Protein AF-0000000073369061 (afdb_homodimer)

Solvent-accessible surface area (backbone atoms only — not comparable to full-atom values): 26781 Å² total; per-residue (Å²): 135,85,76,72,78,68,80,65,71,65,78,78,62,68,66,80,80,47,52,72,67,55,51,49,51,51,48,50,50,52,49,49,50,50,50,50,47,45,50,51,45,54,52,51,50,65,59,43,50,58,56,42,48,51,50,50,49,51,49,29,51,50,41,16,50,48,50,38,51,42,54,56,64,43,49,59,52,49,52,47,46,36,74,65,70,50,72,66,88,84,67,52,60,49,78,47,70,64,86,45,38,37,40,32,43,34,51,41,66,38,91,36,63,46,81,56,28,59,57,10,50,50,35,34,49,50,46,49,52,67,47,41,79,44,76,56,25,41,53,38,39,51,51,39,50,65,64,67,50,53,43,97,85,63,45,74,58,65,69,59,53,55,55,50,52,64,44,35,72,74,66,70,39,68,56,37,35,51,11,45,51,36,36,61,67,21,56,43,71,37,82,65,32,54,38,76,46,41,32,40,30,42,98,86,65,53,75,43,76,57,44,56,29,49,45,63,34,58,58,45,90,95,59,84,87,62,98,69,68,71,77,72,70,73,80,83,70,129,137,85,75,73,77,67,79,64,73,64,78,76,63,67,66,80,79,48,52,71,67,55,51,50,52,51,49,50,50,51,51,50,50,49,48,51,46,46,51,51,45,54,51,49,49,66,59,44,50,58,56,43,48,51,48,52,50,53,49,28,50,49,40,17,49,47,51,38,50,42,53,57,63,43,49,60,52,48,52,48,44,36,74,65,70,52,70,65,87,82,67,52,58,50,76,48,72,63,86,46,39,36,41,32,43,34,52,43,68,38,90,35,64,45,81,55,27,60,57,10,51,51,35,35,48,50,47,50,52,66,46,42,80,44,76,56,25,40,53,37,40,51,51,41,49,65,65,66,50,52,44,99,85,64,46,72,59,66,67,59,53,54,56,50,53,65,44,35,73,74,66,69,40,68,55,38,37,52,11,45,51,35,36,61,68,20,56,45,69,37,82,64,31,52,38,74,47,44,31,40,31,44,97,86,65,54,73,43,75,57,42,58,29,48,44,64,36,59,57,45,88,95,58,84,86,61,98,68,68,71,77,76,72,68,83,72,74,120

Foldseek 3Di:
DPPPPPVPPPVPDPCVVPDPVRVVVVVVVVVVVVVVVVVVVVVVCVVVVVVVVVVVVVVVVVLVVVVVVVVVVCPVVVVVCCVVPNDDPPDFKDWDDDPWKIKMKGWDKDKDFDPLLVVLVVLLLVVLVVQCPDPVSVVVSVVVPVVQAAPPVRDGDPVVLVVLCVCCVVVVDPSSNVSSVSNVVRIDIDTDGIDMWMWTADPVRDTDTDDSDPVPDDDDPPDDDDPPPDPPVDDPDD/DPPPVPVPPPVPDPCVVPDPVRVVVVVVVVVVVVVVVVVVVVVVCVVVVVVVVVVVVVVVVVLVVVVVVVVVVCPVVVVVCCVVPNDDPPDFKDWDDDPWKIKMKGWDKDKDFDPLLVVLVVLLLVVLVVQCPDPVSVVVSVVVPVVQAAPPVRDGDPVVLVVLCVCCVVVVDPSSNVSSVSNVVRIDIDTDDIDMWMWTADPVRDTDTDDSDPVPDDDDPPDDDDPPPDPPVDDPPD

InterPro domains:
  IPR021505 Bacteriophage B3, Orf6 [PF11363] (40-215)

pLDDT: mean 81.86, std 16.97, range [21.31, 97.62]

Structure (mmCIF, N/CA/C/O backbone):
data_AF-0000000073369061-model_v1
#
loop_
_entity.id
_entity.type
_entity.pdbx_description
1 polymer 'DUF3164 family protein'
#
loop_
_atom_site.group_PDB
_atom_site.id
_atom_site.type_symbol
_atom_site.label_atom_id
_atom_site.label_alt_id
_atom_site.label_comp_id
_atom_site.label_asym_id
_atom_site.label_entity_id
_atom_site.label_seq_id
_atom_site.pdbx_PDB_ins_code
_atom_site.Cartn_x
_atom_site.Cartn_y
_atom_site.Cartn_z
_atom_site.occupancy
_atom_site.B_iso_or_equiv
_atom_site.auth_seq_id
_atom_site.auth_comp_id
_atom_site.auth_asym_id
_atom_site.auth_atom_id
_atom_site.pdbx_PDB_model_num
ATOM 1 N N . MET A 1 1 ? 41.188 -18.766 5.754 1 25.97 1 MET A N 1
ATOM 2 C CA . MET A 1 1 ? 42.031 -17.672 6.199 1 25.97 1 MET A CA 1
ATOM 3 C C . MET A 1 1 ? 41.875 -16.453 5.309 1 25.97 1 MET A C 1
ATOM 5 O O . MET A 1 1 ? 42.344 -16.438 4.168 1 25.97 1 MET A O 1
ATOM 9 N N . ASN A 1 2 ? 40.625 -15.844 5.285 1 26.81 2 ASN A N 1
ATOM 10 C CA . ASN A 1 2 ? 40.031 -14.805 4.473 1 26.81 2 ASN A CA 1
ATOM 11 C C . ASN A 1 2 ? 40.781 -13.484 4.574 1 26.81 2 ASN A C 1
ATOM 13 O O . ASN A 1 2 ? 40.812 -12.852 5.629 1 26.81 2 ASN A O 1
ATOM 17 N N . ASN A 1 3 ? 42 -13.336 3.947 1 28.56 3 ASN A N 1
ATOM 18 C CA . ASN A 1 3 ? 42.906 -12.203 3.922 1 28.56 3 ASN A CA 1
ATOM 19 C C . ASN A 1 3 ? 42.25 -10.945 3.379 1 28.56 3 ASN A C 1
ATOM 21 O O . ASN A 1 3 ? 42.094 -10.789 2.166 1 28.56 3 ASN A O 1
ATOM 25 N N . ALA A 1 4 ? 41.188 -10.484 3.979 1 34.22 4 ALA A N 1
ATOM 26 C CA . ALA A 1 4 ? 40.719 -9.141 3.66 1 34.22 4 ALA A CA 1
ATOM 27 C C . ALA A 1 4 ? 41.906 -8.148 3.613 1 34.22 4 ALA A C 1
ATOM 29 O O . ALA A 1 4 ? 42.562 -7.91 4.629 1 34.22 4 ALA A O 1
ATOM 30 N N . LEU A 1 5 ? 42.625 -8.086 2.584 1 34.69 5 LEU A N 1
ATOM 31 C CA . LEU A 1 5 ? 43.625 -7.031 2.385 1 34.69 5 LEU A CA 1
ATOM 32 C C . LEU A 1 5 ? 43.031 -5.664 2.723 1 34.69 5 LEU A C 1
ATOM 34 O O . LEU A 1 5 ? 42.219 -5.125 1.961 1 34.69 5 LEU A O 1
ATOM 38 N N . THR A 1 6 ? 42.562 -5.5 3.961 1 37.62 6 THR A N 1
ATOM 39 C CA . THR A 1 6 ? 42.344 -4.133 4.414 1 37.62 6 THR A CA 1
ATOM 40 C C . THR A 1 6 ? 43.5 -3.229 4.027 1 37.62 6 THR A C 1
ATOM 42 O O . THR A 1 6 ? 44.625 -3.412 4.512 1 37.62 6 THR A O 1
ATOM 45 N N . ASN A 1 7 ? 43.625 -2.83 2.855 1 40.12 7 ASN A N 1
ATOM 46 C CA . ASN A 1 7 ? 44.531 -1.738 2.506 1 40.12 7 ASN A CA 1
ATOM 47 C C . ASN A 1 7 ? 44.469 -0.611 3.533 1 40.12 7 ASN A C 1
ATOM 49 O O . ASN A 1 7 ? 43.656 0.321 3.393 1 40.12 7 ASN A O 1
ATOM 53 N N . THR A 1 8 ? 44.438 -0.971 4.82 1 39.44 8 THR A N 1
ATOM 54 C CA . THR A 1 8 ? 44.719 0.089 5.785 1 39.44 8 THR A CA 1
ATOM 55 C C . THR A 1 8 ? 45.969 0.848 5.41 1 39.44 8 THR A C 1
ATOM 57 O O . THR A 1 8 ? 47.094 0.313 5.523 1 39.44 8 THR A O 1
ATOM 60 N N . ILE A 1 9 ? 45.969 1.616 4.426 1 43.19 9 ILE A N 1
ATOM 61 C CA . ILE A 1 9 ? 47.062 2.584 4.367 1 43.19 9 ILE A CA 1
ATOM 62 C C . ILE A 1 9 ? 47.344 3.131 5.766 1 43.19 9 ILE A C 1
ATOM 64 O O . ILE A 1 9 ? 46.438 3.648 6.426 1 43.19 9 ILE A O 1
ATOM 68 N N . ASN A 1 10 ? 48.156 2.477 6.496 1 47.91 10 ASN A N 1
ATOM 69 C CA . ASN A 1 10 ? 48.75 3.104 7.68 1 47.91 10 ASN A CA 1
ATOM 70 C C . ASN A 1 10 ? 49.031 4.586 7.445 1 47.91 10 ASN A C 1
ATOM 72 O O . ASN A 1 10 ? 49.781 4.941 6.527 1 47.91 10 ASN A O 1
ATOM 76 N N . PRO A 1 11 ? 48.188 5.43 7.863 1 50.19 11 PRO A N 1
ATOM 77 C CA . PRO A 1 11 ? 48.469 6.867 7.754 1 50.19 11 PRO A CA 1
ATOM 78 C C . PRO A 1 11 ? 49.938 7.203 7.891 1 50.19 11 PRO A C 1
ATOM 80 O O . PRO A 1 11 ? 50.406 8.18 7.309 1 50.19 11 PRO A O 1
ATOM 83 N N . SER A 1 12 ? 50.469 6.504 8.898 1 53.88 12 SER A N 1
ATOM 84 C CA . SER A 1 12 ? 51.656 7.176 9.445 1 53.88 12 SER A CA 1
ATOM 85 C C . SER A 1 12 ? 52.875 6.984 8.531 1 53.88 12 SER A C 1
ATOM 87 O O . SER A 1 12 ? 54 7.172 8.961 1 53.88 12 SER A O 1
ATOM 89 N N . MET A 1 13 ? 52.719 6.262 7.516 1 59.44 13 MET A N 1
ATOM 90 C CA . MET A 1 13 ? 54.031 6.148 6.848 1 59.44 13 MET A CA 1
ATOM 91 C C . MET A 1 13 ? 54.438 7.488 6.266 1 59.44 13 MET A C 1
ATOM 93 O O . MET A 1 13 ? 53.656 8.195 5.652 1 59.44 13 MET A O 1
ATOM 97 N N . ASP A 1 14 ? 55.469 8.086 6.742 1 70.88 14 ASP A N 1
ATOM 98 C CA . ASP A 1 14 ? 56.125 9.297 6.27 1 70.88 14 ASP A CA 1
ATOM 99 C C . ASP A 1 14 ? 56.375 9.242 4.762 1 70.88 14 ASP A C 1
ATOM 101 O O . ASP A 1 14 ? 57.25 8.516 4.305 1 70.88 14 ASP A O 1
ATOM 105 N N . LEU A 1 15 ? 55.5 9.75 3.938 1 78.12 15 LEU A N 1
ATOM 106 C CA . LEU A 1 15 ? 55.562 9.758 2.479 1 78.12 15 LEU A CA 1
ATOM 107 C C . LEU A 1 15 ? 56.812 10.531 1.991 1 78.12 15 LEU A C 1
ATOM 109 O O . LEU A 1 15 ? 57.156 10.461 0.812 1 78.12 15 LEU A O 1
ATOM 113 N N . SER A 1 16 ? 57.344 11.18 2.99 1 79.5 16 SER A N 1
ATOM 114 C CA . SER A 1 16 ? 58.5 11.984 2.613 1 79.5 16 SER A CA 1
ATOM 115 C C . SER A 1 16 ? 59.688 11.102 2.225 1 79.5 16 SER A C 1
ATOM 117 O O . SER A 1 16 ? 60.625 11.57 1.579 1 79.5 16 SER A O 1
ATOM 119 N N . GLN A 1 17 ? 59.594 9.898 2.678 1 82.62 17 GLN A N 1
ATOM 120 C CA . GLN A 1 17 ? 60.719 8.992 2.416 1 82.62 17 GLN A CA 1
ATOM 121 C C . GLN A 1 17 ? 60.625 8.414 1.007 1 82.62 17 GLN A C 1
ATOM 123 O O . GLN A 1 17 ? 61.562 7.754 0.546 1 82.62 17 GLN A O 1
ATOM 128 N N . PHE A 1 18 ? 59.594 8.781 0.34 1 84.31 18 PHE A N 1
ATOM 129 C CA . PHE A 1 18 ? 59.406 8.227 -0.997 1 84.31 18 PHE A CA 1
ATOM 130 C C . PHE A 1 18 ? 59.656 9.289 -2.062 1 84.31 18 PHE A C 1
ATOM 132 O O . PHE A 1 18 ? 59.438 10.477 -1.828 1 84.31 18 PHE A O 1
ATOM 139 N N . SER A 1 19 ? 60.344 8.828 -3.129 1 87.81 19 SER A N 1
ATOM 140 C CA . SER A 1 19 ? 60.562 9.734 -4.246 1 87.81 19 SER A CA 1
ATOM 141 C C . SER A 1 19 ? 59.25 10.07 -4.965 1 87.81 19 SER A C 1
ATOM 143 O O . SER A 1 19 ? 58.25 9.375 -4.793 1 87.81 19 SER A O 1
ATOM 145 N N . ALA A 1 20 ? 59.281 11.148 -5.672 1 87.25 20 ALA A N 1
ATOM 146 C CA . ALA A 1 20 ? 58.125 11.555 -6.469 1 87.25 20 ALA A CA 1
ATOM 147 C C . ALA A 1 20 ? 57.688 10.445 -7.426 1 87.25 20 ALA A C 1
ATOM 149 O O . ALA A 1 20 ? 56.5 10.219 -7.633 1 87.25 20 ALA A O 1
ATOM 150 N N . GLN A 1 21 ? 58.781 9.805 -7.961 1 89 21 GLN A N 1
ATOM 151 C CA . GLN A 1 21 ? 58.5 8.734 -8.914 1 89 21 GLN A CA 1
ATOM 152 C C . GLN A 1 21 ? 57.812 7.555 -8.242 1 89 21 GLN A C 1
ATOM 154 O O . GLN A 1 21 ? 56.875 6.973 -8.789 1 89 21 GLN A O 1
ATOM 159 N N . GLN A 1 22 ? 58.156 7.273 -7.051 1 87.56 22 GLN A N 1
ATOM 160 C CA . GLN A 1 22 ? 57.562 6.172 -6.301 1 87.56 22 GLN A CA 1
ATOM 161 C C . GLN A 1 22 ? 56.125 6.484 -5.93 1 87.56 22 GLN A C 1
ATOM 163 O O . GLN A 1 22 ? 55.25 5.609 -5.996 1 87.56 22 GLN A O 1
ATOM 168 N N . LEU A 1 23 ? 55.938 7.703 -5.625 1 87.56 23 LEU A N 1
ATOM 169 C CA . LEU A 1 23 ? 54.594 8.133 -5.246 1 87.56 23 LEU A CA 1
ATOM 170 C C . LEU A 1 23 ? 53.656 8.117 -6.449 1 87.56 23 LEU A C 1
ATOM 172 O O . LEU A 1 23 ? 52.5 7.715 -6.336 1 87.56 23 LEU A O 1
ATOM 176 N N . LYS A 1 24 ? 54.188 8.539 -7.539 1 88.06 24 LYS A N 1
ATOM 177 C CA . LYS A 1 24 ? 53.406 8.539 -8.766 1 88.06 24 LYS A CA 1
ATOM 178 C C . LYS A 1 24 ? 53.062 7.113 -9.188 1 88.06 24 LYS A C 1
ATOM 180 O O . LYS A 1 24 ? 51.906 6.852 -9.594 1 88.06 24 LYS A O 1
ATOM 185 N N . GLU A 1 25 ? 54 6.227 -9.125 1 89.62 25 GLU A N 1
ATOM 186 C CA . GLU A 1 25 ? 53.781 4.832 -9.477 1 89.62 25 GLU A CA 1
ATOM 187 C C . GLU A 1 25 ? 52.75 4.184 -8.539 1 89.62 25 GLU A C 1
ATOM 189 O O . GLU A 1 25 ? 51.906 3.412 -8.977 1 89.62 25 GLU A O 1
ATOM 194 N N . ALA A 1 26 ? 52.781 4.523 -7.289 1 84.69 26 ALA A N 1
ATOM 195 C CA . ALA A 1 26 ? 51.844 3.998 -6.301 1 84.69 26 ALA A CA 1
ATOM 196 C C . ALA A 1 26 ? 50.438 4.504 -6.574 1 84.69 26 ALA A C 1
ATOM 198 O O . ALA A 1 26 ? 49.469 3.742 -6.492 1 84.69 26 ALA A O 1
ATOM 199 N N . LEU A 1 27 ? 50.406 5.758 -6.938 1 86.31 27 LEU A N 1
ATOM 200 C CA . LEU A 1 27 ? 49.125 6.348 -7.258 1 86.31 27 LEU A CA 1
ATOM 201 C C . LEU A 1 27 ? 48.531 5.699 -8.508 1 86.31 27 LEU A C 1
ATOM 203 O O . LEU A 1 27 ? 47.344 5.418 -8.555 1 86.31 27 LEU A O 1
ATOM 207 N N . ASN A 1 28 ? 49.438 5.547 -9.508 1 90.12 28 ASN A N 1
ATOM 208 C CA . ASN A 1 28 ? 48.969 4.906 -10.734 1 90.12 28 ASN A CA 1
ATOM 209 C C . ASN A 1 28 ? 48.5 3.482 -10.477 1 90.12 28 ASN A C 1
ATOM 211 O O . ASN A 1 28 ? 47.5 3.045 -11.07 1 90.12 28 ASN A O 1
ATOM 215 N N . ARG A 1 29 ? 49.094 2.799 -9.609 1 89.12 29 ARG A N 1
ATOM 216 C CA . ARG A 1 29 ? 48.688 1.438 -9.266 1 89.12 29 ARG A CA 1
ATOM 217 C C . ARG A 1 29 ? 47.344 1.425 -8.578 1 89.12 29 ARG A C 1
ATOM 219 O O . ARG A 1 29 ? 46.5 0.575 -8.883 1 89.12 29 ARG A O 1
ATOM 226 N N . ILE A 1 30 ? 47.156 2.375 -7.73 1 83.94 30 ILE A N 1
ATOM 227 C CA . ILE A 1 30 ? 45.875 2.469 -7.004 1 83.94 30 ILE A CA 1
ATOM 228 C C . ILE A 1 30 ? 44.75 2.803 -7.977 1 83.94 30 ILE A C 1
ATOM 230 O O . ILE A 1 30 ? 43.688 2.199 -7.918 1 83.94 30 ILE A O 1
ATOM 234 N N . GLU A 1 31 ? 45.094 3.715 -8.812 1 86.62 31 GLU A N 1
ATOM 235 C CA . GLU A 1 31 ? 44.062 4.137 -9.781 1 86.62 31 GLU A CA 1
ATOM 236 C C . GLU A 1 31 ? 43.75 3.008 -10.75 1 86.62 31 GLU A C 1
ATOM 238 O O . GLU A 1 31 ? 42.562 2.816 -11.102 1 86.62 31 GLU A O 1
ATOM 243 N N . ASN A 1 32 ? 44.781 2.355 -11.203 1 90.75 32 ASN A N 1
ATOM 244 C CA . ASN A 1 32 ? 44.562 1.231 -12.109 1 90.75 32 ASN A CA 1
ATOM 245 C C . ASN A 1 32 ? 43.75 0.124 -11.438 1 90.75 32 ASN A C 1
ATOM 247 O O . ASN A 1 32 ? 42.875 -0.476 -12.07 1 90.75 32 ASN A O 1
ATOM 251 N N . LYS A 1 33 ? 44.031 -0.112 -10.227 1 88.5 33 LYS A N 1
ATOM 252 C CA . LYS A 1 33 ? 43.281 -1.112 -9.484 1 88.5 33 LYS A CA 1
ATOM 253 C C . LYS A 1 33 ? 41.812 -0.702 -9.352 1 88.5 33 LYS A C 1
ATOM 255 O O . LYS A 1 33 ? 40.906 -1.533 -9.492 1 88.5 33 LYS A O 1
ATOM 260 N N . LYS A 1 34 ? 41.656 0.531 -9.102 1 85.88 34 LYS A N 1
ATOM 261 C CA . LYS A 1 34 ? 40.281 1.053 -8.984 1 85.88 34 LYS A CA 1
ATOM 262 C C . LYS A 1 34 ? 39.531 0.902 -10.297 1 85.88 34 LYS A C 1
ATOM 264 O O . LYS A 1 34 ? 38.344 0.537 -10.297 1 85.88 34 LYS A O 1
ATOM 269 N N . ASN A 1 35 ? 40.219 1.17 -11.312 1 90.12 35 ASN A N 1
ATOM 270 C CA . ASN A 1 35 ? 39.594 1.049 -12.625 1 90.12 35 ASN A CA 1
ATOM 271 C C . ASN A 1 35 ? 39.25 -0.403 -12.961 1 90.12 35 ASN A C 1
ATOM 273 O O . ASN A 1 35 ? 38.219 -0.688 -13.547 1 90.12 35 ASN A O 1
ATOM 277 N N . GLU A 1 36 ? 40.125 -1.252 -12.586 1 91.56 36 GLU A N 1
ATOM 278 C CA . GLU A 1 36 ? 39.875 -2.676 -12.805 1 91.56 36 GLU A CA 1
ATOM 279 C C . GLU A 1 36 ? 38.688 -3.154 -11.992 1 91.56 36 GLU A C 1
ATOM 281 O O . GLU A 1 36 ? 37.875 -3.939 -12.484 1 91.56 36 GLU A O 1
ATOM 286 N N . GLU A 1 37 ? 38.562 -2.635 -10.82 1 88.88 37 GLU A N 1
ATOM 287 C CA . GLU A 1 37 ? 37.469 -3.006 -9.961 1 88.88 37 GLU A CA 1
ATOM 288 C C . GLU A 1 37 ? 36.156 -2.443 -10.5 1 88.88 37 GLU A C 1
ATOM 290 O O . GLU A 1 37 ? 35.094 -3.107 -10.43 1 88.88 37 GLU A O 1
ATOM 295 N N . ARG A 1 38 ? 36.25 -1.306 -11.055 1 91.31 38 ARG A N 1
ATOM 296 C CA . ARG A 1 38 ? 35.094 -0.685 -11.664 1 91.31 38 ARG A CA 1
ATOM 297 C C . ARG A 1 38 ? 34.594 -1.485 -12.867 1 91.31 38 ARG A C 1
ATOM 299 O O . ARG A 1 38 ? 33.406 -1.709 -13.031 1 91.31 38 ARG A O 1
ATOM 306 N N . ASP A 1 39 ? 35.562 -1.852 -13.602 1 92.56 39 ASP A N 1
ATOM 307 C CA . ASP A 1 39 ? 35.219 -2.641 -14.781 1 92.56 39 ASP A CA 1
ATOM 308 C C . ASP A 1 39 ? 34.625 -3.998 -14.391 1 92.56 39 ASP A C 1
ATOM 310 O O . ASP A 1 39 ? 33.688 -4.477 -15.008 1 92.56 39 ASP A O 1
ATOM 314 N N . ALA A 1 40 ? 35.219 -4.586 -13.391 1 91.25 40 ALA A N 1
ATOM 315 C CA . ALA A 1 40 ? 34.719 -5.863 -12.891 1 91.25 40 ALA A CA 1
ATOM 316 C C . ALA A 1 40 ? 33.281 -5.73 -12.367 1 91.25 40 ALA A C 1
ATOM 318 O O . ALA A 1 40 ? 32.438 -6.598 -12.609 1 91.25 40 ALA A O 1
ATOM 319 N N . TYR A 1 41 ? 33.031 -4.648 -11.742 1 91.94 41 TYR A N 1
ATOM 320 C CA . TYR A 1 41 ? 31.719 -4.359 -11.227 1 91.94 41 TYR A CA 1
ATOM 321 C C . TYR A 1 41 ? 30.703 -4.223 -12.352 1 91.94 41 TYR A C 1
ATOM 323 O O . TYR A 1 41 ? 29.641 -4.848 -12.328 1 91.94 41 TYR A O 1
ATOM 331 N N . LYS A 1 42 ? 31.031 -3.467 -13.289 1 91.38 42 LYS A N 1
ATOM 332 C CA . LYS A 1 42 ? 30.125 -3.225 -14.414 1 91.38 42 LYS A CA 1
ATOM 333 C C . LYS A 1 42 ? 29.812 -4.523 -15.148 1 91.38 42 LYS A C 1
ATOM 335 O O . LYS A 1 42 ? 28.656 -4.754 -15.539 1 91.38 42 LYS A O 1
ATOM 340 N N . LYS A 1 43 ? 30.812 -5.312 -15.312 1 92.62 43 LYS A N 1
ATOM 341 C CA . LYS A 1 43 ? 30.641 -6.59 -15.992 1 92.62 43 LYS A CA 1
ATOM 342 C C . LYS A 1 43 ? 29.719 -7.516 -15.195 1 92.62 43 LYS A C 1
ATOM 344 O O . LYS A 1 43 ? 28.844 -8.164 -15.75 1 92.62 43 LYS A O 1
ATOM 349 N N . LEU A 1 44 ? 29.969 -7.555 -13.914 1 92.75 44 LEU A N 1
ATOM 350 C CA . LEU A 1 44 ? 29.156 -8.414 -13.055 1 92.75 44 LEU A CA 1
ATOM 351 C C . LEU A 1 44 ? 27.703 -7.969 -13.055 1 92.75 44 LEU A C 1
ATOM 353 O O . LEU A 1 44 ? 26.797 -8.805 -13.094 1 92.75 44 LEU A O 1
ATOM 357 N N . VAL A 1 45 ? 27.469 -6.684 -13 1 93 45 VAL A N 1
ATOM 358 C CA . VAL A 1 45 ? 26.109 -6.129 -13.055 1 93 45 VAL A CA 1
ATOM 359 C C . VAL A 1 45 ? 25.438 -6.527 -14.359 1 93 45 VAL A C 1
ATOM 361 O O . VAL A 1 45 ? 24.297 -6.992 -14.359 1 93 45 VAL A O 1
ATOM 364 N N . ALA A 1 46 ? 26.125 -6.434 -15.43 1 93.31 46 ALA A N 1
ATOM 365 C CA . ALA A 1 46 ? 25.594 -6.723 -16.766 1 93.31 46 ALA A CA 1
ATOM 366 C C . ALA A 1 46 ? 25.203 -8.195 -16.891 1 93.31 46 ALA A C 1
ATOM 368 O O . ALA A 1 46 ? 24.25 -8.539 -17.594 1 93.31 46 ALA A O 1
ATOM 369 N N . GLU A 1 47 ? 25.906 -8.992 -16.188 1 93.5 47 GLU A N 1
ATOM 370 C CA . GLU A 1 47 ? 25.641 -10.422 -16.25 1 93.5 47 GLU A CA 1
ATOM 371 C C . GLU A 1 47 ? 24.5 -10.82 -15.305 1 93.5 47 GLU A C 1
ATOM 373 O O . GLU A 1 47 ? 23.75 -11.758 -15.586 1 93.5 47 GLU A O 1
ATOM 378 N N . THR A 1 48 ? 24.406 -10.109 -14.242 1 94.81 48 THR A N 1
ATOM 379 C CA . THR A 1 48 ? 23.484 -10.492 -13.172 1 94.81 48 THR A CA 1
ATOM 380 C C . THR A 1 48 ? 22.078 -10.023 -13.477 1 94.81 48 THR A C 1
ATOM 382 O O . THR A 1 48 ? 21.109 -10.75 -13.234 1 94.81 48 THR A O 1
ATOM 385 N N . ILE A 1 49 ? 21.891 -8.859 -14.062 1 95.31 49 ILE A N 1
ATOM 386 C CA . ILE A 1 49 ? 20.594 -8.211 -14.242 1 95.31 49 ILE A CA 1
ATOM 387 C C . ILE A 1 49 ? 19.703 -9.086 -15.125 1 95.31 49 ILE A C 1
ATOM 389 O O . ILE A 1 49 ? 18.562 -9.398 -14.758 1 95.31 49 ILE A O 1
ATOM 393 N N . PRO A 1 50 ? 20.234 -9.602 -16.25 1 95.12 50 PRO A N 1
ATOM 394 C CA . PRO A 1 50 ? 19.359 -10.422 -17.094 1 95.12 50 PRO A CA 1
ATOM 395 C C . PRO A 1 50 ? 18.906 -11.711 -16.406 1 95.12 50 PRO A C 1
ATOM 397 O O . PRO A 1 50 ? 17.766 -12.133 -16.578 1 95.12 50 PRO A O 1
ATOM 400 N N . LYS A 1 51 ? 19.766 -12.289 -15.633 1 94.94 51 LYS A N 1
ATOM 401 C CA . LYS A 1 51 ? 19.422 -13.508 -14.906 1 94.94 51 LYS A CA 1
ATOM 402 C C . LYS A 1 51 ? 18.328 -13.242 -13.883 1 94.94 51 LYS A C 1
ATOM 404 O O . LYS A 1 51 ? 17.344 -13.984 -13.812 1 94.94 51 LYS A O 1
ATOM 409 N N . ALA A 1 52 ? 18.531 -12.195 -13.133 1 95.75 52 ALA A N 1
ATOM 410 C CA . ALA A 1 52 ? 17.562 -11.828 -12.109 1 95.75 52 ALA A CA 1
ATOM 411 C C . ALA A 1 52 ? 16.219 -11.453 -12.742 1 95.75 52 ALA A C 1
ATOM 413 O O . ALA A 1 52 ? 15.164 -11.883 -12.273 1 95.75 52 ALA A O 1
ATOM 414 N N . LEU A 1 53 ? 16.297 -10.703 -13.812 1 96.88 53 LEU A N 1
ATOM 415 C CA . LEU A 1 53 ? 15.078 -10.227 -14.453 1 96.88 53 LEU A CA 1
ATOM 416 C C . LEU A 1 53 ? 14.305 -11.391 -15.078 1 96.88 53 LEU A C 1
ATOM 418 O O . LEU A 1 53 ? 13.07 -11.391 -15.07 1 96.88 53 LEU A O 1
ATOM 422 N N . SER A 1 54 ? 15.023 -12.289 -15.648 1 96.38 54 SER A N 1
ATOM 423 C CA . SER A 1 54 ? 14.375 -13.461 -16.219 1 96.38 54 SER A CA 1
ATOM 424 C C . SER A 1 54 ? 13.578 -14.219 -15.156 1 96.38 54 SER A C 1
ATOM 426 O O . SER A 1 54 ? 12.43 -14.594 -15.383 1 96.38 54 SER A O 1
ATOM 428 N N . ARG A 1 55 ? 14.164 -14.391 -14.047 1 96.25 55 ARG A N 1
ATOM 429 C CA . ARG A 1 55 ? 13.516 -15.078 -12.938 1 96.25 55 ARG A CA 1
ATOM 430 C C . ARG A 1 55 ? 12.281 -14.305 -12.469 1 96.25 55 ARG A C 1
ATOM 432 O O . ARG A 1 55 ? 11.242 -14.898 -12.195 1 96.25 55 ARG A O 1
ATOM 439 N N . LEU A 1 56 ? 12.406 -13.023 -12.359 1 97.5 56 LEU A N 1
ATOM 440 C CA . LEU A 1 56 ? 11.305 -12.172 -11.906 1 97.5 56 LEU A CA 1
ATOM 441 C C . LEU A 1 56 ? 10.172 -12.164 -12.93 1 97.5 56 LEU A C 1
ATOM 443 O O . LEU A 1 56 ? 9 -12.164 -12.562 1 97.5 56 LEU A O 1
ATOM 447 N N . HIS A 1 57 ? 10.531 -12.18 -14.172 1 96.75 57 HIS A N 1
ATOM 448 C CA . HIS A 1 57 ? 9.531 -12.25 -15.227 1 96.75 57 HIS A CA 1
ATOM 449 C C . HIS A 1 57 ? 8.75 -13.555 -15.156 1 96.75 57 HIS A C 1
ATOM 451 O O . HIS A 1 57 ? 7.52 -13.555 -15.289 1 96.75 57 HIS A O 1
ATOM 457 N N . GLU A 1 58 ? 9.461 -14.594 -14.977 1 96.75 58 GLU A N 1
ATOM 458 C CA . GLU A 1 58 ? 8.82 -15.898 -14.844 1 96.75 58 GLU A CA 1
ATOM 459 C C . GLU A 1 58 ? 7.855 -15.922 -13.664 1 96.75 58 GLU A C 1
ATOM 461 O O . GLU A 1 58 ? 6.758 -16.469 -13.766 1 96.75 58 GLU A O 1
ATOM 466 N N . THR A 1 59 ? 8.312 -15.383 -12.625 1 97.06 59 THR A N 1
ATOM 467 C CA . THR A 1 59 ? 7.477 -15.32 -11.43 1 97.06 59 THR A CA 1
ATOM 468 C C . THR A 1 59 ? 6.223 -14.492 -11.688 1 97.06 59 THR A C 1
ATOM 470 O O . THR A 1 59 ? 5.125 -14.875 -11.289 1 97.06 59 THR A O 1
ATOM 473 N N . SER A 1 60 ? 6.395 -13.375 -12.336 1 97.44 60 SER A N 1
ATOM 474 C CA . SER A 1 60 ? 5.273 -12.516 -12.695 1 97.44 60 SER A CA 1
ATOM 475 C C . SER A 1 60 ? 4.262 -13.266 -13.555 1 97.44 60 SER A C 1
ATOM 477 O O . SER A 1 60 ? 3.053 -13.172 -13.328 1 97.44 60 SER A O 1
ATOM 479 N N . GLU A 1 61 ? 4.734 -14.031 -14.469 1 96.69 61 GLU A N 1
ATOM 480 C CA . GLU A 1 61 ? 3.857 -14.82 -15.336 1 96.69 61 GLU A CA 1
ATOM 481 C C . GLU A 1 61 ? 3.102 -15.883 -14.547 1 96.69 61 GLU A C 1
ATOM 483 O O . GLU A 1 61 ? 1.921 -16.125 -14.797 1 96.69 61 GLU A O 1
ATOM 488 N N . MET A 1 62 ? 3.803 -16.422 -13.68 1 96.31 62 MET A N 1
ATOM 489 C CA . MET A 1 62 ? 3.16 -17.422 -12.828 1 96.31 62 MET A CA 1
ATOM 490 C C . MET A 1 62 ? 2.051 -16.797 -11.992 1 96.31 62 MET A C 1
ATOM 492 O O . MET A 1 62 ? 0.985 -17.391 -11.82 1 96.31 62 MET A O 1
ATOM 496 N N . MET A 1 63 ? 2.32 -15.633 -11.516 1 96.88 63 MET A N 1
ATOM 497 C CA . MET A 1 63 ? 1.306 -14.914 -10.75 1 96.88 63 MET A CA 1
ATOM 498 C C . MET A 1 63 ? 0.096 -14.586 -11.617 1 96.88 63 MET A C 1
ATOM 500 O O . MET A 1 63 ? -1.046 -14.711 -11.164 1 96.88 63 MET A O 1
ATOM 504 N N . ARG A 1 64 ? 0.369 -14.188 -12.82 1 96.44 64 ARG A N 1
ATOM 505 C CA . ARG A 1 64 ? -0.707 -13.898 -13.766 1 96.44 64 ARG A CA 1
ATOM 506 C C . ARG A 1 64 ? -1.593 -15.117 -13.984 1 96.44 64 ARG A C 1
ATOM 508 O O . ARG A 1 64 ? -2.82 -15.008 -13.969 1 96.44 64 ARG A O 1
ATOM 515 N N . ASN A 1 65 ? -0.98 -16.219 -14.141 1 97.31 65 ASN A N 1
ATOM 516 C CA . ASN A 1 65 ? -1.705 -17.469 -14.344 1 97.31 65 ASN A CA 1
ATOM 517 C C . ASN A 1 65 ? -2.527 -17.844 -13.117 1 97.31 65 ASN A C 1
ATOM 519 O O . ASN A 1 65 ? -3.705 -18.188 -13.234 1 97.31 65 ASN A O 1
ATOM 523 N N . ALA A 1 66 ? -1.875 -17.766 -11.984 1 97.19 66 ALA A N 1
ATOM 524 C CA . ALA A 1 66 ? -2.547 -18.125 -10.734 1 97.19 66 ALA A CA 1
ATOM 525 C C . ALA A 1 66 ? -3.746 -17.219 -10.477 1 97.19 66 ALA A C 1
ATOM 527 O O . ALA A 1 66 ? -4.805 -17.688 -10.055 1 97.19 66 ALA A O 1
ATOM 528 N N . LYS A 1 67 ? -3.553 -15.914 -10.711 1 96.81 67 LYS A N 1
ATOM 529 C CA . LYS A 1 67 ? -4.645 -14.953 -10.547 1 96.81 67 LYS A CA 1
ATOM 530 C C . LYS A 1 67 ? -5.816 -15.297 -11.461 1 96.81 67 LYS A C 1
ATOM 532 O O . LYS A 1 67 ? -6.957 -15.406 -11 1 96.81 67 LYS A O 1
ATOM 537 N N . THR A 1 68 ? -5.543 -15.523 -12.664 1 96.75 68 THR A N 1
ATOM 538 C CA . THR A 1 68 ? -6.578 -15.812 -13.648 1 96.75 68 THR A CA 1
ATOM 539 C C . THR A 1 68 ? -7.316 -17.094 -13.297 1 96.75 68 THR A C 1
ATOM 541 O O . THR A 1 68 ? -8.547 -17.125 -13.289 1 96.75 68 THR A O 1
ATOM 544 N N . GLU A 1 69 ? -6.555 -18.078 -12.969 1 95.62 69 GLU A N 1
ATOM 545 C CA . GLU A 1 69 ? -7.141 -19.375 -12.625 1 95.62 69 GLU A CA 1
ATOM 546 C C . GLU A 1 69 ? -8.031 -19.266 -11.391 1 95.62 69 GLU A C 1
ATOM 548 O O . GLU A 1 69 ? -9.117 -19.844 -11.344 1 95.62 69 GLU A O 1
ATOM 553 N N . THR A 1 70 ? -7.555 -18.562 -10.445 1 96.19 70 THR A N 1
ATOM 554 C CA . THR A 1 70 ? -8.32 -18.406 -9.211 1 96.19 70 THR A CA 1
ATOM 555 C C . THR A 1 70 ? -9.648 -17.703 -9.484 1 96.19 70 THR A C 1
ATOM 557 O O . THR A 1 70 ? -10.703 -18.188 -9.062 1 96.19 70 THR A O 1
ATOM 560 N N . PHE A 1 71 ? -9.609 -16.625 -10.188 1 95.69 71 PHE A N 1
ATOM 561 C CA . PHE A 1 71 ? -10.836 -15.891 -10.492 1 95.69 71 PHE A CA 1
ATOM 562 C C . PHE A 1 71 ? -11.773 -16.734 -11.344 1 95.69 71 PHE A C 1
ATOM 564 O O . PHE A 1 71 ? -12.992 -16.703 -11.148 1 95.69 71 PHE A O 1
ATOM 571 N N . GLN A 1 72 ? -11.266 -17.531 -12.227 1 93.12 72 GLN A N 1
ATOM 572 C CA . GLN A 1 72 ? -12.078 -18.406 -13.047 1 93.12 72 GLN A CA 1
ATOM 573 C C . GLN A 1 72 ? -12.812 -19.438 -12.188 1 93.12 72 GLN A C 1
ATOM 575 O O . GLN A 1 72 ? -13.984 -19.719 -12.414 1 93.12 72 GLN A O 1
ATOM 580 N N . LEU A 1 73 ? -12.07 -19.953 -11.234 1 92.31 73 LEU A N 1
ATOM 581 C CA . LEU A 1 73 ? -12.656 -20.938 -10.336 1 92.31 73 LEU A CA 1
ATOM 582 C C . LEU A 1 73 ? -13.836 -20.344 -9.578 1 92.31 73 LEU A C 1
ATOM 584 O O . LEU A 1 73 ? -14.828 -21.047 -9.328 1 92.31 73 LEU A O 1
ATOM 588 N N . PHE A 1 74 ? -13.797 -19.062 -9.32 1 92.75 74 PHE A N 1
ATOM 589 C CA . PHE A 1 74 ? -14.812 -18.484 -8.438 1 92.75 74 PHE A CA 1
ATOM 590 C C . PHE A 1 74 ? -15.922 -17.844 -9.258 1 92.75 74 PHE A C 1
ATOM 592 O O . PHE A 1 74 ? -16.938 -17.422 -8.695 1 92.75 74 PHE A O 1
ATOM 599 N N . GLU A 1 75 ? -15.789 -17.766 -10.539 1 88.31 75 GLU A N 1
ATOM 600 C CA . GLU A 1 75 ? -16.859 -17.234 -11.367 1 88.31 75 GLU A CA 1
ATOM 601 C C . GLU A 1 75 ? -18.141 -18.031 -11.203 1 88.31 75 GLU A C 1
ATOM 603 O O . GLU A 1 75 ? -19.219 -17.469 -10.969 1 88.31 75 GLU A O 1
ATOM 608 N N . THR A 1 76 ? -17.969 -19.312 -11.305 1 82.12 76 THR A N 1
ATOM 609 C CA . THR A 1 76 ? -19.125 -20.203 -11.203 1 82.12 76 THR A CA 1
ATOM 610 C C . THR A 1 76 ? -19.719 -20.156 -9.805 1 82.12 76 THR A C 1
ATOM 612 O O . THR A 1 76 ? -20.953 -20.141 -9.641 1 82.12 76 THR A O 1
ATOM 615 N N . ILE A 1 77 ? -18.844 -20.125 -8.891 1 89.12 77 ILE A N 1
ATOM 616 C CA . ILE A 1 77 ? -19.266 -20.094 -7.492 1 89.12 77 ILE A CA 1
ATOM 617 C C . ILE A 1 77 ? -20.031 -18.797 -7.219 1 89.12 77 ILE A C 1
ATOM 619 O O . ILE A 1 77 ? -21.047 -18.797 -6.512 1 89.12 77 ILE A O 1
ATOM 623 N N . LEU A 1 78 ? -19.578 -17.75 -7.762 1 89.44 78 LEU A N 1
ATOM 624 C CA . LEU A 1 78 ? -20.219 -16.453 -7.57 1 89.44 78 LEU A CA 1
ATOM 625 C C . LEU A 1 78 ? -21.594 -16.422 -8.203 1 89.44 78 LEU A C 1
ATOM 627 O O . LEU A 1 78 ? -22.531 -15.859 -7.633 1 89.44 78 LEU A O 1
ATOM 631 N N . ASP A 1 79 ? -21.734 -17.047 -9.328 1 83.88 79 ASP A N 1
ATOM 632 C CA . ASP A 1 79 ? -23.031 -17.141 -9.992 1 83.88 79 ASP A CA 1
ATOM 633 C C . ASP A 1 79 ? -24.031 -17.922 -9.133 1 83.88 79 ASP A C 1
ATOM 635 O O . ASP A 1 79 ? -25.172 -17.5 -8.961 1 83.88 79 ASP A O 1
ATOM 639 N N . LEU A 1 80 ? -23.562 -19 -8.664 1 85.56 80 LEU A N 1
ATOM 640 C CA . LEU A 1 80 ? -24.422 -19.812 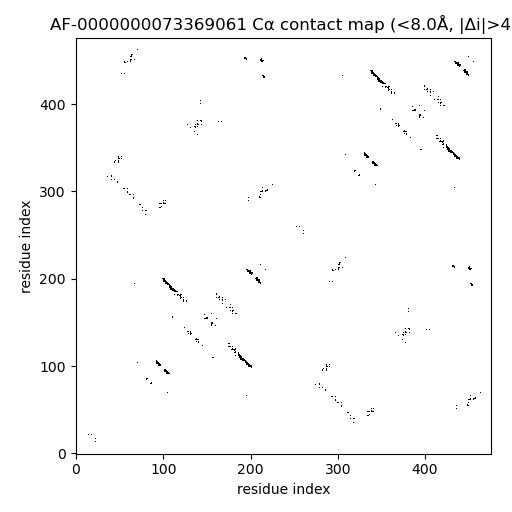-7.809 1 85.56 80 LEU A CA 1
ATOM 641 C C . LEU A 1 80 ? -24.75 -19.078 -6.512 1 85.56 80 LEU A C 1
ATOM 643 O O . LEU A 1 80 ? -25.875 -19.156 -6.02 1 85.56 80 LEU A O 1
ATOM 647 N N . LYS A 1 81 ? -23.766 -18.438 -5.93 1 88.06 81 LYS A N 1
ATOM 648 C CA . LYS A 1 81 ? -23.969 -17.641 -4.719 1 88.06 81 LYS A CA 1
ATOM 649 C C . LYS A 1 81 ? -25.047 -16.578 -4.93 1 88.06 81 LYS A C 1
ATOM 651 O O . LYS A 1 81 ? -25.922 -16.406 -4.078 1 88.06 81 LYS A O 1
ATOM 656 N N . ASN A 1 82 ? -24.938 -16 -6.031 1 85.81 82 ASN A N 1
ATOM 657 C CA . ASN A 1 82 ? -25.906 -14.961 -6.363 1 85.81 82 ASN A CA 1
ATOM 658 C C . ASN A 1 82 ? -27.312 -15.539 -6.516 1 85.81 82 ASN A C 1
ATOM 660 O O . ASN A 1 82 ? -28.297 -14.93 -6.074 1 85.81 82 ASN A O 1
ATOM 664 N N . GLN A 1 83 ? -27.438 -16.672 -7.082 1 82.12 83 GLN A N 1
ATOM 665 C CA . GLN A 1 83 ? -28.719 -17.344 -7.285 1 82.12 83 GLN A CA 1
ATOM 666 C C . GLN A 1 83 ? -29.328 -17.75 -5.957 1 82.12 83 GLN A C 1
ATOM 668 O O . GLN A 1 83 ? -30.547 -17.641 -5.766 1 82.12 83 GLN A O 1
ATOM 673 N N . VAL A 1 84 ? -28.422 -18.125 -5.086 1 85.06 84 VAL A N 1
ATOM 674 C CA . VAL A 1 84 ? -28.891 -18.703 -3.83 1 85.06 84 VAL A CA 1
ATOM 675 C C . VAL A 1 84 ? -29.141 -17.578 -2.812 1 85.06 84 VAL A C 1
ATOM 677 O O . VAL A 1 84 ? -30.141 -17.594 -2.098 1 85.06 84 VAL A O 1
ATOM 680 N N . TYR A 1 85 ? -28.25 -16.656 -2.701 1 85.25 85 TYR A N 1
ATOM 681 C CA . TYR A 1 85 ? -28.281 -15.688 -1.606 1 85.25 85 TYR A CA 1
ATOM 682 C C . TYR A 1 85 ? -28.562 -14.289 -2.125 1 85.25 85 TYR A C 1
ATOM 684 O O . TYR A 1 85 ? -28.969 -13.406 -1.364 1 85.25 85 TYR A O 1
ATOM 692 N N . GLY A 1 86 ? -28.391 -14.062 -3.385 1 79.06 86 GLY A N 1
ATOM 693 C CA . GLY A 1 86 ? -28.469 -12.711 -3.908 1 79.06 86 GLY A CA 1
ATOM 694 C C . GLY A 1 86 ? -27.281 -11.852 -3.525 1 79.06 86 GLY A C 1
ATOM 695 O O . GLY A 1 86 ? -26.656 -12.078 -2.492 1 79.06 86 GLY A O 1
ATOM 696 N N . PHE A 1 87 ? -26.734 -11 -4.434 1 72.06 87 PHE A N 1
ATOM 697 C CA . PHE A 1 87 ? -25.641 -10.086 -4.137 1 72.06 87 PHE A CA 1
ATOM 698 C C . PHE A 1 87 ? -26.172 -8.75 -3.633 1 72.06 87 PHE A C 1
ATOM 700 O O . PHE A 1 87 ? -27.219 -8.289 -4.074 1 72.06 87 PHE A O 1
ATOM 707 N N . LYS A 1 88 ? -25.516 -8.359 -2.545 1 66.56 88 LYS A N 1
ATOM 708 C CA . LYS A 1 88 ? -25.75 -6.957 -2.205 1 66.56 88 LYS A CA 1
ATOM 709 C C . LYS A 1 88 ? -25.188 -6.027 -3.275 1 66.56 88 LYS A C 1
ATOM 711 O O . LYS A 1 88 ? -24.172 -6.332 -3.896 1 66.56 88 LYS A O 1
ATOM 716 N N . GLU A 1 89 ? -25.922 -5.043 -3.57 1 62.78 89 GLU A N 1
ATOM 717 C CA . GLU A 1 89 ? -25.484 -4.02 -4.512 1 62.78 89 GLU A CA 1
ATOM 718 C C . GLU A 1 89 ? -24.109 -3.475 -4.121 1 62.78 89 GLU A C 1
ATOM 720 O O . GLU A 1 89 ? -23.875 -3.168 -2.949 1 62.78 89 GLU A O 1
ATOM 725 N N . LYS A 1 90 ? -23.031 -3.576 -5.027 1 67.81 90 LYS A N 1
ATOM 726 C CA . LYS A 1 90 ? -21.766 -2.859 -4.895 1 67.81 90 LYS A CA 1
ATOM 727 C C . LYS A 1 90 ? -20.766 -3.654 -4.059 1 67.81 90 LYS A C 1
ATOM 729 O O . LYS A 1 90 ? -19.844 -3.082 -3.477 1 67.81 90 LYS A O 1
ATOM 734 N N . GLN A 1 91 ? -21.156 -4.922 -3.83 1 81.38 91 GLN A N 1
ATOM 735 C CA . GLN A 1 91 ? -20.203 -5.719 -3.076 1 81.38 91 GLN A CA 1
ATOM 736 C C . GLN A 1 91 ? -18.859 -5.789 -3.797 1 81.38 91 GLN A C 1
ATOM 738 O O . GLN A 1 91 ? -18.781 -6.227 -4.949 1 81.38 91 GLN A O 1
ATOM 743 N N . MET A 1 92 ? -17.75 -5.359 -3.045 1 86.38 92 MET A N 1
ATOM 744 C CA . MET A 1 92 ? -16.438 -5.203 -3.666 1 86.38 92 MET A CA 1
ATOM 745 C C . MET A 1 92 ? -15.602 -6.465 -3.486 1 86.38 92 MET A C 1
ATOM 747 O O . MET A 1 92 ? -14.578 -6.633 -4.152 1 86.38 92 MET A O 1
ATOM 751 N N . SER A 1 93 ? -16.016 -7.289 -2.561 1 92.19 93 SER A N 1
ATOM 752 C CA . SER A 1 93 ? -15.242 -8.5 -2.318 1 92.19 93 SER A CA 1
ATOM 753 C C . SER A 1 93 ? -16.141 -9.648 -1.851 1 92.19 93 SER A C 1
ATOM 755 O O . SER A 1 93 ? -17.25 -9.422 -1.392 1 92.19 93 SER A O 1
ATOM 757 N N . HIS A 1 94 ? -15.781 -10.781 -2.129 1 92.12 94 HIS A N 1
ATOM 758 C CA . HIS A 1 94 ? -16.422 -12.008 -1.675 1 92.12 94 HIS A CA 1
ATOM 759 C C . HIS A 1 94 ? -15.43 -12.922 -0.965 1 92.12 94 HIS A C 1
ATOM 761 O O . HIS A 1 94 ? -14.328 -13.156 -1.467 1 92.12 94 HIS A O 1
ATOM 767 N N . THR A 1 95 ? -15.836 -13.352 0.234 1 93.81 95 THR A N 1
ATOM 768 C CA . THR A 1 95 ? -15 -14.258 1.016 1 93.81 95 THR A CA 1
ATOM 769 C C . THR A 1 95 ? -15.617 -15.656 1.062 1 93.81 95 THR A C 1
ATOM 771 O O . THR A 1 95 ? -16.812 -15.805 1.28 1 93.81 95 THR A O 1
ATOM 774 N N . PHE A 1 96 ? -14.836 -16.625 0.773 1 93.94 96 PHE A N 1
ATOM 775 C CA . PHE A 1 96 ? -15.203 -18.031 0.827 1 93.94 96 PHE A CA 1
ATOM 776 C C . PHE A 1 96 ? -14.336 -18.781 1.837 1 93.94 96 PHE A C 1
ATOM 778 O O . PHE A 1 96 ? -13.109 -18.609 1.858 1 93.94 96 PHE A O 1
ATOM 785 N N . SER A 1 97 ? -14.992 -19.516 2.699 1 92.56 97 SER A N 1
ATOM 786 C CA . SER A 1 97 ? -14.203 -20.156 3.738 1 92.56 97 SER A CA 1
ATOM 787 C C . SER A 1 97 ? -14.742 -21.547 4.062 1 92.56 97 SER A C 1
ATOM 789 O O . SER A 1 97 ? -15.906 -21.844 3.789 1 92.56 97 SER A O 1
ATOM 791 N N . ASN A 1 98 ? -13.898 -22.422 4.434 1 90.25 98 ASN A N 1
ATOM 792 C CA . ASN A 1 98 ? -14.219 -23.656 5.133 1 90.25 98 ASN A CA 1
ATOM 793 C C . ASN A 1 98 ? -13.516 -23.734 6.488 1 90.25 98 ASN A C 1
ATOM 795 O O . ASN A 1 98 ? -13.164 -22.703 7.066 1 90.25 98 ASN A O 1
ATOM 799 N N . ASP A 1 99 ? -13.375 -24.891 7.016 1 89.5 99 ASP A N 1
ATOM 800 C CA . ASP A 1 99 ? -12.852 -25.016 8.375 1 89.5 99 ASP A CA 1
ATOM 801 C C . ASP A 1 99 ? -11.344 -24.781 8.406 1 89.5 99 ASP A C 1
ATOM 803 O O . ASP A 1 99 ? -10.781 -24.453 9.453 1 89.5 99 ASP A O 1
ATOM 807 N N . LYS A 1 100 ? -10.68 -24.828 7.258 1 94 100 LYS A N 1
ATOM 808 C CA . LYS A 1 100 ? -9.227 -24.844 7.27 1 94 100 LYS A CA 1
ATOM 809 C C . LYS A 1 100 ? -8.656 -23.719 6.422 1 94 100 LYS A C 1
ATOM 811 O O . LYS A 1 100 ? -7.477 -23.375 6.543 1 94 100 LYS A O 1
ATOM 816 N N . GLU A 1 101 ? -9.539 -23.203 5.562 1 96.25 101 GLU A N 1
ATOM 817 C CA . GLU A 1 101 ? -9.008 -22.281 4.559 1 96.25 101 GLU A CA 1
ATOM 818 C C . GLU A 1 101 ? -9.992 -21.156 4.273 1 96.25 101 GLU A C 1
ATOM 820 O O . GLU A 1 101 ? -11.203 -21.312 4.465 1 96.25 101 GLU A O 1
ATOM 825 N N . GLU A 1 102 ? -9.445 -20.078 3.844 1 96.44 102 GLU A N 1
ATOM 826 C CA . GLU A 1 102 ? -10.266 -18.922 3.475 1 96.44 102 GLU A CA 1
ATOM 827 C C . GLU A 1 102 ? -9.648 -18.156 2.312 1 96.44 102 GLU A C 1
ATOM 829 O O . GLU A 1 102 ? -8.43 -17.938 2.277 1 96.44 102 GLU A O 1
ATOM 834 N N . ILE A 1 103 ? -10.508 -17.812 1.36 1 96.94 103 ILE A N 1
ATOM 835 C CA . ILE A 1 103 ? -10.062 -17.016 0.218 1 96.94 103 ILE A CA 1
ATOM 836 C C . ILE A 1 103 ? -11.023 -15.852 -0.011 1 96.94 103 ILE A C 1
ATOM 838 O O . ILE A 1 103 ? -12.242 -16.031 0.018 1 96.94 103 ILE A O 1
ATOM 842 N N . THR A 1 104 ? -10.5 -14.703 -0.157 1 96.19 104 THR A N 1
ATOM 843 C CA . THR A 1 104 ? -11.266 -13.523 -0.529 1 96.19 104 THR A CA 1
ATOM 844 C C . THR A 1 104 ? -10.805 -12.977 -1.876 1 96.19 104 THR A C 1
ATOM 846 O O . THR A 1 104 ? -9.602 -12.812 -2.104 1 96.19 104 THR A O 1
ATOM 849 N N . ILE A 1 105 ? -11.688 -12.82 -2.795 1 95.19 105 ILE A N 1
ATOM 850 C CA . ILE A 1 105 ? -11.391 -12.141 -4.051 1 95.19 105 ILE A CA 1
ATOM 851 C C . ILE A 1 105 ? -12.203 -10.852 -4.145 1 95.19 105 ILE A C 1
ATOM 853 O O . ILE A 1 105 ? -13.328 -10.781 -3.648 1 95.19 105 ILE A O 1
ATOM 857 N N . GLY A 1 106 ? -11.609 -9.859 -4.734 1 94.25 106 GLY A N 1
ATOM 858 C CA . GLY A 1 106 ? -12.289 -8.578 -4.871 1 94.25 106 GLY A CA 1
ATOM 859 C C . GLY A 1 106 ? -11.492 -7.566 -5.672 1 94.25 106 GLY A C 1
ATOM 860 O O . GLY A 1 106 ? -10.57 -7.934 -6.406 1 94.25 106 GLY A O 1
ATOM 861 N N . TYR A 1 107 ? -11.953 -6.391 -5.672 1 91.25 107 TYR A N 1
ATOM 862 C CA . TYR A 1 107 ? -11.219 -5.32 -6.336 1 91.25 107 TYR A CA 1
ATOM 863 C C . TYR A 1 107 ? -11.016 -4.137 -5.402 1 91.25 107 TYR A C 1
ATOM 865 O O . TYR A 1 107 ? -11.82 -3.916 -4.488 1 91.25 107 TYR A O 1
ATOM 873 N N . ARG A 1 108 ? -9.938 -3.568 -5.57 1 88.56 108 ARG A N 1
ATOM 874 C CA . ARG A 1 108 ? -9.625 -2.346 -4.836 1 88.56 108 ARG A CA 1
ATOM 875 C C . ARG A 1 108 ? -10.062 -1.111 -5.617 1 88.56 108 ARG A C 1
ATOM 877 O O . ARG A 1 108 ? -10.258 -1.175 -6.836 1 88.56 108 ARG A O 1
ATOM 884 N N . ILE A 1 109 ? -10.359 -0.025 -4.848 1 83.69 109 ILE A N 1
ATOM 885 C CA . ILE A 1 109 ? -10.742 1.225 -5.496 1 83.69 109 ILE A CA 1
ATOM 886 C C . ILE A 1 109 ? -9.742 2.32 -5.137 1 83.69 109 ILE A C 1
ATOM 888 O O . ILE A 1 109 ? -9.195 2.334 -4.031 1 83.69 109 ILE A O 1
ATOM 892 N N . ASN A 1 110 ? -9.398 3.074 -6.043 1 80.5 110 ASN A N 1
ATOM 893 C CA . ASN A 1 110 ? -8.656 4.301 -5.789 1 80.5 110 ASN A CA 1
ATOM 894 C C . ASN A 1 110 ? -9.586 5.504 -5.652 1 80.5 110 ASN A C 1
ATOM 896 O O . ASN A 1 110 ? -10.555 5.633 -6.406 1 80.5 110 ASN A O 1
ATOM 900 N N . GLU A 1 111 ? -9.188 6.223 -4.617 1 79.81 111 GLU A N 1
ATOM 901 C CA . GLU A 1 111 ? -9.961 7.449 -4.473 1 79.81 111 GLU A CA 1
ATOM 902 C C . GLU A 1 111 ? -9.695 8.414 -5.629 1 79.81 111 GLU A C 1
ATOM 904 O O . GLU A 1 111 ? -8.555 8.562 -6.066 1 79.81 111 GLU A O 1
ATOM 909 N N . GLY A 1 112 ? -10.812 8.828 -6.32 1 79.56 112 GLY A N 1
ATOM 910 C CA . GLY A 1 112 ? -10.758 9.82 -7.383 1 79.56 112 GLY A CA 1
ATOM 911 C C . GLY A 1 112 ? -11.844 10.875 -7.266 1 79.56 112 GLY A C 1
ATOM 912 O O . GLY A 1 112 ? -12.836 10.68 -6.562 1 79.56 112 GLY A O 1
ATOM 913 N N . TRP A 1 113 ? -11.445 12.023 -7.77 1 82.88 113 TRP A N 1
ATOM 914 C CA . TRP A 1 113 ? -12.359 13.164 -7.719 1 82.88 113 TRP A CA 1
ATOM 915 C C . TRP A 1 113 ? -12.477 13.828 -9.086 1 82.88 113 TRP A C 1
ATOM 917 O O . TRP A 1 113 ? -11.508 13.867 -9.852 1 82.88 113 TRP A O 1
ATOM 927 N N . ASP A 1 114 ? -13.609 14.211 -9.43 1 86.88 114 ASP A N 1
ATOM 928 C CA . ASP A 1 114 ? -13.719 14.961 -10.68 1 86.88 114 ASP A CA 1
ATOM 929 C C . ASP A 1 114 ? -13.258 16.406 -10.492 1 86.88 114 ASP A C 1
ATOM 931 O O . ASP A 1 114 ? -12.852 16.797 -9.391 1 86.88 114 ASP A O 1
ATOM 935 N N . ASP A 1 115 ? -13.273 17.234 -11.508 1 86 115 ASP A N 1
ATOM 936 C CA . ASP A 1 115 ? -12.648 18.547 -11.555 1 86 115 ASP A CA 1
ATOM 937 C C . ASP A 1 115 ? -13.352 19.531 -10.617 1 86 115 ASP A C 1
ATOM 939 O O . ASP A 1 115 ? -12.773 20.547 -10.227 1 86 115 ASP A O 1
ATOM 943 N N . THR A 1 116 ? -14.602 19.25 -10.242 1 89.94 116 THR A N 1
ATOM 944 C CA . THR A 1 116 ? -15.352 20.172 -9.391 1 89.94 116 THR A CA 1
ATOM 945 C C . THR A 1 116 ? -14.797 20.172 -7.973 1 89.94 116 THR A C 1
ATOM 947 O O . THR A 1 116 ? -15.102 21.062 -7.18 1 89.94 116 THR A O 1
ATOM 950 N N . VAL A 1 117 ? -13.938 19.234 -7.68 1 87.12 117 VAL A N 1
ATOM 951 C CA . VAL A 1 117 ? -13.375 19.125 -6.34 1 87.12 117 VAL A CA 1
ATOM 952 C C . VAL A 1 117 ? -12.594 20.406 -6.008 1 87.12 117 VAL A C 1
ATOM 954 O O . VAL A 1 117 ? -12.609 20.859 -4.863 1 87.12 117 VAL A O 1
ATOM 957 N N . THR A 1 118 ? -11.938 20.953 -6.969 1 85.44 118 THR A N 1
ATOM 958 C CA . THR A 1 118 ? -11.148 22.156 -6.762 1 85.44 118 THR A CA 1
ATOM 959 C C . THR A 1 118 ? -12.039 23.328 -6.328 1 85.44 118 THR A C 1
ATOM 961 O O . THR A 1 118 ? -11.656 24.109 -5.461 1 85.44 118 THR A O 1
ATOM 964 N N . ILE A 1 119 ? -13.188 23.359 -6.918 1 90.19 119 ILE A N 1
ATOM 965 C CA . ILE A 1 119 ? -14.141 24.406 -6.566 1 90.19 119 ILE A CA 1
ATOM 966 C C . ILE A 1 119 ? -14.594 24.219 -5.121 1 90.19 119 ILE A C 1
ATOM 968 O O . ILE A 1 119 ? -14.664 25.188 -4.359 1 90.19 119 ILE A O 1
ATOM 972 N N . GLY A 1 120 ? -14.875 23.031 -4.742 1 90.19 120 GLY A N 1
ATOM 973 C CA . GLY A 1 120 ? -15.273 22.75 -3.371 1 90.19 120 GLY A CA 1
ATOM 974 C C . GLY A 1 120 ? -14.195 23.094 -2.357 1 90.19 120 GLY A C 1
ATOM 975 O O . GLY A 1 120 ? -14.484 23.719 -1.33 1 90.19 120 GLY A O 1
ATOM 976 N N . ILE A 1 121 ? -12.992 22.75 -2.695 1 85.38 121 ILE A N 1
ATOM 977 C CA . ILE A 1 121 ? -11.859 23.016 -1.812 1 85.38 121 ILE A CA 1
ATOM 978 C C . ILE A 1 121 ? -11.688 24.531 -1.65 1 85.38 121 ILE A C 1
ATOM 980 O O . ILE A 1 121 ? -11.484 25.016 -0.538 1 85.38 121 ILE A O 1
ATOM 984 N N . GLU A 1 122 ? -11.758 25.203 -2.713 1 87.5 122 GLU A N 1
ATOM 985 C CA . GLU A 1 122 ? -11.625 26.656 -2.668 1 87.5 122 GLU A CA 1
ATOM 986 C C . GLU A 1 122 ? -12.688 27.281 -1.772 1 87.5 122 GLU A C 1
ATOM 988 O O . GLU A 1 122 ? -12.398 28.203 -0.994 1 87.5 122 GLU A O 1
ATOM 993 N N . LYS A 1 123 ? -13.883 26.859 -1.878 1 90.25 123 LYS A N 1
ATOM 994 C CA . LYS A 1 123 ? -14.961 27.375 -1.037 1 90.25 123 LYS A CA 1
ATOM 995 C C . LYS A 1 123 ? -14.68 27.109 0.44 1 90.25 123 LYS A C 1
ATOM 997 O O . LYS A 1 123 ? -14.867 28 1.277 1 90.25 123 LYS A O 1
ATOM 1002 N N . VAL A 1 124 ? -14.25 25.969 0.766 1 87.62 124 VAL A N 1
ATOM 1003 C CA . VAL A 1 124 ? -13.922 25.594 2.141 1 87.62 124 VAL A CA 1
ATOM 1004 C C . VAL A 1 124 ? -12.773 26.469 2.643 1 87.62 124 VAL A C 1
ATOM 1006 O O . VAL A 1 124 ? -12.828 27 3.75 1 87.62 124 VAL A O 1
ATOM 1009 N N . GLN A 1 125 ? -11.828 26.625 1.782 1 84.75 125 GLN A N 1
ATOM 1010 C CA . GLN A 1 125 ? -10.68 27.438 2.135 1 84.75 125 GLN A CA 1
ATOM 1011 C C . GLN A 1 125 ? -11.094 28.891 2.385 1 84.75 125 GLN A C 1
ATOM 1013 O O . GLN A 1 125 ? -10.578 29.531 3.303 1 84.75 125 GLN A O 1
ATOM 1018 N N . ASN A 1 126 ? -11.938 29.344 1.571 1 87.25 126 ASN A N 1
ATOM 1019 C CA . ASN A 1 126 ? -12.43 30.703 1.743 1 87.25 126 ASN A CA 1
ATOM 1020 C C . ASN A 1 126 ? -13.117 30.891 3.094 1 87.25 126 ASN A C 1
ATOM 1022 O O . ASN A 1 126 ? -12.883 31.891 3.787 1 87.25 126 ASN A O 1
ATOM 1026 N N . TYR A 1 127 ? -13.961 30.031 3.445 1 86 127 TYR A N 1
ATOM 1027 C CA . TYR A 1 127 ? -14.633 30.109 4.742 1 86 127 TYR A CA 1
ATOM 1028 C C . TYR A 1 127 ? -13.617 30.078 5.879 1 86 127 TYR A C 1
ATOM 1030 O O . TYR A 1 127 ? -13.672 30.891 6.797 1 86 127 TYR A O 1
ATOM 1038 N N . ILE A 1 128 ? -12.711 29.109 5.785 1 84.06 128 ILE A N 1
ATOM 1039 C CA . ILE A 1 128 ? -11.703 28.953 6.824 1 84.06 128 ILE A CA 1
ATOM 1040 C C . ILE A 1 128 ? -10.867 30.234 6.926 1 84.06 128 ILE A C 1
ATOM 1042 O O . ILE A 1 128 ? -10.594 30.719 8.031 1 84.06 128 ILE A O 1
ATOM 1046 N N . SER A 1 129 ? -10.57 30.797 5.801 1 84.31 129 SER A N 1
ATOM 1047 C CA . SER A 1 129 ? -9.805 32.031 5.773 1 84.31 129 SER A CA 1
ATOM 1048 C C . SER A 1 129 ? -10.586 33.188 6.395 1 84.31 129 SER A C 1
ATOM 1050 O O . SER A 1 129 ? -10.008 34.094 7.023 1 84.31 129 SER A O 1
ATOM 1052 N N . SER A 1 130 ? -11.852 33.156 6.211 1 84.56 130 SER A N 1
ATOM 1053 C CA . SER A 1 130 ? -12.703 34.25 6.723 1 84.56 130 SER A CA 1
ATOM 1054 C C . SER A 1 130 ? -12.742 34.219 8.25 1 84.56 130 SER A C 1
ATOM 1056 O O . SER A 1 130 ? -13.094 35.25 8.867 1 84.56 130 SER A O 1
ATOM 1058 N N . LEU A 1 131 ? -12.398 33.156 8.836 1 81 131 LEU A N 1
ATOM 1059 C CA . LEU A 1 131 ? -12.391 33.031 10.289 1 81 131 LEU A CA 1
ATOM 1060 C C . LEU A 1 131 ? -11.141 33.688 10.875 1 81 131 LEU A C 1
ATOM 1062 O O . LEU A 1 131 ? -11.047 33.875 12.086 1 81 131 LEU A O 1
ATOM 1066 N N . SER A 1 132 ? -10.172 33.938 9.977 1 81.38 132 SER A N 1
ATOM 1067 C CA . SER A 1 132 ? -8.906 34.531 10.406 1 81.38 132 SER A CA 1
ATOM 1068 C C . SER A 1 132 ? -9.086 36 10.75 1 81.38 132 SER A C 1
ATOM 1070 O O . SER A 1 132 ? -8.945 36.875 9.891 1 81.38 132 SER A O 1
ATOM 1072 N N . THR A 1 133 ? -9.453 36.375 11.969 1 79.88 133 THR A N 1
ATOM 1073 C CA . THR A 1 133 ? -9.734 37.75 12.367 1 79.88 133 THR A CA 1
ATOM 1074 C C . THR A 1 133 ? -8.688 38.25 13.359 1 79.88 133 THR A C 1
ATOM 1076 O O . THR A 1 133 ? -8.719 39.406 13.773 1 79.88 133 THR A O 1
ATOM 1079 N N . SER A 1 134 ? -7.824 37.406 13.836 1 81.12 134 SER A N 1
ATOM 1080 C CA . SER A 1 134 ? -6.762 37.719 14.789 1 81.12 134 SER A CA 1
ATOM 1081 C C . SER A 1 134 ? -5.492 36.938 14.477 1 81.12 134 SER A C 1
ATOM 1083 O O . SER A 1 134 ? -5.48 36.094 13.578 1 81.12 134 SER A O 1
ATOM 1085 N N . LYS A 1 135 ? -4.434 37.344 15.148 1 76.38 135 LYS A N 1
ATOM 1086 C CA . LYS A 1 135 ? -3.178 36.625 14.977 1 76.38 135 LYS A CA 1
ATOM 1087 C C . LYS A 1 135 ? -3.348 35.156 15.328 1 76.38 135 LYS A C 1
ATOM 1089 O O . LYS A 1 135 ? -2.811 34.281 14.641 1 76.38 135 LYS A O 1
ATOM 1094 N N . GLU A 1 136 ? -4.188 34.969 16.375 1 72.75 136 GLU A N 1
ATOM 1095 C CA . GLU A 1 136 ? -4.441 33.594 16.828 1 72.75 136 GLU A CA 1
ATOM 1096 C C . GLU A 1 136 ? -5.211 32.812 15.773 1 72.75 136 GLU A C 1
ATOM 1098 O O . GLU A 1 136 ? -4.863 31.656 15.461 1 72.75 136 GLU A O 1
ATOM 1103 N N . THR A 1 137 ? -6.184 33.438 15.25 1 78.44 137 THR A N 1
ATOM 1104 C CA . THR A 1 137 ? -7.008 32.75 14.258 1 78.44 137 THR A CA 1
ATOM 1105 C C . THR A 1 137 ? -6.23 32.531 12.961 1 78.44 137 THR A C 1
ATOM 1107 O O . THR A 1 137 ? -6.418 31.531 12.273 1 78.44 137 THR A O 1
ATOM 1110 N N . ALA A 1 138 ? -5.352 33.438 12.695 1 78.62 138 ALA A N 1
ATOM 1111 C CA . ALA A 1 138 ? -4.52 33.312 11.508 1 78.62 138 ALA A CA 1
ATOM 1112 C C . ALA A 1 138 ? -3.613 32.062 11.609 1 78.62 138 ALA A C 1
ATOM 1114 O O . ALA A 1 138 ? -3.438 31.344 10.633 1 78.62 138 ALA A O 1
ATOM 1115 N N . SER A 1 139 ? -3.084 31.891 12.789 1 75.62 139 SER A N 1
ATOM 1116 C CA . SER A 1 139 ? -2.227 30.734 13.023 1 75.62 139 SER A CA 1
ATOM 1117 C C . SER A 1 139 ? -3.002 29.438 12.867 1 75.62 139 SER A C 1
ATOM 1119 O O . SER A 1 139 ? -2.52 28.5 12.242 1 75.62 139 SER A O 1
ATOM 1121 N N . LEU A 1 140 ? -4.176 29.406 13.352 1 77.62 140 LEU A N 1
ATOM 1122 C CA . LEU A 1 140 ? -5.023 28.219 13.281 1 77.62 140 LEU A CA 1
ATOM 1123 C C . LEU A 1 140 ? -5.426 27.922 11.836 1 77.62 140 LEU A C 1
ATOM 1125 O O . LEU A 1 140 ? -5.426 26.766 11.414 1 77.62 140 LEU A O 1
ATOM 1129 N N . VAL A 1 141 ? -5.707 28.938 11.18 1 79.5 141 VAL A N 1
ATOM 1130 C CA . VAL A 1 141 ? -6.086 28.797 9.773 1 79.5 141 VAL A CA 1
ATOM 1131 C C . VAL A 1 141 ? -4.922 28.203 8.977 1 79.5 141 VAL A C 1
ATOM 1133 O O . VAL A 1 141 ? -5.117 27.328 8.148 1 79.5 141 VAL A O 1
ATOM 1136 N N . LYS A 1 142 ? -3.773 28.594 9.227 1 76.81 142 LYS A N 1
ATOM 1137 C CA . LYS A 1 142 ? -2.586 28.078 8.555 1 76.81 142 LYS A CA 1
ATOM 1138 C C . LYS A 1 142 ? -2.402 26.594 8.82 1 76.81 142 LYS A C 1
ATOM 1140 O O . LYS A 1 142 ? -2.07 25.828 7.91 1 76.81 142 LYS A O 1
ATOM 1145 N N . ILE A 1 143 ? -2.641 26.172 9.992 1 74.38 143 ILE A N 1
ATOM 1146 C CA . ILE A 1 143 ? -2.533 24.766 10.359 1 74.38 143 ILE A CA 1
ATOM 1147 C C . ILE A 1 143 ? -3.549 23.953 9.562 1 74.38 143 ILE A C 1
ATOM 1149 O O . ILE A 1 143 ? -3.213 22.891 9.008 1 74.38 143 ILE A O 1
ATOM 1153 N N . VAL A 1 144 ? -4.754 24.453 9.516 1 76.25 144 VAL A N 1
ATOM 1154 C CA . VAL A 1 144 ? -5.832 23.75 8.82 1 76.25 144 VAL A CA 1
ATOM 1155 C C . VAL A 1 144 ? -5.469 23.594 7.344 1 76.25 144 VAL A C 1
ATOM 1157 O O . VAL A 1 144 ? -5.625 22.5 6.777 1 76.25 144 VAL A O 1
ATOM 1160 N N . PHE A 1 145 ? -4.91 24.609 6.77 1 74.56 145 PHE A N 1
ATOM 1161 C CA . PHE A 1 145 ? -4.535 24.562 5.359 1 74.56 145 PHE A CA 1
ATOM 1162 C C . PHE A 1 145 ? -3.426 23.547 5.121 1 74.56 145 PHE A C 1
ATOM 1164 O O . PHE A 1 145 ? -3.451 22.812 4.125 1 74.56 145 PHE A O 1
ATOM 1171 N N . ASN A 1 146 ? -2.547 23.531 5.969 1 71.75 146 ASN A N 1
ATOM 1172 C CA . ASN A 1 146 ? -1.448 22.578 5.836 1 71.75 146 ASN A CA 1
ATOM 1173 C C . ASN A 1 146 ? -1.94 21.141 5.926 1 71.75 146 ASN A C 1
ATOM 1175 O O . ASN A 1 146 ? -1.442 20.266 5.215 1 71.75 146 ASN A O 1
ATOM 1179 N N . LEU A 1 147 ? -3.012 21.031 6.695 1 69.5 147 LEU A N 1
ATOM 1180 C CA . LEU A 1 147 ? -3.549 19.688 6.883 1 69.5 147 LEU A CA 1
ATOM 1181 C C . LEU A 1 147 ? -4.426 19.281 5.707 1 69.5 147 LEU A C 1
ATOM 1183 O O . LEU A 1 147 ? -4.586 18.094 5.422 1 69.5 147 LEU A O 1
ATOM 1187 N N . LEU A 1 148 ? -4.98 20.297 5.012 1 70.44 148 LEU A N 1
ATOM 1188 C CA . LEU A 1 148 ? -5.871 20.031 3.889 1 70.44 148 LEU A CA 1
ATOM 1189 C C . LEU A 1 148 ? -5.102 20 2.574 1 70.44 148 LEU A C 1
ATOM 1191 O O . LEU A 1 148 ? -5.695 19.844 1.504 1 70.44 148 LEU A O 1
ATOM 1195 N N . LYS A 1 149 ? -3.861 20.062 2.666 1 69.56 149 LYS A N 1
ATOM 1196 C CA . LYS A 1 149 ? -3.053 20.031 1.45 1 69.56 149 LYS A CA 1
ATOM 1197 C C . LYS A 1 149 ? -3.137 18.672 0.768 1 69.56 149 LYS A C 1
ATOM 1199 O O . LYS A 1 149 ? -3.258 17.641 1.437 1 69.56 149 LYS A O 1
ATOM 1204 N N . LYS A 1 150 ? -3.18 18.734 -0.542 1 66.06 150 LYS A N 1
ATOM 1205 C CA . LYS A 1 150 ? -3.105 17.516 -1.338 1 66.06 150 LYS A CA 1
ATOM 1206 C C . LYS A 1 150 ? -1.781 16.797 -1.113 1 66.06 150 LYS A C 1
ATOM 1208 O O . LYS A 1 150 ? -0.786 17.406 -0.735 1 66.06 150 LYS A O 1
ATOM 1213 N N . ASP A 1 151 ? -1.845 15.516 -1.297 1 66 151 ASP A N 1
ATOM 1214 C CA . ASP A 1 151 ? -0.604 14.758 -1.192 1 66 151 ASP A CA 1
ATOM 1215 C C . ASP A 1 151 ? 0.286 14.984 -2.41 1 66 151 ASP A C 1
ATOM 1217 O O . ASP A 1 151 ? -0.042 15.789 -3.283 1 66 151 ASP A O 1
ATOM 1221 N N . ALA A 1 152 ? 1.416 14.43 -2.291 1 60.34 152 ALA A N 1
ATOM 1222 C CA . ALA A 1 152 ? 2.395 14.633 -3.355 1 60.34 152 ALA A CA 1
ATOM 1223 C C . ALA A 1 152 ? 1.818 14.242 -4.715 1 60.34 152 ALA A C 1
ATOM 1225 O O . ALA A 1 152 ? 2.227 14.773 -5.746 1 60.34 152 ALA A O 1
ATOM 1226 N N . LYS A 1 153 ? 0.843 13.414 -4.691 1 63.53 153 LYS A N 1
ATOM 1227 C CA . LYS A 1 153 ? 0.236 12.961 -5.941 1 63.53 153 LYS A CA 1
ATOM 1228 C C . LYS A 1 153 ? -0.963 13.828 -6.312 1 63.53 153 LYS A C 1
ATOM 1230 O O . LYS A 1 153 ? -1.641 13.57 -7.309 1 63.53 153 LYS A O 1
ATOM 1235 N N . GLY A 1 154 ? -1.255 14.836 -5.461 1 64.31 154 GLY A N 1
ATOM 1236 C CA . GLY A 1 154 ? -2.326 15.781 -5.723 1 64.31 154 GLY A CA 1
ATOM 1237 C C . GLY A 1 154 ? -3.686 15.289 -5.266 1 64.31 154 GLY A C 1
ATOM 1238 O O . GLY A 1 154 ? -4.715 15.844 -5.652 1 64.31 154 GLY A O 1
ATOM 1239 N N . ASN A 1 155 ? -3.695 14.266 -4.527 1 69.12 155 ASN A N 1
ATOM 1240 C CA . ASN A 1 155 ? -4.98 13.68 -4.16 1 69.12 155 ASN A CA 1
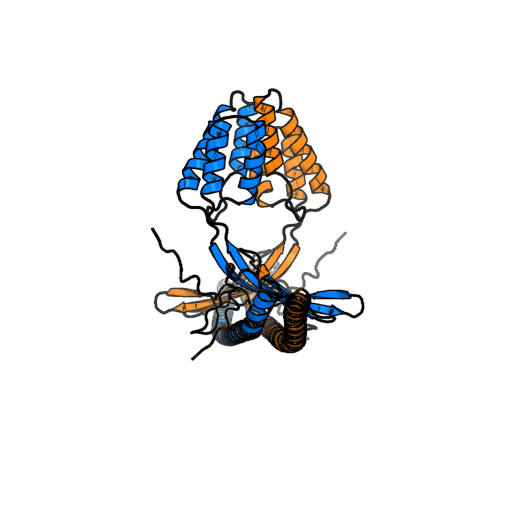ATOM 1241 C C . ASN A 1 155 ? -5.43 14.133 -2.777 1 69.12 155 ASN A C 1
ATOM 1243 O O . ASN A 1 155 ? -4.605 14.344 -1.888 1 69.12 155 ASN A O 1
ATOM 1247 N N . LEU A 1 156 ? -6.773 14.477 -2.822 1 71.56 156 LEU A N 1
ATOM 1248 C CA . LEU A 1 156 ? -7.402 14.648 -1.517 1 71.56 156 LEU A CA 1
ATOM 1249 C C . LEU A 1 156 ? -7.754 13.297 -0.906 1 71.56 156 LEU A C 1
ATOM 1251 O O . LEU A 1 156 ? -8.203 12.383 -1.61 1 71.56 156 LEU A O 1
ATOM 1255 N N . LYS A 1 157 ? -7.344 13.211 0.352 1 72.12 157 LYS A N 1
ATOM 1256 C CA . LYS A 1 157 ? -7.703 11.961 1.005 1 72.12 157 LYS A CA 1
ATOM 1257 C C . LYS A 1 157 ? -9.18 11.945 1.398 1 72.12 157 LYS A C 1
ATOM 1259 O O . LYS A 1 157 ? -9.68 12.906 1.991 1 72.12 157 LYS A O 1
ATOM 1264 N N . GLY A 1 158 ? -9.875 10.945 0.944 1 69.62 158 GLY A N 1
ATOM 1265 C CA . GLY A 1 158 ? -11.297 10.781 1.232 1 69.62 158 GLY A CA 1
ATOM 1266 C C . GLY A 1 158 ? -11.617 10.898 2.709 1 69.62 158 GLY A C 1
ATOM 1267 O O . GLY A 1 158 ? -12.648 11.469 3.08 1 69.62 158 GLY A O 1
ATOM 1268 N N . SER A 1 159 ? -10.75 10.406 3.482 1 69.44 159 SER A N 1
ATOM 1269 C CA . SER A 1 159 ? -10.977 10.461 4.926 1 69.44 159 SER A CA 1
ATOM 1270 C C . SER A 1 159 ? -11.086 11.898 5.414 1 69.44 159 SER A C 1
ATOM 1272 O O . SER A 1 159 ? -11.867 12.188 6.324 1 69.44 159 SER A O 1
ATOM 1274 N N . ARG A 1 160 ? -10.375 12.773 4.832 1 73.31 160 ARG A N 1
ATOM 1275 C CA . ARG A 1 160 ? -10.422 14.188 5.203 1 73.31 160 ARG A CA 1
ATOM 1276 C C . ARG A 1 160 ? -11.773 14.797 4.852 1 73.31 160 ARG A C 1
ATOM 1278 O O . ARG A 1 160 ? -12.281 15.648 5.582 1 73.31 160 ARG A O 1
ATOM 1285 N N . VAL A 1 161 ? -12.32 14.297 3.76 1 73.12 161 VAL A N 1
ATOM 1286 C CA . VAL A 1 161 ? -13.617 14.789 3.311 1 73.12 161 VAL A CA 1
ATOM 1287 C C . VAL A 1 161 ? -14.703 14.391 4.312 1 73.12 161 VAL A C 1
ATOM 1289 O O . VAL A 1 161 ? -15.57 15.188 4.648 1 73.12 161 VAL A O 1
ATOM 1292 N N . LEU A 1 162 ? -14.617 13.25 4.809 1 73.38 162 LEU A N 1
ATOM 1293 C CA . LEU A 1 162 ? -15.562 12.773 5.805 1 73.38 162 LEU A CA 1
ATOM 1294 C C . LEU A 1 162 ? -15.492 13.609 7.074 1 73.38 162 LEU A C 1
ATOM 1296 O O . LEU A 1 162 ? -16.516 13.93 7.676 1 73.38 162 LEU A O 1
ATOM 1300 N N . GLU A 1 163 ? -14.375 13.914 7.426 1 74.12 163 GLU A N 1
ATOM 1301 C CA . GLU A 1 163 ? -14.18 14.734 8.617 1 74.12 163 GLU A CA 1
ATOM 1302 C C . GLU A 1 163 ? -14.789 16.125 8.438 1 74.12 163 GLU A C 1
ATOM 1304 O O . GLU A 1 163 ? -15.383 16.672 9.367 1 74.12 163 GLU A O 1
ATOM 1309 N N . LEU A 1 164 ? -14.617 16.672 7.27 1 77 164 LEU A N 1
ATOM 1310 C CA . LEU A 1 164 ? -15.18 17.984 6.969 1 77 164 LEU A CA 1
ATOM 1311 C C . LEU A 1 164 ? -16.703 17.922 6.98 1 77 164 LEU A C 1
ATOM 1313 O O . LEU A 1 164 ? -17.359 18.875 7.445 1 77 164 LEU A O 1
ATOM 1317 N N . GLN A 1 165 ? -17.219 16.844 6.531 1 80.81 165 GLN A N 1
ATOM 1318 C CA . GLN A 1 165 ? -18.672 16.672 6.496 1 80.81 165 GLN A CA 1
ATOM 1319 C C . GLN A 1 165 ? -19.266 16.703 7.898 1 80.81 165 GLN A C 1
ATOM 1321 O O . GLN A 1 165 ? -20.328 17.297 8.117 1 80.81 165 GLN A O 1
ATOM 1326 N N . LYS A 1 166 ? -18.562 16.156 8.758 1 77.69 166 LYS A N 1
ATOM 1327 C CA . LYS A 1 166 ? -19.031 16.141 10.141 1 77.69 166 LYS A CA 1
ATOM 1328 C C . LYS A 1 166 ? -19.078 17.562 10.719 1 77.69 166 LYS A C 1
ATOM 1330 O O . LYS A 1 166 ? -19.891 17.844 11.594 1 77.69 166 LYS A O 1
ATOM 1335 N N . LEU A 1 167 ? -18.297 18.406 10.25 1 79.19 167 LEU A N 1
ATOM 1336 C CA . LEU A 1 167 ? -18.172 19.766 10.789 1 79.19 167 LEU A CA 1
ATOM 1337 C C . LEU A 1 167 ? -19.219 20.688 10.188 1 79.19 167 LEU A C 1
ATOM 1339 O O . LEU A 1 167 ? -19.469 21.781 10.727 1 79.19 167 LEU A O 1
ATOM 1343 N N . THR A 1 168 ? -19.828 20.25 9.109 1 82.5 168 THR A N 1
ATOM 1344 C CA . THR A 1 168 ? -20.781 21.109 8.43 1 82.5 168 THR A CA 1
ATOM 1345 C C . THR A 1 168 ? -21.953 21.453 9.344 1 82.5 168 THR A C 1
ATOM 1347 O O . THR A 1 168 ? -22.438 22.578 9.344 1 82.5 168 THR A O 1
ATOM 1350 N N . LYS A 1 169 ? -22.344 20.547 10.094 1 79 169 LYS A N 1
ATOM 1351 C CA . LYS A 1 169 ? -23.469 20.766 11 1 79 169 LYS A CA 1
ATOM 1352 C C . LYS A 1 169 ? -23.094 21.734 12.125 1 79 169 LYS A C 1
ATOM 1354 O O . LYS A 1 169 ? -23.891 22.578 12.523 1 79 169 LYS A O 1
ATOM 1359 N N . GLU A 1 170 ? -22 21.641 12.531 1 76.31 170 GLU A N 1
ATOM 1360 C CA . GLU A 1 170 ? -21.531 22.453 13.648 1 76.31 170 GLU A CA 1
ATOM 1361 C C . GLU A 1 170 ? -21.281 23.891 13.219 1 76.31 170 GLU A C 1
ATOM 1363 O O . GLU A 1 170 ? -21.609 24.828 13.945 1 76.31 170 GLU A O 1
ATOM 1368 N N . PHE A 1 171 ? -20.641 24.109 12.125 1 78.19 171 PHE A N 1
ATOM 1369 C CA . PHE A 1 171 ? -20.25 25.438 11.672 1 78.19 171 PHE A CA 1
ATOM 1370 C C . PHE A 1 171 ? -21.438 26.188 11.102 1 78.19 171 PHE A C 1
ATOM 1372 O O . PHE A 1 171 ? -21.469 27.422 11.125 1 78.19 171 PHE A O 1
ATOM 1379 N N . ASN A 1 172 ? -22.469 25.5 10.586 1 80.94 172 ASN A N 1
ATOM 1380 C CA . ASN A 1 172 ? -23.703 26.062 10.047 1 80.94 172 ASN A CA 1
ATOM 1381 C C . ASN A 1 172 ? -23.422 27.25 9.125 1 80.94 172 ASN A C 1
ATOM 1383 O O . ASN A 1 172 ? -24.047 28.297 9.266 1 80.94 172 ASN A O 1
ATOM 1387 N N . ASN A 1 173 ? -22.375 27.156 8.305 1 87.31 173 ASN A N 1
ATOM 1388 C CA . ASN A 1 173 ? -22.031 28.156 7.305 1 87.31 173 ASN A CA 1
ATOM 1389 C C . ASN A 1 173 ? -22.344 27.672 5.895 1 87.31 173 ASN A C 1
ATOM 1391 O O . ASN A 1 173 ? -21.953 26.562 5.516 1 87.31 173 ASN A O 1
ATOM 1395 N N . GLU A 1 174 ? -23.062 28.469 5.238 1 91.44 174 GLU A N 1
ATOM 1396 C CA . GLU A 1 174 ? -23.547 28.078 3.92 1 91.44 174 GLU A CA 1
ATOM 1397 C C . GLU A 1 174 ? -22.406 27.828 2.951 1 91.44 174 GLU A C 1
ATOM 1399 O O . GLU A 1 174 ? -22.422 26.859 2.188 1 91.44 174 GLU A O 1
ATOM 1404 N N . GLU A 1 175 ? -21.438 28.672 2.975 1 91.31 175 GLU A N 1
ATOM 1405 C CA . GLU A 1 175 ? -20.297 28.516 2.072 1 91.31 175 GLU A CA 1
ATOM 1406 C C . GLU A 1 175 ? -19.5 27.25 2.396 1 91.31 175 GLU A C 1
ATOM 1408 O O . GLU A 1 175 ? -19.094 26.516 1.492 1 91.31 175 GLU A O 1
ATOM 1413 N N . PHE A 1 176 ? -19.281 27.016 3.643 1 89.44 176 PHE A N 1
ATOM 1414 C CA . PHE A 1 176 ? -18.578 25.828 4.09 1 89.44 176 PHE A CA 1
ATOM 1415 C C . PHE A 1 176 ? -19.359 24.562 3.711 1 89.44 176 PHE A C 1
ATOM 1417 O O . PHE A 1 176 ? -18.797 23.641 3.123 1 89.44 176 PHE A O 1
ATOM 1424 N N . THR A 1 177 ? -20.578 24.594 3.924 1 91.81 177 THR A N 1
ATOM 1425 C CA . THR A 1 177 ? -21.438 23.453 3.652 1 91.81 177 THR A CA 1
ATOM 1426 C C . THR A 1 177 ? -21.5 23.156 2.156 1 91.81 177 THR A C 1
ATOM 1428 O O . THR A 1 177 ? -21.375 22.016 1.734 1 91.81 177 THR A O 1
ATOM 1431 N N . ASP A 1 178 ? -21.672 24.188 1.472 1 93.75 178 ASP A N 1
ATOM 1432 C CA . ASP A 1 178 ? -21.719 24.031 0.02 1 93.75 178 ASP A CA 1
ATOM 1433 C C . ASP A 1 178 ? -20.406 23.469 -0.512 1 93.75 178 ASP A C 1
ATOM 1435 O O . ASP A 1 178 ? -20.406 22.547 -1.343 1 93.75 178 ASP A O 1
ATOM 1439 N N . GLY A 1 179 ? -19.25 24 -0.056 1 92.69 179 GLY A N 1
ATOM 1440 C CA . GLY A 1 179 ? -17.953 23.484 -0.455 1 92.69 179 GLY A CA 1
ATOM 1441 C C . GLY A 1 179 ? -17.766 22.016 -0.143 1 92.69 179 GLY A C 1
ATOM 1442 O O . GLY A 1 179 ? -17.328 21.234 -0.996 1 92.69 179 GLY A O 1
ATOM 1443 N N . VAL A 1 180 ? -18.172 21.609 1.022 1 89.5 180 VAL A N 1
ATOM 1444 C CA . VAL A 1 180 ? -18.047 20.219 1.46 1 89.5 180 VAL A CA 1
ATOM 1445 C C . VAL A 1 180 ? -18.938 19.328 0.599 1 89.5 180 VAL A C 1
ATOM 1447 O O . VAL A 1 180 ? -18.531 18.234 0.212 1 89.5 180 VAL A O 1
ATOM 1450 N N . GLU A 1 181 ? -20.094 19.734 0.278 1 92 181 GLU A N 1
ATOM 1451 C CA . GLU A 1 181 ? -21.016 18.969 -0.552 1 92 181 GLU A CA 1
ATOM 1452 C C . GLU A 1 181 ? -20.469 18.781 -1.963 1 92 181 GLU A C 1
ATOM 1454 O O . GLU A 1 181 ? -20.609 17.703 -2.551 1 92 181 GLU A O 1
ATOM 1459 N N . ILE A 1 182 ? -19.828 19.797 -2.455 1 92 182 ILE A N 1
ATOM 1460 C CA . ILE A 1 182 ? -19.203 19.703 -3.771 1 92 182 ILE A CA 1
ATOM 1461 C C . ILE A 1 182 ? -18.094 18.656 -3.746 1 92 182 ILE A C 1
ATOM 1463 O O . ILE A 1 182 ? -18 17.828 -4.648 1 92 182 ILE A O 1
ATOM 1467 N N . ILE A 1 183 ? -17.312 18.719 -2.727 1 88.19 183 ILE A N 1
ATOM 1468 C CA . ILE A 1 183 ? -16.234 17.75 -2.598 1 88.19 183 ILE A CA 1
ATOM 1469 C C . ILE A 1 183 ? -16.797 16.344 -2.525 1 88.19 183 ILE A C 1
ATOM 1471 O O . ILE A 1 183 ? -16.359 15.453 -3.254 1 88.19 183 ILE A O 1
ATOM 1475 N N . ALA A 1 184 ? -17.797 16.219 -1.728 1 87.44 184 ALA A N 1
ATOM 1476 C CA . ALA A 1 184 ? -18.406 14.898 -1.556 1 87.44 184 ALA A CA 1
ATOM 1477 C C . ALA A 1 184 ? -19 14.398 -2.867 1 87.44 184 ALA A C 1
ATOM 1479 O O . ALA A 1 184 ? -18.859 13.219 -3.217 1 87.44 184 ALA A O 1
ATOM 1480 N N . SER A 1 185 ? -19.594 15.234 -3.572 1 89.56 185 SER A N 1
ATOM 1481 C CA . SER A 1 185 ? -20.266 14.875 -4.82 1 89.56 185 SER A CA 1
ATOM 1482 C C . SER A 1 185 ? -19.25 14.602 -5.926 1 89.56 185 SER A C 1
ATOM 1484 O O . SER A 1 185 ? -19.562 13.945 -6.922 1 89.56 185 SER A O 1
ATOM 1486 N N . SER A 1 186 ? -18.125 15.203 -5.754 1 87.62 186 SER A N 1
ATOM 1487 C CA . SER A 1 186 ? -17.078 15.055 -6.77 1 87.62 186 SER A CA 1
ATOM 1488 C C . SER A 1 186 ? -16.375 13.711 -6.645 1 87.62 186 SER A C 1
ATOM 1490 O O . SER A 1 186 ? -15.578 13.336 -7.508 1 87.62 186 SER A O 1
ATOM 1492 N N . PHE A 1 187 ? -16.625 12.922 -5.648 1 85.56 187 PHE A N 1
ATOM 1493 C CA . PHE A 1 187 ? -15.977 11.648 -5.391 1 85.56 187 PHE A CA 1
ATOM 1494 C C . PHE A 1 187 ? -16.328 10.625 -6.461 1 85.56 187 PHE A C 1
ATOM 1496 O O . PHE A 1 187 ? -17.516 10.352 -6.688 1 85.56 187 PHE A O 1
ATOM 1503 N N . LYS A 1 188 ? -15.336 10.25 -7.145 1 83.81 188 LYS A N 1
ATOM 1504 C CA . LYS A 1 188 ? -15.484 9.258 -8.211 1 83.81 188 LYS A CA 1
ATOM 1505 C C . LYS A 1 188 ? -14.461 8.133 -8.055 1 83.81 188 LYS A C 1
ATOM 1507 O O . LYS A 1 188 ? -13.43 8.125 -8.727 1 83.81 188 LYS A O 1
ATOM 1512 N N . PRO A 1 189 ? -14.828 7.254 -7.184 1 82.19 189 PRO A N 1
ATOM 1513 C CA . PRO A 1 189 ? -13.891 6.141 -7.023 1 82.19 189 PRO A CA 1
ATOM 1514 C C . PRO A 1 189 ? -13.789 5.266 -8.273 1 82.19 189 PRO A C 1
ATOM 1516 O O . PRO A 1 189 ? -14.773 5.121 -9.008 1 82.19 189 PRO A O 1
ATOM 1519 N N . ILE A 1 190 ? -12.586 4.871 -8.586 1 81.94 190 ILE A N 1
ATOM 1520 C CA . ILE A 1 190 ? -12.344 4.008 -9.734 1 81.94 190 ILE A CA 1
ATOM 1521 C C . ILE A 1 190 ? -11.727 2.693 -9.273 1 81.94 190 ILE A C 1
ATOM 1523 O O . ILE A 1 190 ? -10.859 2.686 -8.398 1 81.94 190 ILE A O 1
ATOM 1527 N N . ARG A 1 191 ? -12.227 1.646 -9.984 1 82.69 191 ARG A N 1
ATOM 1528 C CA . ARG A 1 191 ? -11.625 0.351 -9.688 1 82.69 191 ARG A CA 1
ATOM 1529 C C . ARG A 1 191 ? -10.148 0.335 -10.055 1 82.69 191 ARG A C 1
ATOM 1531 O O . ARG A 1 191 ? -9.758 0.845 -11.109 1 82.69 191 ARG A O 1
ATOM 1538 N N . SER A 1 192 ? -9.367 -0.128 -9.141 1 82.19 192 SER A N 1
ATOM 1539 C CA . SER A 1 192 ? -7.926 -0.095 -9.359 1 82.19 192 SER A CA 1
ATOM 1540 C C . SER A 1 192 ? -7.379 -1.485 -9.664 1 82.19 192 SER A C 1
ATOM 1542 O O . SER A 1 192 ? -6.801 -1.711 -10.734 1 82.19 192 SER A O 1
ATOM 1544 N N . SER A 1 193 ? -7.523 -2.377 -8.766 1 90.06 193 SER A N 1
ATOM 1545 C CA . SER A 1 193 ? -6.895 -3.676 -8.984 1 90.06 193 SER A CA 1
ATOM 1546 C C . SER A 1 193 ? -7.727 -4.801 -8.383 1 90.06 193 SER A C 1
ATOM 1548 O O . SER A 1 193 ? -8.398 -4.609 -7.363 1 90.06 193 SER A O 1
ATOM 1550 N N . TRP A 1 194 ? -7.766 -5.891 -9.18 1 93.75 194 TRP A N 1
ATOM 1551 C CA . TRP A 1 194 ? -8.305 -7.125 -8.617 1 93.75 194 TRP A CA 1
ATOM 1552 C C . TRP A 1 194 ? -7.332 -7.734 -7.613 1 93.75 194 TRP A C 1
ATOM 1554 O O . TRP A 1 194 ? -6.121 -7.754 -7.848 1 93.75 194 TRP A O 1
ATOM 1564 N N . PHE A 1 195 ? -7.906 -8.242 -6.488 1 95.19 195 PHE A N 1
ATOM 1565 C CA . PHE A 1 195 ? -6.992 -8.805 -5.5 1 95.19 195 PHE A CA 1
ATOM 1566 C C . PHE A 1 195 ? -7.477 -10.164 -5.023 1 95.19 195 PHE A C 1
ATOM 1568 O O . PHE A 1 195 ? -8.641 -10.516 -5.207 1 95.19 195 PHE A O 1
ATOM 1575 N N . ILE A 1 196 ? -6.566 -10.883 -4.5 1 97.12 196 ILE A N 1
ATOM 1576 C CA . ILE A 1 196 ? -6.785 -12.164 -3.84 1 97.12 196 ILE A CA 1
ATOM 1577 C C . ILE A 1 196 ? -6.133 -12.148 -2.459 1 97.12 196 ILE A C 1
ATOM 1579 O O . ILE A 1 196 ? -4.969 -11.773 -2.318 1 97.12 196 ILE A O 1
ATOM 1583 N N . GLU A 1 197 ? -6.902 -12.484 -1.48 1 97.12 197 GLU A N 1
ATOM 1584 C CA . GLU A 1 197 ? -6.371 -12.781 -0.154 1 97.12 197 GLU A CA 1
ATOM 1585 C C . GLU A 1 197 ? -6.664 -14.227 0.245 1 97.12 197 GLU A C 1
ATOM 1587 O O . GLU A 1 197 ? -7.766 -14.727 0.018 1 97.12 197 GLU A O 1
ATOM 1592 N N . ALA A 1 198 ? -5.672 -14.859 0.764 1 97.62 198 ALA A N 1
ATOM 1593 C CA . ALA A 1 198 ? -5.797 -16.266 1.133 1 97.62 198 ALA A CA 1
ATOM 1594 C C . ALA A 1 198 ? -5.176 -16.531 2.5 1 97.62 198 ALA A C 1
ATOM 1596 O O . ALA A 1 198 ? -4.125 -15.969 2.832 1 97.62 198 ALA A O 1
ATOM 1597 N N . SER A 1 199 ? -5.84 -17.359 3.248 1 97.31 199 SER A N 1
ATOM 1598 C CA . SER A 1 199 ? -5.355 -17.703 4.582 1 97.31 199 SER A CA 1
ATOM 1599 C C . SER A 1 199 ? -5.609 -19.172 4.906 1 97.31 199 SER A C 1
ATOM 1601 O O . SER A 1 199 ? -6.547 -19.781 4.379 1 97.31 199 SER A O 1
ATOM 1603 N N . ARG A 1 200 ? -4.738 -19.672 5.742 1 96.56 200 ARG A N 1
ATOM 1604 C CA . ARG A 1 200 ? -4.965 -20.953 6.379 1 96.56 200 ARG A CA 1
ATOM 1605 C C . ARG A 1 200 ? -5.461 -20.781 7.812 1 96.56 200 ARG A C 1
ATOM 1607 O O . ARG A 1 200 ? -5.078 -19.828 8.492 1 96.56 200 ARG A O 1
ATOM 1614 N N . ILE A 1 201 ? -6.293 -21.656 8.172 1 95.25 201 ILE A N 1
ATOM 1615 C CA . ILE A 1 201 ? -6.828 -21.656 9.531 1 95.25 201 ILE A CA 1
ATOM 1616 C C . ILE A 1 201 ? -6.391 -22.922 10.266 1 95.25 201 ILE A C 1
ATOM 1618 O O . ILE A 1 201 ? -6.695 -24.031 9.82 1 95.25 201 ILE A O 1
ATOM 1622 N N . ASN A 1 202 ? -5.773 -22.719 11.328 1 93.88 202 ASN A N 1
ATOM 1623 C CA . ASN A 1 202 ? -5.32 -23.906 12.039 1 93.88 202 ASN A CA 1
ATOM 1624 C C . ASN A 1 202 ? -6.402 -24.453 12.969 1 93.88 202 ASN A C 1
ATOM 1626 O O . ASN A 1 202 ? -7.512 -23.922 13.016 1 93.88 202 ASN A O 1
ATOM 1630 N N . GLU A 1 203 ? -6.121 -25.5 13.672 1 92.94 203 GLU A N 1
ATOM 1631 C CA . GLU A 1 203 ? -7.086 -26.203 14.508 1 92.94 203 GLU A CA 1
ATOM 1632 C C . GLU A 1 203 ? -7.594 -25.312 15.633 1 92.94 203 GLU A C 1
ATOM 1634 O O . GLU A 1 203 ? -8.719 -25.484 16.109 1 92.94 203 GLU A O 1
ATOM 1639 N N . ASN A 1 204 ? -6.863 -24.328 16.047 1 93.56 204 ASN A N 1
ATOM 1640 C CA . ASN A 1 204 ? -7.234 -23.406 17.125 1 93.56 204 ASN A CA 1
ATOM 1641 C C . ASN A 1 204 ? -7.992 -22.188 16.578 1 93.56 204 ASN A C 1
ATOM 1643 O O . ASN A 1 204 ? -8.336 -21.281 17.328 1 93.56 204 ASN A O 1
ATOM 1647 N N . GLY A 1 205 ? -8.117 -22.203 15.297 1 90.88 205 GLY A N 1
ATOM 1648 C CA . GLY A 1 205 ? -8.875 -21.125 14.688 1 90.88 205 GLY A CA 1
ATOM 1649 C C . GLY A 1 205 ? -8.016 -19.938 14.297 1 90.88 205 GLY A C 1
ATOM 1650 O O . GLY A 1 205 ? -8.531 -18.906 13.891 1 90.88 205 GLY A O 1
ATOM 1651 N N . VAL A 1 206 ? -6.707 -20.078 14.508 1 93.31 206 VAL A N 1
ATOM 1652 C CA . VAL A 1 206 ? -5.801 -18.969 14.188 1 93.31 206 VAL A CA 1
ATOM 1653 C C . VAL A 1 206 ? -5.582 -18.906 12.68 1 93.31 206 VAL A C 1
ATOM 1655 O O . VAL A 1 206 ? -5.238 -19.906 12.055 1 93.31 206 VAL A O 1
ATOM 1658 N N . ARG A 1 207 ? -5.766 -17.766 12.07 1 94.44 207 ARG A N 1
ATOM 1659 C CA . ARG A 1 207 ? -5.609 -17.516 10.641 1 94.44 207 ARG A CA 1
ATOM 1660 C C . ARG A 1 207 ? -4.191 -17.062 10.312 1 94.44 207 ARG A C 1
ATOM 1662 O O . ARG A 1 207 ? -3.635 -16.203 11.008 1 94.44 207 ARG A O 1
ATOM 1669 N N . THR A 1 208 ? -3.613 -17.719 9.312 1 95.75 208 THR A N 1
ATOM 1670 C CA . THR A 1 208 ? -2.307 -17.312 8.805 1 95.75 208 THR A CA 1
ATOM 1671 C C . THR A 1 208 ? -2.395 -16.922 7.332 1 95.75 208 THR A C 1
ATOM 1673 O O . THR A 1 208 ? -2.803 -17.734 6.5 1 95.75 208 THR A O 1
ATOM 1676 N N . ASN A 1 209 ? -1.978 -15.773 7.051 1 96.56 209 ASN A N 1
ATOM 1677 C CA . ASN A 1 209 ? -2.051 -15.258 5.691 1 96.56 209 ASN A CA 1
ATOM 1678 C C . ASN A 1 209 ? -1.003 -15.898 4.789 1 96.56 209 ASN A C 1
ATOM 1680 O O . ASN A 1 209 ? 0.138 -16.109 5.203 1 96.56 209 ASN A O 1
ATOM 1684 N N . ILE A 1 210 ? -1.401 -16.203 3.576 1 96.75 210 ILE A N 1
ATOM 1685 C CA . ILE A 1 210 ? -0.472 -16.594 2.521 1 96.75 210 ILE A CA 1
ATOM 1686 C C . ILE A 1 210 ? -0.022 -15.359 1.75 1 96.75 210 ILE A C 1
ATOM 1688 O O . ILE A 1 210 ? -0.818 -14.734 1.043 1 96.75 210 ILE A O 1
ATOM 1692 N N . PRO A 1 211 ? 1.243 -15 1.908 1 97 211 PRO A N 1
ATOM 1693 C CA . PRO A 1 211 ? 1.71 -13.797 1.222 1 97 211 PRO A CA 1
ATOM 1694 C C . PRO A 1 211 ? 1.705 -13.945 -0.299 1 97 211 PRO A C 1
ATOM 1696 O O . PRO A 1 211 ? 2.188 -14.945 -0.827 1 97 211 PRO A O 1
ATOM 1699 N N . LEU A 1 212 ? 1.152 -12.969 -1 1 97.38 212 LEU A N 1
ATOM 1700 C CA . LEU A 1 212 ? 0.99 -13.07 -2.447 1 97.38 212 LEU A CA 1
ATOM 1701 C C . LEU A 1 212 ? 1.614 -11.867 -3.145 1 97.38 212 LEU A C 1
ATOM 1703 O O . LEU A 1 212 ? 1.096 -11.391 -4.16 1 97.38 212 LEU A O 1
ATOM 1707 N N . SER A 1 213 ? 2.629 -11.328 -2.576 1 96.69 213 SER A N 1
ATOM 1708 C CA . SER A 1 213 ? 3.455 -10.289 -3.178 1 96.69 213 SER A CA 1
ATOM 1709 C C . SER A 1 213 ? 4.93 -10.492 -2.852 1 96.69 213 SER A C 1
ATOM 1711 O O . SER A 1 213 ? 5.266 -11.039 -1.797 1 96.69 213 SER A O 1
ATOM 1713 N N . MET A 1 214 ? 5.73 -9.922 -3.719 1 95.19 214 MET A N 1
ATOM 1714 C CA . MET A 1 214 ? 7.176 -10.047 -3.555 1 95.19 214 MET A CA 1
ATOM 1715 C C . MET A 1 214 ? 7.641 -9.375 -2.268 1 95.19 214 MET A C 1
ATOM 1717 O O . MET A 1 214 ? 8.594 -9.828 -1.635 1 95.19 214 MET A O 1
ATOM 1721 N N . SER A 1 215 ? 6.977 -8.391 -1.953 1 93.56 215 SER A N 1
ATOM 1722 C CA . SER A 1 215 ? 7.375 -7.652 -0.756 1 93.56 215 SER A CA 1
ATOM 1723 C C . SER A 1 215 ? 6.863 -8.336 0.507 1 93.56 215 SER A C 1
ATOM 1725 O O . SER A 1 215 ? 7.457 -8.203 1.578 1 93.56 215 SER A O 1
ATOM 1727 N N . SER A 1 216 ? 5.848 -9.086 0.4 1 93.5 216 SER A N 1
ATOM 1728 C CA . SER A 1 216 ? 5.23 -9.656 1.594 1 93.5 216 SER A CA 1
ATOM 1729 C C . SER A 1 216 ? 5.781 -11.055 1.887 1 93.5 216 SER A C 1
ATOM 1731 O O . SER A 1 216 ? 5.738 -11.508 3.029 1 93.5 216 SER A O 1
ATOM 1733 N N . VAL A 1 217 ? 6.254 -11.688 0.896 1 94.81 217 VAL A N 1
ATOM 1734 C CA . VAL A 1 217 ? 6.82 -13.016 1.138 1 94.81 217 VAL A CA 1
ATOM 1735 C C . VAL A 1 217 ? 8.141 -12.883 1.892 1 94.81 217 VAL A C 1
ATOM 1737 O O . VAL A 1 217 ? 8.875 -11.906 1.704 1 94.81 217 VAL A O 1
ATOM 1740 N N . ASP A 1 218 ? 8.422 -13.891 2.676 1 92.19 218 ASP A N 1
ATOM 1741 C CA . ASP A 1 218 ? 9.695 -13.93 3.387 1 92.19 218 ASP A CA 1
ATOM 1742 C C . ASP A 1 218 ? 10.773 -14.594 2.541 1 92.19 218 ASP A C 1
ATOM 1744 O O . ASP A 1 218 ? 10.477 -15.258 1.545 1 92.19 218 ASP A O 1
ATOM 1748 N N . PHE A 1 219 ? 11.969 -14.391 2.959 1 93.12 219 PHE A N 1
ATOM 1749 C CA . PHE A 1 219 ? 13.062 -15.164 2.387 1 93.12 219 PHE A CA 1
ATOM 1750 C C . PHE A 1 219 ? 12.93 -16.641 2.756 1 93.12 219 PHE A C 1
ATOM 1752 O O . PHE A 1 219 ? 12.258 -16.984 3.73 1 93.12 219 PHE A O 1
ATOM 1759 N N . LEU A 1 220 ? 13.531 -17.438 1.86 1 92 220 LEU A N 1
ATOM 1760 C CA . LEU A 1 220 ? 13.602 -18.844 2.195 1 92 220 LEU A CA 1
ATOM 1761 C C . LEU A 1 220 ? 14.273 -19.062 3.549 1 92 220 LEU A C 1
ATOM 1763 O O . LEU A 1 220 ? 15.133 -18.266 3.945 1 92 220 LEU A O 1
ATOM 1767 N N . GLN A 1 221 ? 13.812 -20.078 4.242 1 86.75 221 GLN A N 1
ATOM 1768 C CA . GLN A 1 221 ? 14.344 -20.375 5.566 1 86.75 221 GLN A CA 1
ATOM 1769 C C . GLN A 1 221 ? 15.867 -20.406 5.555 1 86.75 221 GLN A C 1
ATOM 1771 O O . GLN A 1 221 ? 16.469 -20.984 4.641 1 86.75 221 GLN A O 1
ATOM 1776 N N . GLY A 1 222 ? 16.469 -19.75 6.562 1 85.5 222 GLY A N 1
ATOM 1777 C CA . GLY A 1 222 ? 17.922 -19.781 6.742 1 85.5 222 GLY A CA 1
ATOM 1778 C C . GLY A 1 222 ? 18.625 -18.641 6.043 1 85.5 222 GLY A C 1
ATOM 1779 O O . GLY A 1 222 ? 19.828 -18.438 6.246 1 85.5 222 GLY A O 1
ATOM 1780 N N . TYR A 1 223 ? 17.828 -17.938 5.207 1 89.81 223 TYR A N 1
ATOM 1781 C CA . TYR A 1 223 ? 18.469 -16.828 4.496 1 89.81 223 TYR A CA 1
ATOM 1782 C C . TYR A 1 223 ? 18.109 -15.5 5.141 1 89.81 223 TYR A C 1
ATOM 1784 O O . TYR A 1 223 ? 16.953 -15.258 5.48 1 89.81 223 TYR A O 1
ATOM 1792 N N . ALA A 1 224 ? 19.141 -14.695 5.395 1 87.56 224 ALA A N 1
ATOM 1793 C CA . ALA A 1 224 ? 18.984 -13.328 5.883 1 87.56 224 ALA A CA 1
ATOM 1794 C C . ALA A 1 224 ? 19.828 -12.352 5.051 1 87.56 224 ALA A C 1
ATOM 1796 O O . ALA A 1 224 ? 20.953 -12.664 4.664 1 87.56 224 ALA A O 1
ATOM 1797 N N . PHE A 1 225 ? 19.25 -11.25 4.711 1 87.31 225 PHE A N 1
ATOM 1798 C CA . PHE A 1 225 ? 19.938 -10.25 3.895 1 87.31 225 PHE A CA 1
ATOM 1799 C C . PHE A 1 225 ? 20.219 -8.984 4.703 1 87.31 225 PHE A C 1
ATOM 1801 O O . PHE A 1 225 ? 19.422 -8.617 5.574 1 87.31 225 PHE A O 1
ATOM 1808 N N . ASN A 1 226 ? 21.391 -8.445 4.473 1 81.56 226 ASN A N 1
ATOM 1809 C CA . ASN A 1 226 ? 21.766 -7.168 5.066 1 81.56 226 ASN A CA 1
ATOM 1810 C C . ASN A 1 226 ? 22.562 -6.309 4.086 1 81.56 226 ASN A C 1
ATOM 1812 O O . ASN A 1 226 ? 23.469 -6.797 3.42 1 81.56 226 ASN A O 1
ATOM 1816 N N . PHE A 1 227 ? 22.078 -5.066 3.859 1 77.06 227 PHE A N 1
ATOM 1817 C CA . PHE A 1 227 ? 22.828 -4.172 2.988 1 77.06 227 PHE A CA 1
ATOM 1818 C C . PHE A 1 227 ? 24.25 -3.971 3.516 1 77.06 227 PHE A C 1
ATOM 1820 O O . PHE A 1 227 ? 25.188 -3.77 2.736 1 77.06 227 PHE A O 1
ATOM 1827 N N . PHE A 1 228 ? 24.312 -3.877 5.016 1 63.53 228 PHE A N 1
ATOM 1828 C CA . PHE A 1 228 ? 25.578 -3.551 5.637 1 63.53 228 PHE A CA 1
ATOM 1829 C C . PHE A 1 228 ? 26.234 -4.797 6.234 1 63.53 228 PHE A C 1
ATOM 1831 O O . PHE A 1 228 ? 25.859 -5.23 7.324 1 63.53 228 PHE A O 1
ATOM 1838 N N . ASN A 1 229 ? 26.219 -5.848 5.582 1 52.47 229 ASN A N 1
ATOM 1839 C CA . ASN A 1 229 ? 26.969 -6.922 6.227 1 52.47 229 ASN A CA 1
ATOM 1840 C C . ASN A 1 229 ? 28.281 -6.41 6.812 1 52.47 229 ASN A C 1
ATOM 1842 O O . ASN A 1 229 ? 29.141 -7.203 7.184 1 52.47 229 ASN A O 1
ATOM 1846 N N . GLN A 1 230 ? 28.828 -5.211 6.48 1 42.53 230 GLN A N 1
ATOM 1847 C CA . GLN A 1 230 ? 30.172 -5.078 7.043 1 42.53 230 GLN A CA 1
ATOM 1848 C C . GLN A 1 230 ? 30.141 -5.113 8.57 1 42.53 230 GLN A C 1
ATOM 1850 O O . GLN A 1 230 ? 29.125 -4.734 9.18 1 42.53 230 GLN A O 1
ATOM 1855 N N . GLN A 1 231 ? 31.109 -5.867 9.133 1 37.56 231 GLN A N 1
ATOM 1856 C CA . GLN A 1 231 ? 31.688 -6.086 10.453 1 37.56 231 GLN A CA 1
ATOM 1857 C C . GLN A 1 231 ? 31.734 -4.789 11.258 1 37.56 231 GLN A C 1
ATOM 1859 O O . GLN A 1 231 ? 32.688 -4 11.125 1 37.56 231 GLN A O 1
ATOM 1864 N N . ASN A 1 232 ? 30.938 -3.82 11.164 1 35.59 232 ASN A N 1
ATOM 1865 C CA . ASN A 1 232 ? 31.328 -2.98 12.289 1 35.59 232 ASN A CA 1
ATOM 1866 C C . ASN A 1 232 ? 31.297 -3.756 13.609 1 35.59 232 ASN A C 1
ATOM 1868 O O . ASN A 1 232 ? 30.234 -3.941 14.195 1 35.59 232 ASN A O 1
ATOM 1872 N N . GLU A 1 233 ? 32 -4.773 13.836 1 35.53 233 GLU A N 1
ATOM 1873 C CA . GLU A 1 233 ? 32.562 -5.148 15.133 1 35.53 233 GLU A CA 1
ATOM 1874 C C . GLU A 1 233 ? 32.938 -3.912 15.945 1 35.53 233 GLU A C 1
ATOM 1876 O O . GLU A 1 233 ? 33.562 -4.023 17 1 35.53 233 GLU A O 1
ATOM 1881 N N . GLN A 1 234 ? 33.188 -2.693 15.461 1 32.03 234 GLN A N 1
ATOM 1882 C CA . GLN A 1 234 ? 33.812 -1.903 16.516 1 32.03 234 GLN A CA 1
ATOM 1883 C C . GLN A 1 234 ? 32.938 -1.878 17.766 1 32.03 234 GLN A C 1
ATOM 1885 O O . GLN A 1 234 ? 31.766 -2.223 17.719 1 32.03 234 GLN A O 1
ATOM 1890 N N . ASN A 1 235 ? 33.25 -0.663 18.766 1 31.27 235 ASN A N 1
ATOM 1891 C CA . ASN A 1 235 ? 33.344 -0.228 20.141 1 31.27 235 ASN A CA 1
ATOM 1892 C C . ASN A 1 235 ? 31.984 0.041 20.766 1 31.27 235 ASN A C 1
ATOM 1894 O O . ASN A 1 235 ? 31.281 0.965 20.344 1 31.27 235 ASN A O 1
ATOM 1898 N N . HIS A 1 236 ? 31.234 -1.001 21.031 1 31.25 236 HIS A N 1
ATOM 1899 C CA . HIS A 1 236 ? 30.469 -0.846 22.25 1 31.25 236 HIS A CA 1
ATOM 1900 C C . HIS A 1 236 ? 31.312 -0.187 23.344 1 31.25 236 HIS A C 1
ATOM 1902 O O . HIS A 1 236 ? 31.781 -0.861 24.266 1 31.25 236 HIS A O 1
ATOM 1908 N N . ALA A 1 237 ? 32.438 0.685 23.219 1 24.25 237 ALA A N 1
ATOM 1909 C CA . ALA A 1 237 ? 32.938 1.351 24.422 1 24.25 237 ALA A CA 1
ATOM 1910 C C . ALA A 1 237 ? 31.812 2.137 25.109 1 24.25 237 ALA A C 1
ATOM 1912 O O . ALA A 1 237 ? 31.234 3.041 24.5 1 24.25 237 ALA A O 1
ATOM 1913 N N . ALA A 1 238 ? 31.422 1.604 26.328 1 21.31 238 ALA A N 1
ATOM 1914 C CA . ALA A 1 238 ? 31.453 2.295 27.625 1 21.31 238 ALA A CA 1
ATOM 1915 C C . ALA A 1 238 ? 32.875 2.742 27.984 1 21.31 238 ALA A C 1
ATOM 1917 O O . ALA A 1 238 ? 33.844 2.02 27.734 1 21.31 238 ALA A O 1
ATOM 1918 N N . MET B 1 1 ? -29.562 -23.094 -26.969 1 26.19 1 MET B N 1
ATOM 1919 C CA . MET B 1 1 ? -30.891 -22.609 -26.594 1 26.19 1 MET B CA 1
ATOM 1920 C C . MET B 1 1 ? -31.047 -22.578 -25.078 1 26.19 1 MET B C 1
ATOM 1922 O O . MET B 1 1 ? -31.188 -23.609 -24.438 1 26.19 1 MET B O 1
ATOM 1926 N N . ASN B 1 2 ? -30.25 -21.703 -24.359 1 26.3 2 ASN B N 1
ATOM 1927 C CA . ASN B 1 2 ? -29.953 -21.484 -22.938 1 26.3 2 ASN B CA 1
ATOM 1928 C C . ASN B 1 2 ? -31.203 -21.078 -22.172 1 26.3 2 ASN B C 1
ATOM 1930 O O . ASN B 1 2 ? -31.719 -19.984 -22.359 1 26.3 2 ASN B O 1
ATOM 1934 N N . ASN B 1 3 ? -32.188 -22 -21.922 1 27.88 3 ASN B N 1
ATOM 1935 C CA . ASN B 1 3 ? -33.438 -21.812 -21.203 1 27.88 3 ASN B CA 1
ATOM 1936 C C . ASN B 1 3 ? -33.219 -21.297 -19.797 1 27.88 3 ASN B C 1
ATOM 1938 O O . ASN B 1 3 ? -32.875 -22.062 -18.891 1 27.88 3 ASN B O 1
ATOM 1942 N N . ALA B 1 4 ? -32.625 -20.156 -19.609 1 33.59 4 ALA B N 1
ATOM 1943 C CA . ALA B 1 4 ? -32.688 -19.5 -18.297 1 33.59 4 ALA B CA 1
ATOM 1944 C C . ALA B 1 4 ? -34.125 -19.562 -17.719 1 33.59 4 ALA B C 1
ATOM 1946 O O . ALA B 1 4 ? -35.031 -18.969 -18.281 1 33.59 4 ALA B O 1
ATOM 1947 N N . LEU B 1 5 ? -34.531 -20.641 -17.203 1 34 5 LEU B N 1
ATOM 1948 C CA . LEU B 1 5 ? -35.781 -20.703 -16.453 1 34 5 LEU B CA 1
ATOM 1949 C C . LEU B 1 5 ? -35.938 -19.516 -15.5 1 34 5 LEU B C 1
ATOM 1951 O O . LEU B 1 5 ? -35.25 -19.484 -14.461 1 34 5 LEU B O 1
ATOM 1955 N N . THR B 1 6 ? -35.844 -18.312 -16.031 1 37.69 6 THR B N 1
ATOM 1956 C CA . THR B 1 6 ? -36.312 -17.188 -15.227 1 37.69 6 THR B CA 1
ATOM 1957 C C . THR B 1 6 ? -37.625 -17.516 -14.539 1 37.69 6 THR B C 1
ATOM 1959 O O . THR B 1 6 ? -38.656 -17.688 -15.203 1 37.69 6 THR B O 1
ATOM 1962 N N . ASN B 1 7 ? -37.656 -18.281 -13.531 1 39.88 7 ASN B N 1
ATOM 1963 C CA . ASN B 1 7 ? -38.812 -18.375 -12.664 1 39.88 7 ASN B CA 1
ATOM 1964 C C . ASN B 1 7 ? -39.438 -17 -12.391 1 39.88 7 ASN B C 1
ATOM 1966 O O . ASN B 1 7 ? -39.062 -16.344 -11.422 1 39.88 7 ASN B O 1
ATOM 1970 N N . THR B 1 8 ? -39.5 -16.156 -13.438 1 39.97 8 THR B N 1
ATOM 1971 C CA . THR B 1 8 ? -40.375 -15.008 -13.258 1 39.97 8 THR B CA 1
ATOM 1972 C C . THR B 1 8 ? -41.75 -15.43 -12.727 1 39.97 8 THR B C 1
ATOM 1974 O O . THR B 1 8 ? -42.531 -16.062 -13.445 1 39.97 8 THR B O 1
ATOM 1977 N N . ILE B 1 9 ? -41.844 -15.766 -11.5 1 43 9 ILE B N 1
ATOM 1978 C CA . ILE B 1 9 ? -43.219 -15.781 -10.969 1 43 9 ILE B CA 1
ATOM 1979 C C . ILE B 1 9 ? -44 -14.586 -11.508 1 43 9 ILE B C 1
ATOM 1981 O O . ILE B 1 9 ? -43.562 -13.438 -11.375 1 43 9 ILE B O 1
ATOM 1985 N N . ASN B 1 10 ? -44.594 -14.742 -12.633 1 48 10 ASN B N 1
ATOM 1986 C CA . ASN B 1 10 ? -45.625 -13.789 -13.039 1 48 10 ASN B CA 1
ATOM 1987 C C . ASN B 1 10 ? -46.469 -13.312 -11.852 1 48 10 ASN B C 1
ATOM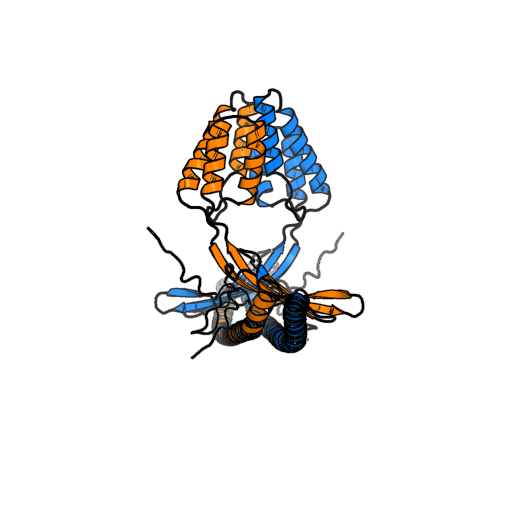 1989 O O . ASN B 1 10 ? -47.062 -14.125 -11.133 1 48 10 ASN B O 1
ATOM 1993 N N . PRO B 1 11 ? -46.188 -12.234 -11.305 1 50.19 11 PRO B N 1
ATOM 1994 C CA . PRO B 1 11 ? -47 -11.695 -10.227 1 50.19 11 PRO B CA 1
ATOM 1995 C C . PRO B 1 11 ? -48.469 -12.047 -10.383 1 50.19 11 PRO B C 1
ATOM 1997 O O . PRO B 1 11 ? -49.219 -12.125 -9.391 1 50.19 11 PRO B O 1
ATOM 2000 N N . SER B 1 12 ? -48.844 -11.922 -11.641 1 53.53 12 SER B N 1
ATOM 2001 C CA . SER B 1 12 ? -50.281 -11.703 -11.758 1 53.53 12 SER B CA 1
ATOM 2002 C C . SER B 1 12 ? -51.062 -13 -11.57 1 53.53 12 SER B C 1
ATOM 2004 O O . SER B 1 12 ? -52.219 -13.078 -11.922 1 53.53 12 SER B O 1
ATOM 2006 N N . MET B 1 13 ? -50.406 -14.062 -11.406 1 59.53 13 MET B N 1
ATOM 2007 C CA . MET B 1 13 ? -51.312 -15.188 -11.344 1 59.53 13 MET B CA 1
ATOM 2008 C C . MET B 1 13 ? -52.156 -15.141 -10.07 1 59.53 13 MET B C 1
ATOM 2010 O O . MET B 1 13 ? -51.625 -14.867 -8.992 1 59.53 13 MET B O 1
ATOM 2014 N N . ASP B 1 14 ? -53.406 -14.938 -10.133 1 71 14 ASP B N 1
ATOM 2015 C CA . ASP B 1 14 ? -54.375 -14.969 -9.062 1 71 14 ASP B CA 1
ATOM 2016 C C . ASP B 1 14 ? -54.25 -16.234 -8.211 1 71 14 ASP B C 1
ATOM 2018 O O . ASP B 1 14 ? -54.625 -17.328 -8.641 1 71 14 ASP B O 1
ATOM 2022 N N . LEU B 1 15 ? -53.562 -16.203 -7.121 1 78.38 15 LEU B N 1
ATOM 2023 C CA . LEU B 1 15 ? -53.281 -17.312 -6.211 1 78.38 15 LEU B CA 1
ATOM 2024 C C . LEU B 1 15 ? -54.594 -17.828 -5.586 1 78.38 15 LEU B C 1
ATOM 2026 O O . LEU B 1 15 ? -54.594 -18.891 -4.973 1 78.38 15 LEU B O 1
ATOM 2030 N N . SER B 1 16 ? -55.562 -17 -5.844 1 79.75 16 SER B N 1
ATOM 2031 C CA . SER B 1 16 ? -56.844 -17.391 -5.25 1 79.75 16 SER B CA 1
ATOM 2032 C C . SER B 1 16 ? -57.406 -18.641 -5.922 1 79.75 16 SER B C 1
ATOM 2034 O O . SER B 1 16 ? -58.281 -19.312 -5.367 1 79.75 16 SER B O 1
ATOM 2036 N N . GLN B 1 17 ? -56.906 -18.875 -7.086 1 82.88 17 GLN B N 1
ATOM 2037 C CA . GLN B 1 17 ? -57.438 -20 -7.848 1 82.88 17 GLN B CA 1
ATOM 2038 C C . GLN B 1 17 ? -56.812 -21.312 -7.395 1 82.88 17 GLN B C 1
ATOM 2040 O O . GLN B 1 17 ? -57.219 -22.391 -7.805 1 82.88 17 GLN B O 1
ATOM 2045 N N . PHE B 1 18 ? -55.906 -21.172 -6.48 1 84.62 18 PHE B N 1
ATOM 2046 C CA . PHE B 1 18 ? -55.219 -22.359 -6.035 1 84.62 18 PHE B CA 1
ATOM 2047 C C . PHE B 1 18 ? -55.625 -22.766 -4.629 1 84.62 18 PHE B C 1
ATOM 2049 O O . PHE B 1 18 ? -56 -21.906 -3.826 1 84.62 18 PHE B O 1
ATOM 2056 N N . SER B 1 19 ? -55.781 -24.062 -4.449 1 88 19 SER B N 1
ATOM 2057 C CA . SER B 1 19 ? -56.094 -24.562 -3.119 1 88 19 SER B CA 1
ATOM 2058 C C . SER B 1 19 ? -54.938 -24.375 -2.15 1 88 19 SER B C 1
ATOM 2060 O O . SER B 1 19 ? -53.812 -24.141 -2.572 1 88 19 SER B O 1
ATOM 2062 N N . ALA B 1 20 ? -55.25 -24.391 -0.909 1 87.38 20 ALA B N 1
ATOM 2063 C CA . ALA B 1 20 ? -54.25 -24.281 0.137 1 87.38 20 ALA B CA 1
ATOM 2064 C C . ALA B 1 20 ? -53.188 -25.359 -0.023 1 87.38 20 ALA B C 1
ATOM 2066 O O . ALA B 1 20 ? -52 -25.109 0.183 1 87.38 20 ALA B O 1
ATOM 2067 N N . GLN B 1 21 ? -53.719 -26.547 -0.425 1 89 21 GLN B N 1
ATOM 2068 C CA . GLN B 1 21 ? -52.812 -27.672 -0.59 1 89 21 GLN B CA 1
ATOM 2069 C C . GLN B 1 21 ? -51.875 -27.438 -1.76 1 89 21 GLN B C 1
ATOM 2071 O O . GLN B 1 21 ? -50.656 -27.734 -1.661 1 89 21 GLN B O 1
ATOM 2076 N N . GLN B 1 22 ? -52.312 -26.844 -2.77 1 87.69 22 GLN B N 1
ATOM 2077 C CA . GLN B 1 22 ? -51.5 -26.547 -3.943 1 87.69 22 GLN B CA 1
ATOM 2078 C C . GLN B 1 22 ? -50.438 -25.484 -3.637 1 87.69 22 GLN B C 1
ATOM 2080 O O . GLN B 1 22 ? -49.312 -25.578 -4.078 1 87.69 22 GLN B O 1
ATOM 2085 N N . LEU B 1 23 ? -50.875 -24.578 -2.865 1 87.56 23 LEU B N 1
ATOM 2086 C CA . LEU B 1 23 ? -49.969 -23.5 -2.49 1 87.56 23 LEU B CA 1
ATOM 2087 C C . LEU B 1 23 ? -48.875 -24 -1.562 1 87.56 23 LEU B C 1
ATOM 2089 O O . LEU B 1 23 ? -47.719 -23.609 -1.696 1 87.56 23 LEU B O 1
ATOM 2093 N N . LYS B 1 24 ? -49.281 -24.859 -0.693 1 88.12 24 LYS B N 1
ATOM 2094 C CA . LYS B 1 24 ? -48.312 -25.438 0.229 1 88.12 24 LYS B CA 1
ATOM 2095 C C . LYS B 1 24 ? -47.281 -26.297 -0.514 1 88.12 24 LYS B C 1
ATOM 2097 O O . LYS B 1 24 ? -46.094 -26.234 -0.223 1 88.12 24 LYS B O 1
ATOM 2102 N N . GLU B 1 25 ? -47.75 -27.109 -1.422 1 89.56 25 GLU B N 1
ATOM 2103 C CA . GLU B 1 25 ? -46.875 -27.969 -2.215 1 89.56 25 GLU B CA 1
ATOM 2104 C C . GLU B 1 25 ? -45.906 -27.125 -3.068 1 89.56 25 GLU B C 1
ATOM 2106 O O . GLU B 1 25 ? -44.719 -27.469 -3.201 1 89.56 25 GLU B O 1
ATOM 2111 N N . ALA B 1 26 ? -46.375 -26.016 -3.574 1 84.81 26 ALA B N 1
ATOM 2112 C CA . ALA B 1 26 ? -45.531 -25.125 -4.379 1 84.81 26 ALA B CA 1
ATOM 2113 C C . ALA B 1 26 ? -44.469 -24.453 -3.529 1 84.81 26 ALA B C 1
ATOM 2115 O O . ALA B 1 26 ? -43.312 -24.344 -3.955 1 84.81 26 ALA B O 1
ATOM 2116 N N . LEU B 1 27 ? -44.906 -24.109 -2.369 1 86.5 27 LEU B N 1
ATOM 2117 C CA . LEU B 1 27 ? -43.938 -23.5 -1.448 1 86.5 27 LEU B CA 1
ATOM 2118 C C . LEU B 1 27 ? -42.875 -24.5 -1.044 1 86.5 27 LEU B C 1
ATOM 2120 O O . LEU B 1 27 ? -41.688 -24.141 -0.975 1 86.5 27 LEU B O 1
ATOM 2124 N N . ASN B 1 28 ? -43.375 -25.719 -0.75 1 90.19 28 ASN B N 1
ATOM 2125 C CA . ASN B 1 28 ? -42.406 -26.766 -0.381 1 90.19 28 ASN B CA 1
ATOM 2126 C C . ASN B 1 28 ? -41.438 -27.062 -1.515 1 90.19 28 ASN B C 1
ATOM 2128 O O . ASN B 1 28 ? -40.25 -27.297 -1.272 1 90.19 28 ASN B O 1
ATOM 2132 N N . ARG B 1 29 ? -41.875 -27 -2.695 1 89.31 29 ARG B N 1
ATOM 2133 C CA . ARG B 1 29 ? -41 -27.234 -3.854 1 89.31 29 ARG B CA 1
ATOM 2134 C C . ARG B 1 29 ? -39.969 -26.125 -3.996 1 89.31 29 ARG B C 1
ATOM 2136 O O . ARG B 1 29 ? -38.781 -26.406 -4.277 1 89.31 29 ARG B O 1
ATOM 2143 N N . ILE B 1 30 ? -40.406 -24.938 -3.754 1 84.31 30 ILE B N 1
ATOM 2144 C CA . ILE B 1 30 ? -39.5 -23.781 -3.863 1 84.31 30 ILE B CA 1
ATOM 2145 C C . ILE B 1 30 ? -38.438 -23.859 -2.773 1 84.31 30 ILE B C 1
ATOM 2147 O O . ILE B 1 30 ? -37.25 -23.641 -3.039 1 84.31 30 ILE B O 1
ATOM 2151 N N . GLU B 1 31 ? -38.938 -24.203 -1.643 1 86.94 31 GLU B N 1
ATOM 2152 C CA . GLU B 1 31 ? -38 -24.281 -0.511 1 86.94 31 GLU B CA 1
ATOM 2153 C C . GLU B 1 31 ? -37 -25.422 -0.696 1 86.94 31 GLU B C 1
ATOM 2155 O O . GLU B 1 31 ? -35.812 -25.266 -0.378 1 86.94 31 GLU B O 1
ATOM 2160 N N . ASN B 1 32 ? -37.531 -26.531 -1.137 1 90.81 32 ASN B N 1
ATOM 2161 C CA . ASN B 1 32 ? -36.656 -27.672 -1.384 1 90.81 32 ASN B CA 1
ATOM 2162 C C . ASN B 1 32 ? -35.625 -27.359 -2.459 1 90.81 32 ASN B C 1
ATOM 2164 O O . ASN B 1 32 ? -34.438 -27.75 -2.334 1 90.81 32 ASN B O 1
ATOM 2168 N N . LYS B 1 33 ? -36.031 -26.688 -3.459 1 88.69 33 LYS B N 1
ATOM 2169 C CA . LYS B 1 33 ? -35.094 -26.281 -4.516 1 88.69 33 LYS B CA 1
ATOM 2170 C C . LYS B 1 33 ? -34.031 -25.344 -3.977 1 88.69 33 LYS B C 1
ATOM 2172 O O . LYS B 1 33 ? -32.844 -25.469 -4.324 1 88.69 33 LYS B O 1
ATOM 2177 N N . LYS B 1 34 ? -34.5 -24.484 -3.158 1 85.81 34 LYS B N 1
ATOM 2178 C CA . LYS B 1 34 ? -33.562 -23.547 -2.549 1 85.81 34 LYS B CA 1
ATOM 2179 C C . LYS B 1 34 ? -32.531 -24.281 -1.69 1 85.81 34 LYS B C 1
ATOM 2181 O O . LYS B 1 34 ? -31.328 -23.953 -1.72 1 85.81 34 LYS B O 1
ATOM 2186 N N . ASN B 1 35 ? -33 -25.219 -1.015 1 90.19 35 ASN B N 1
ATOM 2187 C CA . ASN B 1 35 ? -32.125 -26 -0.161 1 90.19 35 ASN B CA 1
ATOM 2188 C C . ASN B 1 35 ? -31.125 -26.812 -0.984 1 90.19 35 ASN B C 1
ATOM 2190 O O . ASN B 1 35 ? -29.953 -26.938 -0.615 1 90.19 35 ASN B O 1
ATOM 2194 N N . GLU B 1 36 ? -31.594 -27.328 -2.039 1 91.62 36 GLU B N 1
ATOM 2195 C CA . GLU B 1 36 ? -30.719 -28.078 -2.932 1 91.62 36 GLU B CA 1
ATOM 2196 C C . GLU B 1 36 ? -29.656 -27.188 -3.535 1 91.62 36 GLU B C 1
ATOM 2198 O O . GLU B 1 36 ? -28.484 -27.594 -3.65 1 91.62 36 GLU B O 1
ATOM 2203 N N . GLU B 1 37 ? -30.047 -26 -3.842 1 89.12 37 GLU B N 1
ATOM 2204 C CA . GLU B 1 37 ? -29.109 -25.062 -4.414 1 89.12 37 GLU B CA 1
ATOM 2205 C C . GLU B 1 37 ? -28.078 -24.609 -3.379 1 89.12 37 GLU B C 1
ATOM 2207 O O . GLU B 1 37 ? -26.891 -24.438 -3.697 1 89.12 37 GLU B O 1
ATOM 2212 N N . ARG B 1 38 ? -28.531 -24.531 -2.203 1 91.19 38 ARG B N 1
ATOM 2213 C CA . ARG B 1 38 ? -27.641 -24.156 -1.107 1 91.19 38 ARG B CA 1
ATOM 2214 C C . ARG B 1 38 ? -26.609 -25.266 -0.855 1 91.19 38 ARG B C 1
ATOM 2216 O O . ARG B 1 38 ? -25.438 -24.969 -0.658 1 91.19 38 ARG B O 1
ATOM 2223 N N . ASP B 1 39 ? -27.125 -26.391 -0.906 1 92.69 39 ASP B N 1
ATOM 2224 C CA . ASP B 1 39 ? -26.234 -27.531 -0.692 1 92.69 39 ASP B CA 1
ATOM 2225 C C . ASP B 1 39 ? -25.219 -27.656 -1.834 1 92.69 39 ASP B C 1
ATOM 2227 O O . ASP B 1 39 ? -24.047 -27.953 -1.603 1 92.69 39 ASP B O 1
ATOM 2231 N N . ALA B 1 40 ? -25.688 -27.453 -3.027 1 91.25 40 ALA B N 1
ATOM 2232 C CA . ALA B 1 40 ? -24.812 -27.5 -4.191 1 91.25 40 ALA B CA 1
ATOM 2233 C C . ALA B 1 40 ? -23.734 -26.406 -4.113 1 91.25 40 ALA B C 1
ATOM 2235 O O . ALA B 1 40 ? -22.562 -26.656 -4.438 1 91.25 40 ALA B O 1
ATOM 2236 N N . TYR B 1 41 ? -24.141 -25.312 -3.656 1 91.81 41 TYR B N 1
ATOM 2237 C CA . TYR B 1 41 ? -23.203 -24.203 -3.479 1 91.81 41 TYR B CA 1
ATOM 2238 C C . TYR B 1 41 ? -22.141 -24.547 -2.453 1 91.81 41 TYR B C 1
ATOM 2240 O O . TYR B 1 41 ? -20.938 -24.391 -2.717 1 91.81 41 TYR B O 1
ATOM 2248 N N . LYS B 1 42 ? -22.547 -25.016 -1.326 1 91.5 42 LYS B N 1
ATOM 2249 C CA . LYS B 1 42 ? -21.609 -25.359 -0.253 1 91.5 42 LYS B CA 1
ATOM 2250 C C . LYS B 1 42 ? -20.609 -26.406 -0.705 1 91.5 42 LYS B C 1
ATOM 2252 O O . LYS B 1 42 ? -19.422 -26.328 -0.385 1 91.5 42 LYS B O 1
ATOM 2257 N N . LYS B 1 43 ? -21.109 -27.359 -1.426 1 92.69 43 LYS B N 1
ATOM 2258 C CA . LYS B 1 43 ? -20.25 -28.422 -1.928 1 92.69 43 LYS B CA 1
ATOM 2259 C C . LYS B 1 43 ? -19.234 -27.891 -2.928 1 92.69 43 LYS B C 1
ATOM 2261 O O . LYS B 1 43 ? -18.047 -28.25 -2.877 1 92.69 43 LYS B O 1
ATOM 2266 N N . LEU B 1 44 ? -19.703 -27.047 -3.789 1 92.75 44 LEU B N 1
ATOM 2267 C CA . LEU B 1 44 ? -18.812 -26.469 -4.797 1 92.75 44 LEU B CA 1
ATOM 2268 C C . LEU B 1 44 ? -17.734 -25.609 -4.145 1 92.75 44 LEU B C 1
ATOM 2270 O O . LEU B 1 44 ? -16.562 -25.672 -4.551 1 92.75 44 LEU B O 1
ATOM 2274 N N . VAL B 1 45 ? -18.094 -24.844 -3.164 1 93.06 45 VAL B N 1
ATOM 2275 C CA . VAL B 1 45 ? -17.141 -24.016 -2.42 1 93.06 45 VAL B CA 1
ATOM 2276 C C . VAL B 1 45 ? -16.078 -24.906 -1.767 1 93.06 45 VAL B C 1
ATOM 2278 O O . VAL B 1 45 ? -14.883 -24.641 -1.869 1 93.06 45 VAL B O 1
ATOM 2281 N N . ALA B 1 46 ? -16.484 -25.969 -1.181 1 93.31 46 ALA B N 1
ATOM 2282 C CA . ALA B 1 46 ? -15.602 -26.875 -0.462 1 93.31 46 ALA B CA 1
ATOM 2283 C C . ALA B 1 46 ? -14.602 -27.531 -1.411 1 93.31 46 ALA B C 1
ATOM 2285 O O . ALA B 1 46 ? -13.469 -27.828 -1.024 1 93.31 46 ALA B O 1
ATOM 2286 N N . GLU B 1 47 ? -15.023 -27.703 -2.598 1 93.56 47 GLU B N 1
ATOM 2287 C CA . GLU B 1 47 ? -14.164 -28.344 -3.59 1 93.56 4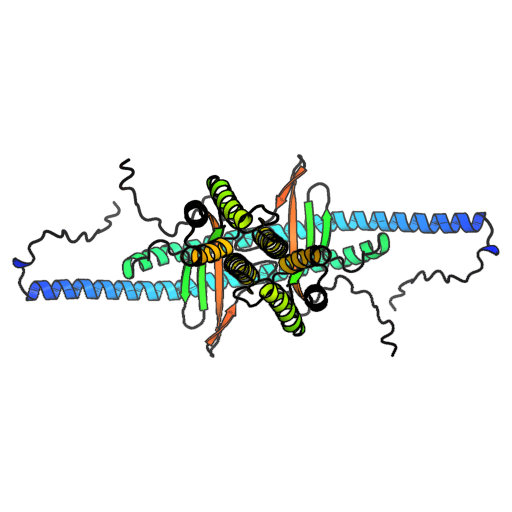7 GLU B CA 1
ATOM 2288 C C . GLU B 1 47 ? -13.203 -27.344 -4.223 1 93.56 47 GLU B C 1
ATOM 2290 O O . GLU B 1 47 ? -12.086 -27.688 -4.598 1 93.56 47 GLU B O 1
ATOM 2295 N N . THR B 1 48 ? -13.656 -26.141 -4.32 1 94.81 48 THR B N 1
ATOM 2296 C CA . THR B 1 48 ? -12.93 -25.125 -5.07 1 94.81 48 THR B CA 1
ATOM 2297 C C . THR B 1 48 ? -11.82 -24.516 -4.215 1 94.81 48 THR B C 1
ATOM 2299 O O . THR B 1 48 ? -10.719 -24.281 -4.703 1 94.81 48 THR B O 1
ATOM 2302 N N . ILE B 1 49 ? -12.031 -24.297 -2.936 1 95.38 49 ILE B N 1
ATOM 2303 C CA . ILE B 1 49 ? -11.133 -23.547 -2.055 1 95.38 49 ILE B CA 1
ATOM 2304 C C . ILE B 1 49 ? -9.789 -24.266 -1.969 1 95.38 49 ILE B C 1
ATOM 2306 O O . ILE B 1 49 ? -8.734 -23.656 -2.178 1 95.38 49 ILE B O 1
ATOM 2310 N N . PRO B 1 50 ? -9.781 -25.609 -1.78 1 95.12 50 PRO B N 1
ATOM 2311 C CA . PRO B 1 50 ? -8.484 -26.266 -1.68 1 95.12 50 PRO B CA 1
ATOM 2312 C C . PRO B 1 50 ? -7.68 -26.188 -2.975 1 95.12 50 PRO B C 1
ATOM 2314 O O . PRO B 1 50 ? -6.453 -26.047 -2.939 1 95.12 50 PRO B O 1
ATOM 2317 N N . LYS B 1 51 ? -8.352 -26.266 -4.086 1 94.94 51 LYS B N 1
ATOM 2318 C CA . LYS B 1 51 ? -7.68 -26.172 -5.379 1 94.94 51 LYS B CA 1
ATOM 2319 C C . LYS B 1 51 ? -7.055 -24.797 -5.574 1 94.94 51 LYS B C 1
ATOM 2321 O O . LYS B 1 51 ? -5.891 -24.688 -5.957 1 94.94 51 LYS B O 1
ATOM 2326 N N . ALA B 1 52 ? -7.859 -23.797 -5.285 1 95.81 52 ALA B N 1
ATOM 2327 C CA . ALA B 1 52 ? -7.387 -22.422 -5.434 1 95.81 52 ALA B CA 1
ATOM 2328 C C . ALA B 1 52 ? -6.246 -22.125 -4.461 1 95.81 52 ALA B C 1
ATOM 2330 O O . ALA B 1 52 ? -5.238 -21.531 -4.84 1 95.81 52 ALA B O 1
ATOM 2331 N N . LEU B 1 53 ? -6.402 -22.594 -3.256 1 96.88 53 LEU B N 1
ATOM 2332 C CA . LEU B 1 53 ? -5.402 -22.312 -2.232 1 96.88 53 LEU B CA 1
ATOM 2333 C C . LEU B 1 53 ? -4.09 -23.031 -2.547 1 96.88 53 LEU B C 1
ATOM 2335 O O . LEU B 1 53 ? -3.01 -22.484 -2.281 1 96.88 53 LEU B O 1
ATOM 2339 N N . SER B 1 54 ? -4.203 -24.219 -3.021 1 96.44 54 SER B N 1
ATOM 2340 C CA . SER B 1 54 ? -3 -24.938 -3.408 1 96.44 54 SER B CA 1
ATOM 2341 C C . SER B 1 54 ? -2.209 -24.172 -4.465 1 96.44 54 SER B C 1
ATOM 2343 O O . SER B 1 54 ? -0.989 -24.031 -4.352 1 96.44 54 SER B O 1
ATOM 2345 N N . ARG B 1 55 ? -2.893 -23.688 -5.414 1 96.44 55 ARG B N 1
ATOM 2346 C CA . ARG B 1 55 ? -2.262 -22.906 -6.477 1 96.44 55 ARG B CA 1
ATOM 2347 C C . ARG B 1 55 ? -1.626 -21.641 -5.922 1 96.44 55 ARG B C 1
ATOM 2349 O O . ARG B 1 55 ? -0.514 -21.266 -6.312 1 96.44 55 ARG B O 1
ATOM 2356 N N . LEU B 1 56 ? -2.309 -20.969 -5.051 1 97.5 56 LEU B N 1
ATOM 2357 C CA . LEU B 1 56 ? -1.813 -19.734 -4.449 1 97.5 56 LEU B CA 1
ATOM 2358 C C . LEU B 1 56 ? -0.606 -20.016 -3.559 1 97.5 56 LEU B C 1
ATOM 2360 O O . LEU B 1 56 ? 0.345 -19.234 -3.535 1 97.5 56 LEU B O 1
ATOM 2364 N N . HIS B 1 57 ? -0.644 -21.109 -2.877 1 96.75 57 HIS B N 1
ATOM 2365 C CA . HIS B 1 57 ? 0.492 -21.516 -2.055 1 96.75 57 HIS B CA 1
ATOM 2366 C C . HIS B 1 57 ? 1.729 -21.766 -2.908 1 96.75 57 HIS B C 1
ATOM 2368 O O . HIS B 1 57 ? 2.83 -21.328 -2.561 1 96.75 57 HIS B O 1
ATOM 2374 N N . GLU B 1 58 ? 1.52 -22.453 -3.959 1 96.75 58 GLU B N 1
ATOM 2375 C CA . GLU B 1 58 ? 2.615 -22.719 -4.887 1 96.75 58 GLU B CA 1
ATOM 2376 C C . GLU B 1 58 ? 3.213 -21.422 -5.422 1 96.75 58 GLU B C 1
ATOM 2378 O O . GLU B 1 58 ? 4.434 -21.297 -5.531 1 96.75 58 GLU B O 1
ATOM 2383 N N . THR B 1 59 ? 2.354 -20.562 -5.766 1 97.12 59 THR B N 1
ATOM 2384 C CA . THR B 1 59 ? 2.797 -19.281 -6.277 1 97.12 59 THR B CA 1
ATOM 2385 C C . THR B 1 59 ? 3.588 -18.516 -5.215 1 97.12 59 THR B C 1
ATOM 2387 O O . THR B 1 59 ? 4.629 -17.922 -5.512 1 97.12 59 THR B O 1
ATOM 2390 N N . SER B 1 60 ? 3.1 -18.531 -4.004 1 97.44 60 SER B N 1
ATOM 2391 C CA . SER B 1 60 ? 3.789 -17.891 -2.887 1 97.44 60 SER B CA 1
ATOM 2392 C C . SER B 1 60 ? 5.184 -18.469 -2.693 1 97.44 60 SER B C 1
ATOM 2394 O O . SER B 1 60 ? 6.148 -17.734 -2.496 1 97.44 60 SER B O 1
ATOM 2396 N N . GLU B 1 61 ? 5.305 -19.734 -2.814 1 96.62 61 GLU B N 1
ATOM 2397 C CA . GLU B 1 61 ? 6.598 -20.406 -2.676 1 96.62 61 GLU B CA 1
ATOM 2398 C C . GLU B 1 61 ? 7.547 -20 -3.805 1 96.62 61 GLU B C 1
ATOM 2400 O O . GLU B 1 61 ? 8.742 -19.797 -3.578 1 96.62 61 GLU B O 1
ATOM 2405 N N . MET B 1 62 ? 6.977 -19.938 -4.902 1 96.38 62 MET B N 1
ATOM 2406 C CA . MET B 1 62 ? 7.781 -19.5 -6.043 1 96.38 62 MET B CA 1
ATOM 2407 C C . MET B 1 62 ? 8.297 -18.078 -5.844 1 96.38 62 MET B C 1
ATOM 2409 O O . MET B 1 62 ? 9.453 -17.781 -6.164 1 96.38 62 MET B O 1
ATOM 2413 N N . MET B 1 63 ? 7.453 -17.25 -5.32 1 96.88 63 MET B N 1
ATOM 2414 C CA . MET B 1 63 ? 7.863 -15.883 -5.035 1 96.88 63 MET B CA 1
ATOM 2415 C C . MET B 1 63 ? 8.969 -15.852 -3.986 1 96.88 63 MET B C 1
ATOM 2417 O O . MET B 1 63 ? 9.922 -15.078 -4.105 1 96.88 63 MET B O 1
ATOM 2421 N N . ARG B 1 64 ? 8.828 -16.688 -3.006 1 96.44 64 ARG B N 1
ATOM 2422 C CA . ARG B 1 64 ? 9.844 -16.781 -1.965 1 96.44 64 ARG B CA 1
ATOM 2423 C C . ARG B 1 64 ? 11.195 -17.172 -2.555 1 96.44 64 ARG B C 1
ATOM 2425 O O . ARG B 1 64 ? 12.219 -16.562 -2.215 1 96.44 64 ARG B O 1
ATOM 2432 N N . ASN B 1 65 ? 11.18 -18.094 -3.406 1 97.31 65 ASN B N 1
ATOM 2433 C CA . ASN B 1 65 ? 12.398 -18.547 -4.062 1 97.31 65 ASN B CA 1
ATOM 2434 C C . ASN B 1 65 ? 13.008 -17.453 -4.934 1 97.31 65 ASN B C 1
ATOM 2436 O O . ASN B 1 65 ? 14.211 -17.203 -4.863 1 97.31 65 ASN B O 1
ATOM 2440 N N . ALA B 1 66 ? 12.156 -16.844 -5.723 1 97.19 66 ALA B N 1
ATOM 2441 C CA . ALA B 1 66 ? 12.625 -15.797 -6.625 1 97.19 66 ALA B CA 1
ATOM 2442 C C . ALA B 1 66 ? 13.219 -14.633 -5.844 1 97.19 66 ALA B C 1
ATOM 2444 O O . ALA B 1 66 ? 14.258 -14.086 -6.227 1 97.19 66 ALA B O 1
ATOM 2445 N N . LYS B 1 67 ? 12.531 -14.25 -4.754 1 96.81 67 LYS B N 1
ATOM 2446 C CA . LYS B 1 67 ? 13.039 -13.18 -3.898 1 96.81 67 LYS B CA 1
ATOM 2447 C C . LYS B 1 67 ? 14.414 -13.523 -3.336 1 96.81 67 LYS B C 1
ATOM 2449 O O . LYS B 1 67 ? 15.359 -12.742 -3.453 1 96.81 67 LYS B O 1
ATOM 2454 N N . THR B 1 68 ? 14.539 -14.664 -2.816 1 96.69 68 THR B N 1
ATOM 2455 C CA . THR B 1 68 ? 15.781 -15.102 -2.197 1 96.69 68 THR B CA 1
ATOM 2456 C C . THR B 1 68 ? 16.906 -15.156 -3.225 1 96.69 68 THR B C 1
ATOM 2458 O O . THR B 1 68 ? 18 -14.625 -2.986 1 96.69 68 THR B O 1
ATOM 2461 N N . GLU B 1 69 ? 16.594 -15.711 -4.34 1 95.56 69 GLU B N 1
ATOM 2462 C CA . GLU B 1 69 ? 17.594 -15.836 -5.398 1 95.56 69 GLU B CA 1
ATOM 2463 C C . GLU B 1 69 ? 18.047 -14.469 -5.891 1 95.56 69 GLU B C 1
ATOM 2465 O O . GLU B 1 69 ? 19.25 -14.25 -6.117 1 95.56 69 GLU B O 1
ATOM 2470 N N . THR B 1 70 ? 17.125 -13.609 -6.051 1 96.12 70 THR B N 1
ATOM 2471 C CA . THR B 1 70 ? 17.453 -12.273 -6.535 1 96.12 70 THR B CA 1
ATOM 2472 C C . THR B 1 70 ? 18.375 -11.555 -5.551 1 96.12 70 THR B C 1
ATOM 2474 O O . THR B 1 70 ? 19.406 -11.016 -5.945 1 96.12 70 THR B O 1
ATOM 2477 N N . PHE B 1 71 ? 18.031 -11.586 -4.312 1 95.69 71 PHE B N 1
ATOM 2478 C CA . PHE B 1 71 ? 18.844 -10.922 -3.309 1 95.69 71 PHE B CA 1
ATOM 2479 C C . PHE B 1 71 ? 20.219 -11.57 -3.215 1 95.69 71 PHE B C 1
ATOM 2481 O O . PHE B 1 71 ? 21.234 -10.883 -3.051 1 95.69 71 PHE B O 1
ATOM 2488 N N . GLN B 1 72 ? 20.297 -12.844 -3.377 1 93.06 72 GLN B N 1
ATOM 2489 C CA . GLN B 1 72 ? 21.578 -13.555 -3.355 1 93.06 72 GLN B CA 1
ATOM 2490 C C . GLN B 1 72 ? 22.469 -13.102 -4.508 1 93.06 72 GLN B C 1
ATOM 2492 O O . GLN B 1 72 ? 23.672 -12.914 -4.324 1 93.06 72 GLN B O 1
ATOM 2497 N N . LEU B 1 73 ? 21.844 -12.953 -5.637 1 92.31 73 LEU B N 1
ATOM 2498 C CA . LEU B 1 73 ? 22.594 -12.508 -6.812 1 92.31 73 LEU B CA 1
ATOM 2499 C C . LEU B 1 73 ? 23.203 -11.141 -6.582 1 92.31 73 LEU B C 1
ATOM 2501 O O . LEU B 1 73 ? 24.312 -10.867 -7.047 1 92.31 73 LEU B O 1
ATOM 2505 N N . PHE B 1 74 ? 22.562 -10.312 -5.777 1 92.75 74 PHE B N 1
ATOM 2506 C CA . PHE B 1 74 ? 23.016 -8.93 -5.672 1 92.75 74 PHE B CA 1
ATOM 2507 C C . PHE B 1 74 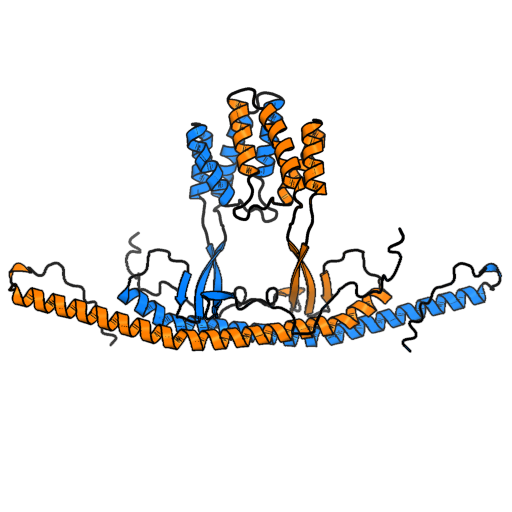? 23.891 -8.734 -4.434 1 92.75 74 PHE B C 1
ATOM 2509 O O . PHE B 1 74 ? 24.469 -7.668 -4.238 1 92.75 74 PHE B O 1
ATOM 2516 N N . GLU B 1 75 ? 24.016 -9.734 -3.613 1 88.31 75 GLU B N 1
ATOM 2517 C CA . GLU B 1 75 ? 24.906 -9.633 -2.457 1 88.31 75 GLU B CA 1
ATOM 2518 C C . GLU B 1 75 ? 26.344 -9.352 -2.885 1 88.31 75 GLU B C 1
ATOM 2520 O O . GLU B 1 75 ? 26.984 -8.438 -2.369 1 88.31 75 GLU B O 1
ATOM 2525 N N . THR B 1 76 ? 26.766 -10.125 -3.83 1 82.19 76 THR B N 1
ATOM 2526 C CA . THR B 1 76 ? 28.141 -9.992 -4.305 1 82.19 76 THR B CA 1
ATOM 2527 C C . THR B 1 76 ? 28.344 -8.648 -5.008 1 82.19 76 THR B C 1
ATOM 2529 O O . THR B 1 76 ? 29.359 -7.992 -4.832 1 82.19 76 THR B O 1
ATOM 2532 N N . ILE B 1 77 ? 27.344 -8.336 -5.75 1 89.25 77 ILE B N 1
ATOM 2533 C CA . ILE B 1 77 ? 27.391 -7.082 -6.492 1 89.25 77 ILE B CA 1
ATOM 2534 C C . ILE B 1 77 ? 27.438 -5.906 -5.52 1 89.25 77 ILE B C 1
ATOM 2536 O O . ILE B 1 77 ? 28.172 -4.938 -5.742 1 89.25 77 ILE B O 1
ATOM 2540 N N . LEU B 1 78 ? 26.719 -5.996 -4.488 1 89.5 78 LEU B N 1
ATOM 2541 C CA . LEU B 1 78 ? 26.672 -4.93 -3.494 1 89.5 78 LEU B CA 1
ATOM 2542 C C . LEU B 1 78 ? 28 -4.793 -2.779 1 89.5 78 LEU B C 1
ATOM 2544 O O . LEU B 1 78 ? 28.453 -3.676 -2.504 1 89.5 78 LEU B O 1
ATOM 2548 N N . ASP B 1 79 ? 28.641 -5.898 -2.525 1 84 79 ASP B N 1
ATOM 2549 C CA . ASP B 1 79 ? 29.969 -5.879 -1.905 1 84 79 ASP B CA 1
ATOM 2550 C C . ASP B 1 79 ? 30.984 -5.188 -2.807 1 84 79 ASP B C 1
ATOM 2552 O O . ASP B 1 79 ? 31.766 -4.344 -2.348 1 84 79 ASP B O 1
ATOM 2556 N N . LEU B 1 80 ? 30.938 -5.566 -4.004 1 85.62 80 LEU B N 1
ATOM 2557 C CA . LEU B 1 80 ? 31.859 -4.949 -4.965 1 85.62 80 LEU B CA 1
ATOM 2558 C C . LEU B 1 80 ? 31.531 -3.471 -5.148 1 85.62 80 LEU B C 1
ATOM 2560 O O . LEU B 1 80 ? 32.438 -2.645 -5.262 1 85.62 80 LEU B O 1
ATOM 2564 N N . LYS B 1 81 ? 30.281 -3.139 -5.242 1 88.12 81 LYS B N 1
ATOM 2565 C CA . LYS B 1 81 ? 29.844 -1.75 -5.348 1 88.12 81 LYS B CA 1
ATOM 2566 C C . LYS B 1 81 ? 30.375 -0.917 -4.184 1 88.12 81 LYS B C 1
ATOM 2568 O O . LYS B 1 81 ? 30.859 0.196 -4.383 1 88.12 81 LYS B O 1
ATOM 2573 N N . ASN B 1 82 ? 30.266 -1.509 -3.072 1 85.81 82 ASN B N 1
ATOM 2574 C CA . ASN B 1 82 ? 30.734 -0.825 -1.873 1 85.81 82 ASN B CA 1
ATOM 2575 C C . ASN B 1 82 ? 32.25 -0.607 -1.911 1 85.81 82 ASN B C 1
ATOM 2577 O O . ASN B 1 82 ? 32.719 0.451 -1.512 1 85.81 82 ASN B O 1
ATOM 2581 N N . GLN B 1 83 ? 32.969 -1.538 -2.406 1 82 83 GLN B N 1
ATOM 2582 C CA . GLN B 1 83 ? 34.406 -1.455 -2.5 1 82 83 GLN B CA 1
ATOM 2583 C C . GLN B 1 83 ? 34.844 -0.393 -3.51 1 82 83 GLN B C 1
ATOM 2585 O O . GLN B 1 83 ? 35.812 0.336 -3.279 1 82 83 GLN B O 1
ATOM 2590 N N . VAL B 1 84 ? 34 -0.319 -4.508 1 85.31 84 VAL B N 1
ATOM 2591 C CA . VAL B 1 84 ? 34.406 0.548 -5.617 1 85.31 84 VAL B CA 1
ATOM 2592 C C . VAL B 1 84 ? 33.906 1.969 -5.359 1 85.31 84 VAL B C 1
ATOM 2594 O O . VAL B 1 84 ? 34.625 2.938 -5.59 1 85.31 84 VAL B O 1
ATOM 2597 N N . TYR B 1 85 ? 32.688 2.127 -4.926 1 85.19 85 TYR B N 1
ATOM 2598 C CA . TYR B 1 85 ? 32.062 3.441 -4.871 1 85.19 85 TYR B CA 1
ATOM 2599 C C . TYR B 1 85 ? 31.812 3.863 -3.426 1 85.19 85 TYR B C 1
ATOM 2601 O O . TYR B 1 85 ? 31.609 5.047 -3.145 1 85.19 85 TYR B O 1
ATOM 2609 N N . GLY B 1 86 ? 31.859 2.945 -2.51 1 78.88 86 GLY B N 1
ATOM 2610 C CA . GLY B 1 86 ? 31.453 3.252 -1.146 1 78.88 86 GLY B CA 1
ATOM 2611 C C . GLY B 1 86 ? 29.953 3.441 -0.999 1 78.88 86 GLY B C 1
ATOM 2612 O O . GLY B 1 86 ? 29.266 3.793 -1.962 1 78.88 86 GLY B O 1
ATOM 2613 N N . PHE B 1 87 ? 29.297 2.949 0.105 1 72.25 87 PHE B N 1
ATOM 2614 C CA . PHE B 1 87 ? 27.875 3.15 0.366 1 72.25 87 PHE B CA 1
ATOM 2615 C C . PHE B 1 87 ? 27.656 4.418 1.179 1 72.25 87 PHE B C 1
ATOM 2617 O O . PHE B 1 87 ? 28.469 4.773 2.027 1 72.25 87 PHE B O 1
ATOM 2624 N N . LYS B 1 88 ? 26.688 5.156 0.673 1 67 88 LYS B N 1
ATOM 2625 C CA . LYS B 1 88 ? 26.203 6.203 1.577 1 67 88 LYS B CA 1
ATOM 2626 C C . LYS B 1 88 ? 25.562 5.602 2.822 1 67 88 LYS B C 1
ATOM 2628 O O . LYS B 1 88 ? 24.938 4.539 2.752 1 67 88 LYS B O 1
ATOM 2633 N N . GLU B 1 89 ? 25.859 6.18 3.906 1 62.69 89 GLU B N 1
ATOM 2634 C CA . GLU B 1 89 ? 25.234 5.762 5.16 1 62.69 89 GLU B CA 1
ATOM 2635 C C . GLU B 1 89 ? 23.719 5.723 5.043 1 62.69 89 GLU B C 1
ATOM 2637 O O . GLU B 1 89 ? 23.109 6.652 4.508 1 62.69 89 GLU B O 1
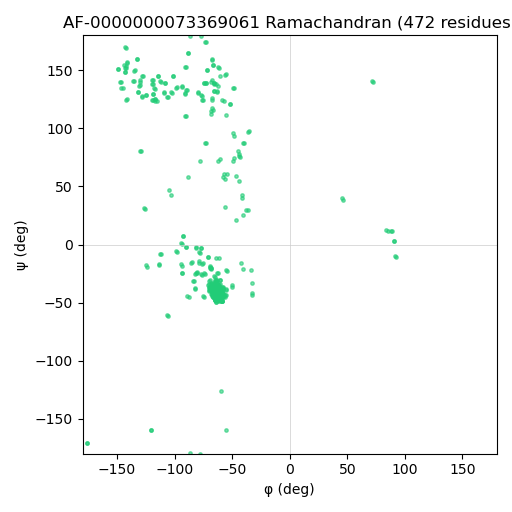ATOM 2642 N N . LYS B 1 90 ? 23.016 4.516 5.285 1 68.12 90 LYS B N 1
ATOM 2643 C CA . LYS B 1 90 ? 21.578 4.402 5.469 1 68.12 90 LYS B CA 1
ATOM 2644 C C . LYS B 1 90 ? 20.859 4.23 4.129 1 68.12 90 LYS B C 1
ATOM 2646 O O . LYS B 1 90 ? 19.688 4.543 4.008 1 68.12 90 LYS B O 1
ATOM 2651 N N . GLN B 1 91 ? 21.703 3.979 3.111 1 81.69 91 GLN B N 1
ATOM 2652 C CA . GLN B 1 91 ? 21.047 3.752 1.828 1 81.69 91 GLN B CA 1
ATOM 2653 C C . GLN B 1 91 ? 20.047 2.6 1.917 1 81.69 91 GLN B C 1
ATOM 2655 O O . GLN B 1 91 ? 20.422 1.479 2.277 1 81.69 91 GLN B O 1
ATOM 2660 N N . MET B 1 92 ? 18.734 2.914 1.537 1 86.38 92 MET B N 1
ATOM 2661 C CA . MET B 1 92 ? 17.641 1.969 1.749 1 86.38 92 MET B CA 1
ATOM 2662 C C . MET B 1 92 ? 17.422 1.111 0.509 1 86.38 92 MET B C 1
ATOM 2664 O O . MET B 1 92 ? 16.75 0.078 0.576 1 86.38 92 MET B O 1
ATOM 2668 N N . SER B 1 93 ? 17.938 1.578 -0.603 1 92.12 93 SER B N 1
ATOM 2669 C CA . SER B 1 93 ? 17.734 0.821 -1.833 1 92.12 93 SER B CA 1
ATOM 2670 C C . SER B 1 93 ? 18.906 0.993 -2.791 1 92.12 93 SER B C 1
ATOM 2672 O O . SER B 1 93 ? 19.688 1.939 -2.662 1 92.12 93 SER B O 1
ATOM 2674 N N . HIS B 1 94 ? 19.156 0.065 -3.555 1 92.19 94 HIS B N 1
ATOM 2675 C CA . HIS B 1 94 ? 20.156 0.075 -4.617 1 92.19 94 HIS B CA 1
ATOM 2676 C C . HIS B 1 94 ? 19.531 -0.276 -5.965 1 92.19 94 HIS B C 1
ATOM 2678 O O . HIS B 1 94 ? 18.781 -1.252 -6.07 1 92.19 94 HIS B O 1
ATOM 2684 N N . THR B 1 95 ? 19.812 0.601 -6.949 1 93.81 95 THR B N 1
ATOM 2685 C CA . THR B 1 95 ? 19.297 0.38 -8.297 1 93.81 95 THR B CA 1
ATOM 2686 C C . THR B 1 95 ? 20.438 -0.012 -9.242 1 93.81 95 THR B C 1
ATOM 2688 O O . THR B 1 95 ? 21.5 0.601 -9.234 1 93.81 95 THR B O 1
ATOM 2691 N N . PHE B 1 96 ? 20.219 -1.045 -9.961 1 93.94 96 PHE B N 1
ATOM 2692 C CA . PHE B 1 96 ? 21.141 -1.547 -10.977 1 93.94 96 PHE B CA 1
ATOM 2693 C C . PHE B 1 96 ? 20.484 -1.524 -12.352 1 93.94 96 PHE B C 1
ATOM 2695 O O . PHE B 1 96 ? 19.344 -1.956 -12.508 1 93.94 96 PHE B O 1
ATOM 2702 N N . SER B 1 97 ? 21.188 -0.954 -13.297 1 92.5 97 SER B N 1
ATOM 2703 C CA . SER B 1 97 ? 20.562 -0.831 -14.602 1 92.5 97 SER B CA 1
ATOM 2704 C C . SER B 1 97 ? 21.562 -1.037 -15.734 1 92.5 97 SER B C 1
ATOM 2706 O O . SER B 1 97 ? 22.766 -0.886 -15.531 1 92.5 97 SER B O 1
ATOM 2708 N N . ASN B 1 98 ? 21.125 -1.546 -16.797 1 90.12 98 ASN B N 1
ATOM 2709 C CA . ASN B 1 98 ? 21.781 -1.493 -18.109 1 90.12 98 ASN B CA 1
ATOM 2710 C C . ASN B 1 98 ? 20.906 -0.813 -19.156 1 90.12 98 ASN B C 1
ATOM 2712 O O . ASN B 1 98 ? 20.016 -0.026 -18.812 1 90.12 98 ASN B O 1
ATOM 2716 N N . ASP B 1 99 ? 21.156 -1.044 -20.375 1 89.69 99 ASP B N 1
ATOM 2717 C CA . ASP B 1 99 ? 20.453 -0.312 -21.438 1 89.69 99 ASP B CA 1
ATOM 2718 C C . ASP B 1 99 ? 19.031 -0.833 -21.609 1 89.69 99 ASP B C 1
ATOM 2720 O O . ASP B 1 99 ? 18.172 -0.125 -22.125 1 89.69 99 ASP B O 1
ATOM 2724 N N . LYS B 1 100 ? 18.734 -2.016 -21.078 1 93.94 100 LYS B N 1
ATOM 2725 C CA . LYS B 1 100 ? 17.469 -2.65 -21.422 1 93.94 100 LYS B CA 1
ATOM 2726 C C . LYS B 1 100 ? 16.656 -2.977 -20.172 1 93.94 100 LYS B C 1
ATOM 2728 O O . LYS B 1 100 ? 15.461 -3.234 -20.234 1 93.94 100 LYS B O 1
ATOM 2733 N N . GLU B 1 101 ? 17.406 -3.006 -19.062 1 96.19 101 GLU B N 1
ATOM 2734 C CA . GLU B 1 101 ? 16.766 -3.537 -17.859 1 96.19 101 GLU B CA 1
ATOM 2735 C C . GLU B 1 101 ? 17.188 -2.771 -16.609 1 96.19 101 GLU B C 1
ATOM 2737 O O . GLU B 1 101 ? 18.281 -2.188 -16.594 1 96.19 101 GLU B O 1
ATOM 2742 N N . GLU B 1 102 ? 16.328 -2.781 -15.641 1 96.38 102 GLU B N 1
ATOM 2743 C CA . GLU B 1 102 ? 16.625 -2.135 -14.367 1 96.38 102 GLU B CA 1
ATOM 2744 C C . GLU B 1 102 ? 16.016 -2.896 -13.203 1 96.38 102 GLU B C 1
ATOM 2746 O O . GLU B 1 102 ? 14.859 -3.342 -13.289 1 96.38 102 GLU B O 1
ATOM 2751 N N . ILE B 1 103 ? 16.828 -3.07 -12.156 1 96.88 103 ILE B N 1
ATOM 2752 C CA . ILE B 1 103 ? 16.344 -3.73 -10.953 1 96.88 103 ILE B CA 1
ATOM 2753 C C . ILE B 1 103 ? 16.734 -2.91 -9.727 1 96.88 103 ILE B C 1
ATOM 2755 O O . ILE B 1 103 ? 17.875 -2.449 -9.609 1 96.88 103 ILE B O 1
ATOM 2759 N N . THR B 1 104 ? 15.805 -2.672 -8.883 1 96.25 104 THR B N 1
ATOM 2760 C CA . THR B 1 104 ? 16.047 -2.035 -7.594 1 96.25 104 THR B CA 1
ATOM 2761 C C . THR B 1 104 ? 15.695 -2.98 -6.449 1 96.25 104 THR B C 1
ATOM 2763 O O . THR B 1 104 ? 14.625 -3.586 -6.445 1 96.25 104 THR B O 1
ATOM 2766 N N . ILE B 1 105 ? 16.594 -3.221 -5.57 1 95.12 105 ILE B N 1
ATOM 2767 C CA . ILE B 1 105 ? 16.312 -3.959 -4.344 1 95.12 105 ILE B CA 1
ATOM 2768 C C . ILE B 1 105 ? 16.484 -3.039 -3.135 1 95.12 105 ILE B C 1
ATOM 2770 O O . ILE B 1 105 ? 17.328 -2.145 -3.145 1 95.12 105 ILE B O 1
ATOM 2774 N N . GLY B 1 106 ? 15.656 -3.254 -2.158 1 94.25 106 GLY B N 1
ATOM 2775 C CA . GLY B 1 106 ? 15.727 -2.432 -0.961 1 94.25 106 GLY B CA 1
ATOM 2776 C C . GLY B 1 106 ? 14.766 -2.875 0.123 1 94.25 106 GLY B C 1
ATOM 2777 O O . GLY B 1 106 ? 14.273 -4.008 0.101 1 94.25 106 GLY B O 1
ATOM 2778 N N . TYR B 1 107 ? 14.656 -2.084 1.114 1 91.19 107 TYR B N 1
ATOM 2779 C CA . TYR B 1 107 ? 13.695 -2.371 2.172 1 91.19 107 TYR B CA 1
ATOM 2780 C C . TYR B 1 107 ? 12.805 -1.167 2.439 1 91.19 107 TYR B C 1
ATOM 2782 O O . TYR B 1 107 ? 13.203 -0.024 2.211 1 91.19 107 TYR B O 1
ATOM 2790 N N . ARG B 1 108 ? 11.648 -1.484 2.734 1 88.5 108 ARG B N 1
ATOM 2791 C CA . ARG B 1 108 ? 10.68 -0.465 3.131 1 88.5 108 ARG B CA 1
ATOM 2792 C C . ARG B 1 108 ? 10.703 -0.249 4.641 1 88.5 108 ARG B C 1
ATOM 2794 O O . ARG B 1 108 ? 11.164 -1.112 5.391 1 88.5 108 ARG B O 1
ATOM 2801 N N . ILE B 1 109 ? 10.312 0.994 5.051 1 83.5 109 ILE B N 1
ATOM 2802 C CA . ILE B 1 109 ? 10.242 1.291 6.477 1 83.5 109 ILE B CA 1
ATOM 2803 C C . ILE B 1 109 ? 8.812 1.668 6.859 1 83.5 109 ILE B C 1
ATOM 2805 O O . ILE B 1 109 ? 8.094 2.273 6.066 1 83.5 109 ILE B O 1
ATOM 2809 N N . ASN B 1 110 ? 8.391 1.207 7.91 1 80.25 110 ASN B N 1
ATOM 2810 C CA . ASN B 1 110 ? 7.152 1.683 8.516 1 80.25 110 ASN B CA 1
ATOM 2811 C C . ASN B 1 110 ? 7.414 2.787 9.531 1 80.25 110 ASN B C 1
ATOM 2813 O O . ASN B 1 110 ? 8.367 2.709 10.312 1 80.25 110 ASN B O 1
ATOM 2817 N N . GLU B 1 111 ? 6.516 3.746 9.344 1 79.81 111 GLU B N 1
ATOM 2818 C CA . GLU B 1 111 ? 6.633 4.805 10.344 1 79.81 111 GLU B CA 1
ATOM 2819 C C . GLU B 1 111 ? 6.246 4.297 11.727 1 79.81 111 GLU B C 1
ATOM 2821 O O . GLU B 1 111 ? 5.293 3.523 11.867 1 79.81 111 GLU B O 1
ATOM 2826 N N . GLY B 1 112 ? 7.172 4.488 12.719 1 79.38 112 GLY B N 1
ATOM 2827 C CA . GLY B 1 112 ? 6.934 4.16 14.117 1 79.38 112 GLY B CA 1
ATOM 2828 C C . GLY B 1 112 ? 7.402 5.238 15.07 1 79.38 112 GLY B C 1
ATOM 2829 O O . GLY B 1 112 ? 8.203 6.102 14.695 1 79.38 112 GLY B O 1
ATOM 2830 N N . TRP B 1 113 ? 6.656 5.262 16.156 1 82.69 113 TRP B N 1
ATOM 2831 C CA . TRP B 1 113 ? 6.953 6.258 17.172 1 82.69 113 TRP B CA 1
ATOM 2832 C C . TRP B 1 113 ? 7.066 5.613 18.547 1 82.69 113 TRP B C 1
ATOM 2834 O O . TRP B 1 113 ? 6.379 4.629 18.844 1 82.69 113 TRP B O 1
ATOM 2844 N N . ASP B 1 114 ? 7.957 6.047 19.312 1 86.69 114 ASP B N 1
ATOM 2845 C CA . ASP B 1 114 ? 7.996 5.523 20.672 1 86.69 114 ASP B CA 1
ATOM 2846 C C . ASP B 1 114 ? 6.922 6.18 21.531 1 86.69 114 ASP B C 1
ATOM 2848 O O . ASP B 1 114 ? 6.152 7.012 21.062 1 86.69 114 ASP B O 1
ATOM 2852 N N . ASP B 1 115 ? 6.805 5.832 22.797 1 85.94 115 ASP B N 1
ATOM 2853 C CA . ASP B 1 115 ? 5.691 6.18 23.672 1 85.94 115 ASP B CA 1
ATOM 2854 C C . ASP B 1 115 ? 5.676 7.676 23.984 1 85.94 115 ASP B C 1
ATOM 2856 O O . ASP B 1 115 ? 4.648 8.219 24.391 1 85.94 115 ASP B O 1
ATOM 2860 N N . THR B 1 116 ? 6.812 8.367 23.812 1 89.88 116 THR B N 1
ATOM 2861 C CA . THR B 1 116 ? 6.879 9.789 24.125 1 89.88 116 THR B CA 1
ATOM 2862 C C . THR B 1 116 ? 6.09 10.609 23.125 1 89.88 116 THR B C 1
ATOM 2864 O O . THR B 1 116 ? 5.797 11.781 23.359 1 89.88 116 THR B O 1
ATOM 2867 N N . VAL B 1 117 ? 5.68 9.992 22.062 1 87.12 117 VAL B N 1
ATOM 2868 C CA . VAL B 1 117 ? 4.941 10.703 21.016 1 87.12 117 VAL B CA 1
ATOM 2869 C C . VAL B 1 117 ? 3.637 11.25 21.594 1 87.12 117 VAL B C 1
ATOM 2871 O O . VAL B 1 117 ? 3.201 12.344 21.234 1 87.12 117 VAL B O 1
ATOM 2874 N N . THR B 1 118 ? 3.041 10.508 22.453 1 85.38 118 THR B N 1
ATOM 2875 C CA . THR B 1 118 ? 1.777 10.914 23.062 1 85.38 118 THR B CA 1
ATOM 2876 C C . THR B 1 118 ? 1.952 12.211 23.859 1 85.38 118 THR B C 1
ATOM 2878 O O . THR B 1 118 ? 1.087 13.086 23.828 1 85.38 118 THR B O 1
ATOM 2881 N N . ILE B 1 119 ? 3.068 12.281 24.5 1 90.12 119 ILE B N 1
ATOM 2882 C CA . ILE B 1 119 ? 3.371 13.484 25.281 1 90.12 119 ILE B CA 1
ATOM 2883 C C . ILE B 1 119 ? 3.535 14.672 24.344 1 90.12 119 ILE B C 1
ATOM 2885 O O . ILE B 1 119 ? 3.012 15.758 24.609 1 90.12 119 ILE B O 1
ATOM 2889 N N . GLY B 1 120 ? 4.223 14.492 23.266 1 90.06 120 GLY B N 1
ATOM 2890 C CA . GLY B 1 120 ? 4.395 15.555 22.297 1 90.06 120 GLY B CA 1
ATOM 2891 C C . GLY B 1 120 ? 3.086 16.031 21.688 1 90.06 120 GLY B C 1
ATOM 2892 O O . GLY B 1 120 ? 2.846 17.234 21.578 1 90.06 120 GLY B O 1
ATOM 2893 N N . ILE B 1 121 ? 2.25 15.062 21.375 1 85.38 121 ILE B N 1
ATOM 2894 C CA . ILE B 1 121 ? 0.954 15.375 20.781 1 85.38 121 ILE B CA 1
ATOM 2895 C C . ILE B 1 121 ? 0.11 16.172 21.781 1 85.38 121 ILE B C 1
ATOM 2897 O O . ILE B 1 121 ? -0.523 17.156 21.406 1 85.38 121 ILE B O 1
ATOM 2901 N N . GLU B 1 122 ? 0.113 15.75 22.969 1 87.5 122 GLU B N 1
ATOM 2902 C CA . GLU B 1 122 ? -0.648 16.453 24 1 87.5 122 GLU B CA 1
ATOM 2903 C C . GLU B 1 122 ? -0.185 17.891 24.156 1 87.5 122 GLU B C 1
ATOM 2905 O O . GLU B 1 122 ? -1.006 18.812 24.281 1 87.5 122 GLU B O 1
ATOM 2910 N N . LYS B 1 123 ? 1.065 18.125 24.141 1 90.25 123 LYS B N 1
ATOM 2911 C CA . LYS B 1 123 ? 1.602 19.469 24.234 1 90.25 123 LYS B CA 1
ATOM 2912 C C . LYS B 1 123 ? 1.142 20.328 23.062 1 90.25 123 LYS B C 1
ATOM 2914 O O . LYS B 1 123 ? 0.747 21.484 23.25 1 90.25 123 LYS B O 1
ATOM 2919 N N . VAL B 1 124 ? 1.205 19.828 21.906 1 87.5 124 VAL B N 1
ATOM 2920 C CA . VAL B 1 124 ? 0.775 20.531 20.703 1 87.5 124 VAL B CA 1
ATOM 2921 C C . VAL B 1 124 ? -0.717 20.859 20.797 1 87.5 124 VAL B C 1
ATOM 2923 O O . VAL B 1 124 ? -1.139 21.984 20.531 1 87.5 124 VAL B O 1
ATOM 2926 N N . GLN B 1 125 ? -1.423 19.859 21.25 1 84.62 125 GLN B N 1
ATOM 2927 C CA . GLN B 1 125 ? -2.863 20.047 21.391 1 84.62 125 GLN B CA 1
ATOM 2928 C C . GLN B 1 125 ? -3.184 21.125 22.422 1 84.62 125 GLN B C 1
ATOM 2930 O O . GLN B 1 125 ? -4.109 21.922 22.219 1 84.62 125 GLN B O 1
ATOM 2935 N N . ASN B 1 126 ? -2.465 21.109 23.438 1 87.25 126 ASN B N 1
ATOM 2936 C CA . ASN B 1 126 ? -2.664 22.125 24.469 1 87.25 126 ASN B CA 1
ATOM 2937 C C . ASN B 1 126 ? -2.439 23.531 23.922 1 87.25 126 ASN B C 1
ATOM 2939 O O . ASN B 1 126 ? -3.229 24.438 24.172 1 87.25 126 ASN B O 1
ATOM 2943 N N . TYR B 1 127 ? -1.412 23.734 23.234 1 86 127 TYR B N 1
ATOM 2944 C CA . TYR B 1 127 ? -1.144 25.031 22.641 1 86 127 TYR B CA 1
ATOM 2945 C C . TYR B 1 127 ? -2.26 25.422 21.672 1 86 127 TYR B C 1
ATOM 2947 O O . TYR B 1 127 ? -2.766 26.547 21.734 1 86 127 TYR B O 1
ATOM 2955 N N . ILE B 1 128 ? -2.6 24.484 20.812 1 84.06 128 ILE B N 1
ATOM 2956 C CA . ILE B 1 128 ? -3.646 24.75 19.844 1 84.06 128 ILE B CA 1
ATOM 2957 C C . ILE 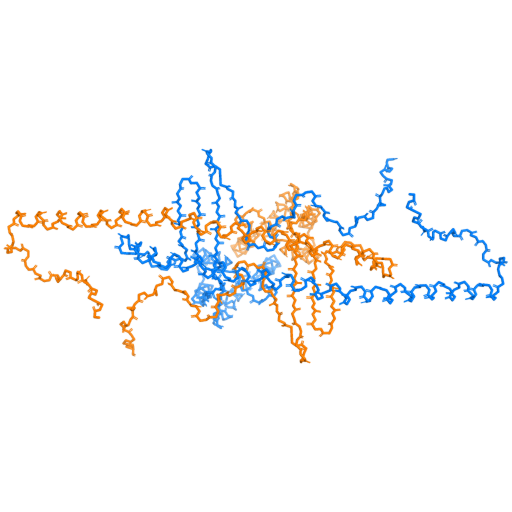B 1 128 ? -4.949 25.109 20.547 1 84.06 128 ILE B C 1
ATOM 2959 O O . ILE B 1 128 ? -5.637 26.062 20.172 1 84.06 128 ILE B O 1
ATOM 2963 N N . SER B 1 129 ? -5.215 24.406 21.625 1 84.06 129 SER B N 1
ATOM 2964 C CA . SER B 1 129 ? -6.418 24.688 22.406 1 84.06 129 SER B CA 1
ATOM 2965 C C . SER B 1 129 ? -6.359 26.062 23.062 1 84.06 129 SER B C 1
ATOM 2967 O O . SER B 1 129 ? -7.387 26.719 23.203 1 84.06 129 SER B O 1
ATOM 2969 N N . SER B 1 130 ? -5.195 26.453 23.406 1 84.69 130 SER B N 1
ATOM 2970 C CA . SER B 1 130 ? -5.023 27.734 24.078 1 84.69 130 SER B CA 1
ATOM 2971 C C . SER B 1 130 ? -5.324 28.891 23.125 1 84.69 130 SER B C 1
ATOM 2973 O O . SER B 1 130 ? -5.578 30.016 23.562 1 84.69 130 SER B O 1
ATOM 2975 N N . LEU B 1 131 ? -5.277 28.656 21.875 1 81.06 131 LEU B N 1
ATOM 2976 C CA . LEU B 1 131 ? -5.555 29.688 20.891 1 81.06 131 LEU B CA 1
ATOM 2977 C C . LEU B 1 131 ? -7.055 29.906 20.734 1 81.06 131 LEU B C 1
ATOM 2979 O O . LEU B 1 131 ? -7.488 30.875 20.109 1 81.06 131 LEU B O 1
ATOM 2983 N N . SER B 1 132 ? -7.824 28.938 21.281 1 81.38 132 SER B N 1
ATOM 2984 C CA . SER B 1 132 ? -9.281 29.016 21.188 1 81.38 132 SER B CA 1
ATOM 2985 C C . SER B 1 132 ? -9.836 30.078 22.125 1 81.38 132 SER B C 1
ATOM 2987 O O . SER B 1 132 ? -10.125 29.812 23.297 1 81.38 132 SER B O 1
ATOM 2989 N N . THR B 1 133 ? -9.938 31.328 21.719 1 79.88 133 THR B N 1
ATOM 2990 C CA . THR B 1 133 ? -10.375 32.438 22.562 1 79.88 133 THR B CA 1
ATOM 2991 C C . THR B 1 133 ? -11.727 32.969 22.109 1 79.88 133 THR B C 1
ATOM 2993 O O . THR B 1 133 ? -12.289 33.875 22.719 1 79.88 133 THR B O 1
ATOM 2996 N N . SER B 1 134 ? -12.234 32.531 21 1 81.19 134 SER B N 1
ATOM 2997 C CA . SER B 1 134 ? -13.508 32.938 20.422 1 81.19 134 SER B CA 1
ATOM 2998 C C . SER B 1 134 ? -14.211 31.766 19.75 1 81.19 134 SER B C 1
ATOM 3000 O O . SER B 1 134 ? -13.656 30.672 19.672 1 81.19 134 SER B O 1
ATOM 3002 N N . LYS B 1 135 ? -15.461 32.031 19.391 1 76.38 135 LYS B N 1
ATOM 3003 C CA . LYS B 1 135 ? -16.203 30.984 18.688 1 76.38 135 LYS B CA 1
ATOM 3004 C C . LYS B 1 135 ? -15.492 30.594 17.391 1 76.38 135 LYS B C 1
ATOM 3006 O O . LYS B 1 135 ? -15.438 29.406 17.047 1 76.38 135 LYS B O 1
ATOM 3011 N N . GLU B 1 136 ? -14.914 31.641 16.781 1 72.62 136 GLU B N 1
ATOM 3012 C CA . GLU B 1 136 ? -14.203 31.422 15.523 1 72.62 136 GLU B CA 1
ATOM 3013 C C . GLU B 1 136 ? -12.953 30.562 15.75 1 72.62 136 GLU B C 1
ATOM 3015 O O . GLU B 1 136 ? -12.695 29.625 15.008 1 72.62 136 GLU B O 1
ATOM 3020 N N . THR B 1 137 ? -12.25 30.922 16.766 1 78.44 137 THR B N 1
ATOM 3021 C CA . THR B 1 137 ? -11.016 30.188 17.047 1 78.44 137 THR B CA 1
ATOM 3022 C C . THR B 1 137 ? -11.32 28.781 17.531 1 78.44 137 THR B C 1
ATOM 3024 O O . THR B 1 137 ? -10.57 27.844 17.25 1 78.44 137 THR B O 1
ATOM 3027 N N . ALA B 1 138 ? -12.422 28.641 18.172 1 78.75 138 ALA B N 1
ATOM 3028 C CA . ALA B 1 138 ? -12.82 27.328 18.641 1 78.75 138 ALA B CA 1
ATOM 3029 C C . ALA B 1 138 ? -13.109 26.391 17.453 1 78.75 138 ALA B C 1
ATOM 3031 O O . ALA B 1 138 ? -12.734 25.219 17.469 1 78.75 138 ALA B O 1
ATOM 3032 N N . SER B 1 139 ? -13.758 26.953 16.484 1 75.62 139 SER B N 1
ATOM 3033 C CA . SER B 1 139 ? -14.062 26.172 15.281 1 75.62 139 SER B CA 1
ATOM 3034 C C . SER B 1 139 ? -12.789 25.75 14.562 1 75.62 139 SER B C 1
ATOM 3036 O O . SER B 1 139 ? -12.664 24.609 14.133 1 75.62 139 SER B O 1
ATOM 3038 N N . LEU B 1 140 ? -11.852 26.625 14.5 1 77.19 140 LEU B N 1
ATOM 3039 C CA . LEU B 1 140 ? -10.586 26.359 13.828 1 77.19 140 LEU B CA 1
ATOM 3040 C C . LEU B 1 140 ? -9.789 25.297 14.578 1 77.19 140 LEU B C 1
ATOM 3042 O O . LEU B 1 140 ? -9.195 24.406 13.969 1 77.19 140 LEU B O 1
ATOM 3046 N N . VAL B 1 141 ? -9.836 25.406 15.812 1 79.56 141 VAL B N 1
ATOM 3047 C CA . VAL B 1 141 ? -9.133 24.453 16.656 1 79.56 141 VAL B CA 1
ATOM 3048 C C . VAL B 1 141 ? -9.727 23.062 16.469 1 79.56 141 VAL B C 1
ATOM 3050 O O . VAL B 1 141 ? -8.984 22.078 16.359 1 79.56 141 VAL B O 1
ATOM 3053 N N . LYS B 1 142 ? -10.953 22.938 16.359 1 76.75 142 LYS B N 1
ATOM 3054 C CA . LYS B 1 142 ? -11.617 21.656 16.141 1 76.75 142 LYS B CA 1
ATOM 3055 C C . LYS B 1 142 ? -11.195 21.031 14.805 1 76.75 142 LYS B C 1
ATOM 3057 O O . LYS B 1 142 ? -10.953 19.828 14.727 1 76.75 142 LYS B O 1
ATOM 3062 N N . ILE B 1 143 ? -11.07 21.812 13.82 1 74.19 143 ILE B N 1
ATOM 3063 C CA . ILE B 1 143 ? -10.633 21.344 12.508 1 74.19 143 ILE B CA 1
ATOM 3064 C C . ILE B 1 143 ? -9.219 20.781 12.609 1 74.19 143 ILE B C 1
ATOM 3066 O O . ILE B 1 143 ? -8.945 19.703 12.086 1 74.19 143 ILE B O 1
ATOM 3070 N N . VAL B 1 144 ? -8.367 21.516 13.266 1 76.06 144 VAL B N 1
ATOM 3071 C CA . VAL B 1 144 ? -6.969 21.109 13.406 1 76.06 144 VAL B CA 1
ATOM 3072 C C . VAL B 1 144 ? -6.891 19.766 14.125 1 76.06 144 VAL B C 1
ATOM 3074 O O . VAL B 1 144 ? -6.164 18.859 13.695 1 76.06 144 VAL B O 1
ATOM 3077 N N . PHE B 1 145 ? -7.699 19.594 15.125 1 74.5 145 PHE B N 1
ATOM 3078 C CA . PHE B 1 145 ? -7.703 18.359 15.898 1 74.5 145 PHE B CA 1
ATOM 3079 C C . PHE B 1 145 ? -8.18 17.203 15.047 1 74.5 145 PHE B C 1
ATOM 3081 O O . PHE B 1 145 ? -7.633 16.094 15.117 1 74.5 145 PHE B O 1
ATOM 3088 N N . ASN B 1 146 ? -9.133 17.438 14.312 1 71.69 146 ASN B N 1
ATOM 3089 C CA . ASN B 1 146 ? -9.656 16.391 13.445 1 71.69 146 ASN B CA 1
ATOM 3090 C C . ASN B 1 146 ? -8.617 15.945 12.414 1 71.69 146 ASN B C 1
ATOM 3092 O O . ASN B 1 146 ? -8.523 14.766 12.086 1 71.69 146 ASN B O 1
ATOM 3096 N N . LEU B 1 147 ? -7.797 16.938 12.086 1 69.56 147 LEU B N 1
ATOM 3097 C CA . LEU B 1 147 ? -6.793 16.641 11.07 1 69.56 147 LEU B CA 1
ATOM 3098 C C . LEU B 1 147 ? -5.59 15.938 11.688 1 69.56 147 LEU B C 1
ATOM 3100 O O . LEU B 1 147 ? -4.879 15.203 11.008 1 69.56 147 LEU B O 1
ATOM 3104 N N . LEU B 1 148 ? -5.387 16.172 13 1 70.44 148 LEU B N 1
ATOM 3105 C CA . LEU B 1 148 ? -4.246 15.578 13.688 1 70.44 148 LEU B CA 1
ATOM 3106 C C . LEU B 1 148 ? -4.625 14.242 14.32 1 70.44 148 LEU B C 1
ATOM 3108 O O . LEU B 1 148 ? -3.803 13.617 14.992 1 70.44 148 LEU B O 1
ATOM 3112 N N . LYS B 1 149 ? -5.754 13.789 14.047 1 69.31 149 LYS B N 1
ATOM 3113 C CA . LYS B 1 149 ? -6.18 12.508 14.602 1 69.31 149 LYS B CA 1
ATOM 3114 C C . LYS B 1 149 ? -5.375 11.359 14.016 1 69.31 149 LYS B C 1
ATOM 3116 O O . LYS B 1 149 ? -4.984 11.398 12.844 1 69.31 149 LYS B O 1
ATOM 3121 N N . LYS B 1 150 ? -5.051 10.43 14.891 1 65.94 150 LYS B N 1
ATOM 3122 C CA . LYS B 1 150 ? -4.414 9.195 14.445 1 65.94 150 LYS B CA 1
ATOM 3123 C C . LYS B 1 150 ? -5.316 8.43 13.484 1 65.94 150 LYS B C 1
ATOM 3125 O O . LYS B 1 150 ? -6.539 8.586 13.516 1 65.94 150 LYS B O 1
ATOM 3130 N N . ASP B 1 151 ? -4.684 7.695 12.641 1 65.81 151 ASP B N 1
ATOM 3131 C CA . ASP B 1 151 ? -5.465 6.855 11.742 1 65.81 151 ASP B CA 1
ATOM 3132 C C . ASP B 1 151 ? -6.07 5.664 12.484 1 65.81 151 ASP B C 1
ATOM 3134 O O . ASP B 1 151 ? -5.93 5.555 13.703 1 65.81 151 ASP B O 1
ATOM 3138 N N . ALA B 1 152 ? -6.848 4.984 11.742 1 60.16 152 ALA B N 1
ATOM 3139 C CA . ALA B 1 152 ? -7.551 3.859 12.352 1 60.16 152 ALA B CA 1
ATOM 3140 C C . ALA B 1 152 ? -6.57 2.895 13.008 1 60.16 152 ALA B C 1
ATOM 3142 O O . ALA B 1 152 ? -6.922 2.201 13.969 1 60.16 152 ALA B O 1
ATOM 3143 N N . LYS B 1 153 ? -5.371 2.941 12.586 1 63.19 153 LYS B N 1
ATOM 3144 C CA . LYS B 1 153 ? -4.367 2.041 13.141 1 63.19 153 LYS B CA 1
ATOM 3145 C C . LYS B 1 153 ? -3.602 2.709 14.273 1 63.19 153 LYS B C 1
ATOM 3147 O O . LYS B 1 153 ? -2.662 2.129 14.828 1 63.19 153 LYS B O 1
ATOM 3152 N N . GLY B 1 154 ? -3.963 3.969 14.594 1 64.06 154 GLY B N 1
ATOM 3153 C CA . GLY B 1 154 ? -3.365 4.703 15.695 1 64.06 154 GLY B CA 1
ATOM 3154 C C . GLY B 1 154 ? -2.064 5.387 15.328 1 64.06 154 GLY B C 1
ATOM 3155 O O . GLY B 1 154 ? -1.303 5.805 16.203 1 64.06 154 GLY B O 1
ATOM 3156 N N . ASN B 1 155 ? -1.802 5.441 14.086 1 68.56 155 ASN B N 1
ATOM 3157 C CA . ASN B 1 155 ? -0.507 5.98 13.688 1 68.56 155 ASN B CA 1
ATOM 3158 C C . ASN B 1 155 ? -0.613 7.445 13.273 1 68.56 155 ASN B C 1
ATOM 3160 O O . ASN B 1 155 ? -1.624 7.863 12.703 1 68.56 155 ASN B O 1
ATOM 3164 N N . LEU B 1 156 ? 0.419 8.156 13.844 1 71.19 156 LEU B N 1
ATOM 3165 C CA . LEU B 1 156 ? 0.614 9.492 13.297 1 71.19 156 LEU B CA 1
ATOM 3166 C C . LEU B 1 156 ? 1.374 9.438 11.977 1 71.19 156 LEU B C 1
ATOM 3168 O O . LEU B 1 156 ? 2.314 8.648 11.828 1 71.19 156 LEU B O 1
ATOM 3172 N N . LYS B 1 157 ? 0.757 10.141 11.055 1 72 157 LYS B N 1
ATOM 3173 C CA . LYS B 1 157 ? 1.48 10.164 9.781 1 72 157 LYS B CA 1
ATOM 3174 C C . LYS B 1 157 ? 2.689 11.094 9.859 1 72 157 LYS B C 1
ATOM 3176 O O . LYS B 1 157 ? 2.576 12.234 10.32 1 72 157 LYS B O 1
ATOM 3181 N N . GLY B 1 158 ? 3.834 10.547 9.562 1 69.12 158 GLY B N 1
ATOM 3182 C CA . GLY B 1 158 ? 5.078 11.297 9.586 1 69.12 158 GLY B CA 1
ATOM 3183 C C . GLY B 1 158 ? 5.004 12.609 8.812 1 69.12 158 GLY B C 1
ATOM 3184 O O . GLY B 1 158 ? 5.57 13.617 9.242 1 69.12 158 GLY B O 1
ATOM 3185 N N . SER B 1 159 ? 4.281 12.578 7.785 1 69.12 159 SER B N 1
ATOM 3186 C CA . SER B 1 159 ? 4.148 13.781 6.969 1 69.12 159 SER B CA 1
ATOM 3187 C C . SER B 1 159 ? 3.514 14.922 7.762 1 69.12 159 SER B C 1
ATOM 3189 O O . SER B 1 159 ? 3.867 16.094 7.578 1 69.12 159 SER B O 1
ATOM 3191 N N . ARG B 1 160 ? 2.641 14.602 8.625 1 73 160 ARG B N 1
ATOM 3192 C CA . ARG B 1 160 ? 1.984 15.602 9.453 1 73 160 ARG B CA 1
ATOM 3193 C C . ARG B 1 160 ? 2.969 16.234 10.43 1 73 160 ARG B C 1
ATOM 3195 O O . ARG B 1 160 ? 2.885 17.422 10.719 1 73 160 ARG B O 1
ATOM 3202 N N . VAL B 1 161 ? 3.908 15.414 10.859 1 72.81 161 VAL B N 1
ATOM 3203 C CA . VAL B 1 161 ? 4.918 15.891 11.797 1 72.81 161 VAL B CA 1
ATOM 3204 C C . VAL B 1 161 ? 5.824 16.906 11.109 1 72.81 161 VAL B C 1
ATOM 3206 O O . VAL B 1 161 ? 6.16 17.953 11.688 1 72.81 161 VAL B O 1
ATOM 3209 N N . LEU B 1 162 ? 6.141 16.672 9.93 1 73.06 162 LEU B N 1
ATOM 3210 C CA . LEU B 1 162 ? 6.965 17.594 9.156 1 73.06 162 LEU B CA 1
ATOM 3211 C C . LEU B 1 162 ? 6.258 18.938 8.977 1 73.06 162 LEU B C 1
ATOM 3213 O O . LEU B 1 162 ? 6.891 19.984 9.062 1 73.06 162 LEU B O 1
ATOM 3217 N N . GLU B 1 163 ? 5.086 18.875 8.742 1 73.88 163 GLU B N 1
ATOM 3218 C CA . GLU B 1 163 ? 4.301 20.094 8.57 1 73.88 163 GLU B CA 1
ATOM 3219 C C . GLU B 1 163 ? 4.266 20.906 9.852 1 73.88 163 GLU B C 1
ATOM 3221 O O . GLU B 1 163 ? 4.348 22.141 9.812 1 73.88 163 GLU B O 1
ATOM 3226 N N . LEU B 1 164 ? 4.129 20.234 10.953 1 76.81 164 LEU B N 1
ATOM 3227 C CA . LEU B 1 164 ? 4.117 20.906 12.242 1 76.81 164 LEU B CA 1
ATOM 3228 C C . LEU B 1 164 ? 5.469 21.562 12.531 1 76.81 164 LEU B C 1
ATOM 3230 O O . LEU B 1 164 ? 5.527 22.656 13.086 1 76.81 164 LEU B O 1
ATOM 3234 N N . GLN B 1 165 ? 6.492 20.891 12.117 1 80.56 165 GLN B N 1
ATOM 3235 C CA . GLN B 1 165 ? 7.844 21.406 12.328 1 80.56 165 GLN B CA 1
ATOM 3236 C C . GLN B 1 165 ? 8.047 22.734 11.609 1 80.56 165 GLN B C 1
ATOM 3238 O O . GLN B 1 165 ? 8.664 23.656 12.156 1 80.56 165 GLN B O 1
ATOM 3243 N N . LYS B 1 166 ? 7.484 22.797 10.5 1 77.44 166 LYS B N 1
ATOM 3244 C CA . LYS B 1 166 ? 7.598 24.031 9.727 1 77.44 166 LYS B CA 1
ATOM 3245 C C . LYS B 1 166 ? 6.906 25.188 10.445 1 77.44 166 LYS B C 1
ATOM 3247 O O . LYS B 1 166 ? 7.305 26.344 10.289 1 77.44 166 LYS B O 1
ATOM 3252 N N . LEU B 1 167 ? 5.953 24.938 11.211 1 79.06 167 LEU B N 1
ATOM 3253 C CA . LEU B 1 167 ? 5.133 25.953 11.852 1 79.06 167 LEU B CA 1
ATOM 3254 C C . LEU B 1 167 ? 5.777 26.422 13.156 1 79.06 167 LEU B C 1
ATOM 3256 O O . LEU B 1 167 ? 5.414 27.469 13.688 1 79.06 167 LEU B O 1
ATOM 3260 N N . THR B 1 168 ? 6.73 25.656 13.641 1 82.5 168 THR B N 1
ATOM 3261 C CA . THR B 1 168 ? 7.344 25.984 14.914 1 82.5 168 THR B CA 1
ATOM 3262 C C . THR B 1 168 ? 8.023 27.359 14.852 1 82.5 168 THR B C 1
ATOM 3264 O O . THR B 1 168 ? 7.965 28.125 15.805 1 82.5 168 THR B O 1
ATOM 3267 N N . LYS B 1 169 ? 8.586 27.641 13.789 1 78.88 169 LYS B N 1
ATOM 3268 C CA . LYS B 1 169 ? 9.281 28.906 13.625 1 78.88 169 LYS B CA 1
ATOM 3269 C C . LYS B 1 169 ? 8.297 30.062 13.57 1 78.88 169 LYS B C 1
ATOM 3271 O O . LYS B 1 169 ? 8.555 31.141 14.117 1 78.88 169 LYS B O 1
ATOM 3276 N N . GLU B 1 170 ? 7.301 29.859 13.023 1 76.62 170 GLU B N 1
ATOM 3277 C CA . GLU B 1 170 ? 6.305 30.906 12.836 1 76.62 170 GLU B CA 1
ATOM 3278 C C . GLU B 1 170 ? 5.551 31.188 14.133 1 76.62 170 GLU B C 1
ATOM 3280 O O . GLU B 1 170 ? 5.281 32.344 14.453 1 76.62 170 GLU B O 1
ATOM 3285 N N . PHE B 1 171 ? 5.145 30.203 14.836 1 78.06 171 PHE B N 1
ATOM 3286 C CA . PHE B 1 171 ? 4.32 30.359 16.031 1 78.06 171 PHE B CA 1
ATOM 3287 C C . PHE B 1 171 ? 5.16 30.828 17.219 1 78.06 171 PHE B C 1
ATOM 3289 O O . PHE B 1 171 ? 4.648 31.469 18.125 1 78.06 171 PHE B O 1
ATOM 3296 N N . ASN B 1 172 ? 6.461 30.547 17.234 1 80.94 172 ASN B N 1
ATOM 3297 C CA . ASN B 1 172 ? 7.414 30.969 18.266 1 80.94 172 ASN B CA 1
ATOM 3298 C C . ASN B 1 172 ? 6.859 30.734 19.672 1 80.94 172 ASN B C 1
ATOM 3300 O O . ASN B 1 172 ? 6.906 31.641 20.516 1 80.94 172 ASN B O 1
ATOM 3304 N N . ASN B 1 173 ? 6.141 29.625 19.891 1 87.19 173 ASN B N 1
ATOM 3305 C CA . ASN B 1 173 ? 5.617 29.219 21.188 1 87.19 173 ASN B CA 1
ATOM 3306 C C . ASN B 1 173 ? 6.41 28.047 21.766 1 87.19 173 ASN B C 1
ATOM 3308 O O . ASN B 1 173 ? 6.629 27.047 21.078 1 87.19 173 ASN B O 1
ATOM 3312 N N . GLU B 1 174 ? 6.824 28.266 22.938 1 91.31 174 GLU B N 1
ATOM 3313 C CA . GLU B 1 174 ? 7.711 27.297 23.562 1 91.31 174 GLU B CA 1
ATOM 3314 C C . GLU B 1 174 ? 7.023 25.938 23.734 1 91.31 174 GLU B C 1
ATOM 3316 O O . GLU B 1 174 ? 7.629 24.891 23.484 1 91.31 174 GLU B O 1
ATOM 3321 N N . GLU B 1 175 ? 5.82 25.953 24.125 1 91.25 175 GLU B N 1
ATOM 3322 C CA . GLU B 1 175 ? 5.086 24.703 24.328 1 91.25 175 GLU B CA 1
ATOM 3323 C C . GLU B 1 175 ? 4.863 23.969 23.016 1 91.25 175 GLU B C 1
ATOM 3325 O O . GLU B 1 175 ? 5.023 22.75 22.938 1 91.25 175 GLU B O 1
ATOM 3330 N N . PHE B 1 176 ? 4.52 24.703 22.016 1 89.44 176 PHE B N 1
ATOM 3331 C CA . PHE B 1 176 ? 4.324 24.141 20.688 1 89.44 176 PHE B CA 1
ATOM 3332 C C . PHE B 1 176 ? 5.625 23.562 20.141 1 89.44 176 PHE B C 1
ATOM 3334 O O . PHE B 1 176 ? 5.664 22.406 19.703 1 89.44 176 PHE B O 1
ATOM 3341 N N . THR B 1 177 ? 6.629 24.266 20.297 1 91.62 177 THR B N 1
ATOM 3342 C CA . THR B 1 177 ? 7.938 23.859 19.781 1 91.62 177 THR B CA 1
ATOM 3343 C C . THR B 1 177 ? 8.438 22.625 20.516 1 91.62 177 THR B C 1
ATOM 3345 O O . THR B 1 177 ? 8.938 21.688 19.891 1 91.62 177 THR B O 1
ATOM 3348 N N . ASP B 1 178 ? 8.297 22.688 21.75 1 93.69 178 ASP B N 1
ATOM 3349 C CA . ASP B 1 178 ? 8.711 21.547 22.562 1 93.69 178 ASP B CA 1
ATOM 3350 C C . ASP B 1 178 ? 7.934 20.281 22.172 1 93.69 178 ASP B C 1
ATOM 3352 O O . ASP B 1 178 ? 8.516 19.219 22.016 1 93.69 178 ASP B O 1
ATOM 3356 N N . GLY B 1 179 ? 6.605 20.391 22.047 1 92.62 179 GLY B N 1
ATOM 3357 C CA . GLY B 1 179 ? 5.777 19.281 21.625 1 92.62 179 GLY B CA 1
ATOM 3358 C C . GLY B 1 179 ? 6.195 18.703 20.281 1 92.62 179 GLY B C 1
ATOM 3359 O O . GLY B 1 179 ? 6.328 17.484 20.141 1 92.62 179 GLY B O 1
ATOM 3360 N N . VAL B 1 180 ? 6.457 19.547 19.328 1 89.5 180 VAL B N 1
ATOM 3361 C CA . VAL B 1 180 ? 6.859 19.141 17.984 1 89.5 180 VAL B CA 1
ATOM 3362 C C . VAL B 1 180 ? 8.211 18.438 18.047 1 89.5 180 VAL B C 1
ATOM 3364 O O . VAL B 1 180 ? 8.422 17.422 17.375 1 89.5 180 VAL B O 1
ATOM 3367 N N . GLU B 1 181 ? 9.117 18.906 18.812 1 91.81 181 GLU B N 1
ATOM 3368 C CA . GLU B 1 181 ? 10.438 18.297 18.953 1 91.81 181 GLU B CA 1
ATOM 3369 C C . GLU B 1 181 ? 10.344 16.906 19.578 1 91.81 181 GLU B C 1
ATOM 3371 O O . GLU B 1 181 ? 11.062 16 19.156 1 91.81 181 GLU B O 1
ATOM 3376 N N . ILE B 1 182 ? 9.461 16.766 20.5 1 92 182 ILE B N 1
ATOM 3377 C CA . ILE B 1 182 ? 9.242 15.461 21.125 1 92 182 ILE B CA 1
ATOM 3378 C C . ILE B 1 182 ? 8.727 14.477 20.078 1 92 182 ILE B C 1
ATOM 3380 O O . ILE B 1 182 ? 9.195 13.344 20 1 92 182 ILE B O 1
ATOM 3384 N N . ILE B 1 183 ? 7.789 14.922 19.328 1 88.06 183 ILE B N 1
ATOM 3385 C CA . ILE B 1 183 ? 7.23 14.07 18.281 1 88.06 183 ILE B CA 1
ATOM 3386 C C . ILE B 1 183 ? 8.328 13.664 17.297 1 88.06 183 ILE B C 1
ATOM 3388 O O . ILE B 1 183 ? 8.484 12.484 16.984 1 88.06 183 ILE B O 1
ATOM 3392 N N . ALA B 1 184 ? 9.078 14.641 16.906 1 87.25 184 ALA B N 1
ATOM 3393 C CA . ALA B 1 184 ? 10.148 14.383 15.953 1 87.25 184 ALA B CA 1
ATOM 3394 C C . ALA B 1 184 ? 11.172 13.406 16.531 1 87.25 184 ALA B C 1
ATOM 3396 O O . ALA B 1 184 ? 11.625 12.492 15.828 1 87.25 184 ALA B O 1
ATOM 3397 N N . SER B 1 185 ? 11.469 13.547 17.734 1 89.31 185 SER B N 1
ATOM 3398 C CA . SER B 1 185 ? 12.477 12.719 18.391 1 89.31 185 SER B CA 1
ATOM 3399 C C . SER B 1 185 ? 11.945 11.312 18.656 1 89.31 185 SER B C 1
ATOM 3401 O O . SER B 1 185 ? 12.727 10.375 18.844 1 89.31 185 SER B O 1
ATOM 3403 N N . SER B 1 186 ? 10.672 11.258 18.734 1 87.62 186 SER B N 1
ATOM 3404 C CA . SER B 1 186 ? 10.047 9.969 19.031 1 87.62 186 SER B CA 1
ATOM 3405 C C . SER B 1 186 ? 9.992 9.094 17.797 1 87.62 186 SER B C 1
ATOM 3407 O O . SER B 1 186 ? 9.648 7.91 17.875 1 87.62 186 SER B O 1
ATOM 3409 N N . PHE B 1 187 ? 10.344 9.547 16.656 1 85.56 187 PHE B N 1
ATOM 3410 C CA . PHE B 1 187 ? 10.266 8.82 15.383 1 85.56 187 PHE B CA 1
ATOM 3411 C C . PHE B 1 187 ? 11.258 7.664 15.367 1 85.56 187 PHE B C 1
ATOM 3413 O O . PHE B 1 187 ? 12.461 7.863 15.57 1 85.56 187 PHE B O 1
ATOM 3420 N N . LYS B 1 188 ? 10.695 6.543 15.273 1 83.56 188 LYS B N 1
ATOM 3421 C CA . LYS B 1 188 ? 11.484 5.312 15.227 1 83.56 188 LYS B CA 1
ATOM 3422 C C . LYS B 1 188 ? 11.055 4.426 14.062 1 83.56 188 LYS B C 1
ATOM 3424 O O . LYS B 1 188 ? 10.312 3.463 14.25 1 83.56 188 LYS B O 1
ATOM 3429 N N . PRO B 1 189 ? 11.555 4.793 12.953 1 82.06 189 PRO B N 1
ATOM 3430 C CA . PRO B 1 189 ? 11.188 3.951 11.805 1 82.06 189 PRO B CA 1
ATOM 3431 C C . PRO B 1 189 ? 11.758 2.537 11.914 1 82.06 189 PRO B C 1
ATOM 3433 O O . PRO B 1 189 ? 12.836 2.342 12.477 1 82.06 189 PRO B O 1
ATOM 3436 N N . ILE B 1 190 ? 10.945 1.583 11.539 1 81.75 190 ILE B N 1
ATOM 3437 C CA . ILE B 1 190 ? 11.367 0.184 11.555 1 81.75 190 ILE B CA 1
ATOM 3438 C C . ILE B 1 190 ? 11.289 -0.392 10.148 1 81.75 190 ILE B C 1
ATOM 3440 O O . ILE B 1 190 ? 10.352 -0.11 9.398 1 81.75 190 ILE B O 1
ATOM 3444 N N . ARG B 1 191 ? 12.344 -1.227 9.906 1 82.81 191 ARG B N 1
ATOM 3445 C CA . ARG B 1 191 ? 12.312 -1.903 8.609 1 82.81 191 ARG B CA 1
ATOM 3446 C C . ARG B 1 191 ? 11.109 -2.832 8.508 1 82.81 191 ARG B C 1
ATOM 3448 O O . ARG B 1 191 ? 10.773 -3.539 9.461 1 82.81 191 ARG B O 1
ATOM 3455 N N . SER B 1 192 ? 10.43 -2.721 7.414 1 82 192 SER B N 1
ATOM 3456 C CA . SER B 1 192 ? 9.203 -3.492 7.262 1 82 192 SER B CA 1
ATOM 3457 C C . SER B 1 192 ? 9.398 -4.648 6.281 1 82 192 SER B C 1
ATOM 3459 O O . SER B 1 192 ? 9.203 -5.812 6.645 1 82 192 SER B O 1
ATOM 3461 N N . SER B 1 193 ? 9.719 -4.352 5.09 1 90 193 SER B N 1
ATOM 3462 C CA . SER B 1 193 ? 9.781 -5.43 4.109 1 90 193 SER B CA 1
ATOM 3463 C C . SER B 1 193 ? 10.859 -5.168 3.066 1 90 193 SER B C 1
ATOM 3465 O O . SER B 1 193 ? 11.141 -4.016 2.73 1 90 193 SER B O 1
ATOM 3467 N N . TRP B 1 194 ? 11.539 -6.301 2.75 1 93.75 194 TRP B N 1
ATOM 3468 C CA . TRP B 1 194 ? 12.422 -6.25 1.589 1 93.75 194 TRP B CA 1
ATOM 3469 C C . TRP B 1 194 ? 11.617 -6.211 0.295 1 93.75 194 TRP B C 1
ATOM 3471 O O . TRP B 1 194 ? 10.609 -6.914 0.159 1 93.75 194 TRP B O 1
ATOM 3481 N N . PHE B 1 195 ? 12.102 -5.363 -0.654 1 95.12 195 PHE B N 1
ATOM 3482 C CA . PHE B 1 195 ? 11.328 -5.289 -1.89 1 95.12 195 PHE B CA 1
ATOM 3483 C C . PHE B 1 195 ? 12.242 -5.402 -3.105 1 95.12 195 PHE B C 1
ATOM 3485 O O . PHE B 1 195 ? 13.453 -5.215 -2.996 1 95.12 195 PHE B O 1
ATOM 3492 N N . ILE B 1 196 ? 11.648 -5.758 -4.176 1 97.12 196 ILE B N 1
ATOM 3493 C CA . ILE B 1 196 ? 12.25 -5.801 -5.504 1 97.12 196 ILE B CA 1
ATOM 3494 C C . ILE B 1 196 ? 11.375 -5.039 -6.492 1 97.12 196 ILE B C 1
ATOM 3496 O O . ILE B 1 196 ? 10.156 -5.25 -6.551 1 97.12 196 ILE B O 1
ATOM 3500 N N . GLU B 1 197 ? 11.977 -4.129 -7.176 1 97.12 197 GLU B N 1
ATOM 3501 C CA . GLU B 1 197 ? 11.359 -3.508 -8.344 1 97.12 197 GLU B CA 1
ATOM 3502 C C . GLU B 1 197 ? 12.148 -3.799 -9.609 1 97.12 197 GLU B C 1
ATOM 3504 O O . GLU B 1 197 ? 13.383 -3.729 -9.609 1 97.12 197 GLU B O 1
ATOM 3509 N N . ALA B 1 198 ? 11.438 -4.16 -10.617 1 97.62 198 ALA B N 1
ATOM 3510 C CA . ALA B 1 198 ? 12.078 -4.527 -11.883 1 97.62 198 ALA B CA 1
ATOM 3511 C C . ALA B 1 198 ? 11.352 -3.902 -13.062 1 97.62 198 ALA B C 1
ATOM 3513 O O . ALA B 1 198 ? 10.117 -3.83 -13.078 1 97.62 198 ALA B O 1
ATOM 3514 N N . SER B 1 199 ? 12.133 -3.461 -14.016 1 97.31 199 SER B N 1
ATOM 3515 C CA . SER B 1 199 ? 11.562 -2.834 -15.203 1 97.31 199 SER B CA 1
ATOM 3516 C C . SER B 1 199 ? 12.352 -3.205 -16.453 1 97.31 199 SER B C 1
ATOM 3518 O O . SER B 1 199 ? 13.547 -3.494 -16.375 1 97.31 199 SER B O 1
ATOM 3520 N N . ARG B 1 200 ? 11.617 -3.191 -17.531 1 96.5 200 ARG B N 1
ATOM 3521 C CA . ARG B 1 200 ? 12.234 -3.254 -18.859 1 96.5 200 ARG B CA 1
ATOM 3522 C C . ARG B 1 200 ? 12.273 -1.875 -19.5 1 96.5 200 ARG B C 1
ATOM 3524 O O . ARG B 1 200 ? 11.375 -1.058 -19.297 1 96.5 200 ARG B O 1
ATOM 3531 N N . ILE B 1 201 ? 13.305 -1.681 -20.219 1 95.25 201 ILE B N 1
ATOM 3532 C CA . ILE B 1 201 ? 13.469 -0.423 -20.938 1 95.25 201 ILE B CA 1
ATOM 3533 C C . ILE B 1 201 ? 13.477 -0.69 -22.438 1 95.25 201 ILE B C 1
ATOM 3535 O O . ILE B 1 201 ? 14.328 -1.432 -22.938 1 95.25 201 ILE B O 1
ATOM 3539 N N . ASN B 1 202 ? 12.609 -0.055 -23.078 1 93.81 202 ASN B N 1
ATOM 3540 C CA . ASN B 1 202 ? 12.57 -0.302 -24.516 1 93.81 202 ASN B CA 1
ATOM 3541 C C . ASN B 1 202 ? 13.547 0.598 -25.266 1 93.81 202 ASN B C 1
ATOM 3543 O O . ASN B 1 202 ? 14.281 1.375 -24.656 1 93.81 202 ASN B O 1
ATOM 3547 N N . GLU B 1 203 ? 13.617 0.473 -26.547 1 92.88 203 GLU B N 1
ATOM 3548 C CA . GLU B 1 203 ? 14.578 1.176 -27.391 1 92.88 203 GLU B CA 1
ATOM 3549 C C . GLU B 1 203 ? 14.391 2.688 -27.312 1 92.88 203 GLU B C 1
ATOM 3551 O O . GLU B 1 203 ? 15.336 3.449 -27.484 1 92.88 203 GLU B O 1
ATOM 3556 N N . ASN B 1 204 ? 13.234 3.166 -26.984 1 93.62 204 ASN B N 1
ATOM 3557 C CA . ASN B 1 204 ? 12.922 4.586 -26.875 1 93.62 204 ASN B CA 1
ATOM 3558 C C . ASN B 1 204 ? 13.172 5.109 -25.469 1 93.62 204 ASN B C 1
ATOM 3560 O O . ASN B 1 204 ? 12.906 6.273 -25.172 1 93.62 204 ASN B O 1
ATOM 3564 N N . GLY B 1 205 ? 13.57 4.199 -24.656 1 90.75 205 GLY B N 1
ATOM 3565 C CA . GLY B 1 205 ? 13.898 4.609 -23.297 1 90.75 205 GLY B CA 1
ATOM 3566 C C . GLY B 1 205 ? 12.719 4.531 -22.344 1 90.75 205 GLY B C 1
ATOM 3567 O O . GLY B 1 205 ? 12.812 4.961 -21.188 1 90.75 205 GLY B O 1
ATOM 3568 N N . VAL B 1 206 ? 11.586 4.051 -22.859 1 93.25 206 VAL B N 1
ATOM 3569 C CA . VAL B 1 206 ? 10.391 3.963 -22.031 1 93.25 206 VAL B CA 1
ATOM 3570 C C . VAL B 1 206 ? 10.5 2.766 -21.078 1 93.25 206 VAL B C 1
ATOM 3572 O O . VAL B 1 206 ? 10.773 1.646 -21.531 1 93.25 206 VAL B O 1
ATOM 3575 N N . ARG B 1 207 ? 10.312 2.963 -19.797 1 94.44 207 ARG B N 1
ATOM 3576 C CA . ARG B 1 207 ? 10.383 1.942 -18.766 1 94.44 207 ARG B CA 1
ATOM 3577 C C . ARG B 1 207 ? 9.016 1.31 -18.516 1 94.44 207 ARG B C 1
ATOM 3579 O O . ARG B 1 207 ? 8.008 2.014 -18.422 1 94.44 207 ARG B O 1
ATOM 3586 N N . THR B 1 208 ? 9.008 -0.029 -18.531 1 95.75 208 THR B N 1
ATOM 3587 C CA . THR B 1 208 ? 7.805 -0.777 -18.188 1 95.75 208 THR B CA 1
ATOM 3588 C C . THR B 1 208 ? 8.039 -1.66 -16.969 1 95.75 208 THR B C 1
ATOM 3590 O O . THR B 1 208 ? 8.93 -2.512 -16.969 1 95.75 208 THR B O 1
ATOM 3593 N N . ASN B 1 209 ? 7.242 -1.482 -16.016 1 96.5 209 ASN B N 1
ATOM 3594 C CA . ASN B 1 209 ? 7.379 -2.219 -14.758 1 96.5 209 ASN B CA 1
ATOM 3595 C C . ASN B 1 209 ? 6.934 -3.67 -14.914 1 96.5 209 ASN B C 1
ATOM 3597 O O . ASN B 1 209 ? 5.938 -3.953 -15.578 1 96.5 209 ASN B O 1
ATOM 3601 N N . ILE B 1 210 ? 7.676 -4.566 -14.312 1 96.75 210 ILE B N 1
ATOM 3602 C CA . ILE B 1 210 ? 7.262 -5.953 -14.156 1 96.75 210 ILE B CA 1
ATOM 3603 C C . ILE B 1 210 ? 6.5 -6.117 -12.844 1 96.75 210 ILE B C 1
ATOM 3605 O O . ILE B 1 210 ? 7.086 -6.004 -11.758 1 96.75 210 ILE B O 1
ATOM 3609 N N . PRO B 1 211 ? 5.207 -6.359 -12.945 1 97 211 PRO B N 1
ATOM 3610 C CA . PRO B 1 211 ? 4.426 -6.48 -11.711 1 97 211 PRO B CA 1
ATOM 3611 C C . PRO B 1 211 ? 4.824 -7.699 -10.883 1 97 211 PRO B C 1
ATOM 3613 O O . PRO B 1 211 ? 4.953 -8.805 -11.422 1 97 211 PRO B O 1
ATOM 3616 N N . LEU B 1 212 ? 5.035 -7.504 -9.586 1 97.38 212 LEU B N 1
ATOM 3617 C CA . LEU B 1 212 ? 5.531 -8.578 -8.727 1 97.38 212 LEU B CA 1
ATOM 3618 C C . LEU B 1 212 ? 4.617 -8.773 -7.523 1 97.38 212 LEU B C 1
ATOM 3620 O O . LEU B 1 212 ? 5.086 -9.086 -6.426 1 97.38 212 LEU B O 1
ATOM 3624 N N . SER B 1 213 ? 3.373 -8.523 -7.691 1 96.69 213 SER B N 1
ATOM 3625 C CA . SER B 1 213 ? 2.33 -8.82 -6.715 1 96.69 213 SER B CA 1
ATOM 3626 C C . SER B 1 213 ? 1.059 -9.312 -7.398 1 96.69 213 SER B C 1
ATOM 3628 O O . SER B 1 213 ? 0.771 -8.93 -8.531 1 96.69 213 SER B O 1
ATOM 3630 N N . MET B 1 214 ? 0.302 -10.039 -6.605 1 95.12 214 MET B N 1
ATOM 3631 C CA . MET B 1 214 ? -0.943 -10.602 -7.117 1 95.12 214 MET B CA 1
ATOM 3632 C C . MET B 1 214 ? -1.92 -9.5 -7.512 1 95.12 214 MET B C 1
ATOM 3634 O O . MET B 1 214 ? -2.693 -9.656 -8.453 1 95.12 214 MET B O 1
ATOM 3638 N N . SER B 1 215 ? -1.845 -8.484 -6.816 1 93.56 215 SER B N 1
ATOM 3639 C CA . SER B 1 215 ? -2.771 -7.391 -7.098 1 93.56 215 SER B CA 1
ATOM 3640 C C . SER B 1 215 ? -2.301 -6.559 -8.281 1 93.56 215 SER B C 1
ATOM 3642 O O . SER B 1 215 ? -3.113 -5.938 -8.969 1 93.56 215 SER B O 1
ATOM 3644 N N . SER B 1 216 ? -1.061 -6.574 -8.555 1 93.5 216 SER B N 1
ATOM 3645 C CA . SER B 1 216 ? -0.533 -5.688 -9.594 1 93.5 216 SER B CA 1
ATOM 3646 C C . SER B 1 216 ? -0.47 -6.395 -10.945 1 93.5 216 SER B C 1
ATOM 3648 O O . SER B 1 216 ? -0.482 -5.742 -11.992 1 93.5 216 SER B O 1
ATOM 3650 N N . VAL B 1 217 ? -0.399 -7.664 -10.906 1 94.75 217 VAL B N 1
ATOM 3651 C C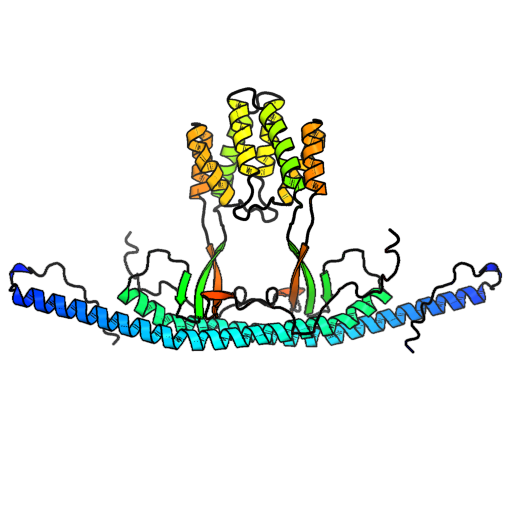A . VAL B 1 217 ? -0.37 -8.383 -12.18 1 94.75 217 VAL B CA 1
ATOM 3652 C C . VAL B 1 217 ? -1.748 -8.32 -12.836 1 94.75 217 VAL B C 1
ATOM 3654 O O . VAL B 1 217 ? -2.771 -8.305 -12.148 1 94.75 217 VAL B O 1
ATOM 3657 N N . ASP B 1 218 ? -1.721 -8.344 -14.148 1 92.25 218 ASP B N 1
ATOM 3658 C CA . ASP B 1 218 ? -2.973 -8.375 -14.898 1 92.25 218 ASP B CA 1
ATOM 3659 C C . ASP B 1 218 ? -3.441 -9.812 -15.109 1 92.25 218 ASP B C 1
ATOM 3661 O O . ASP B 1 218 ? -2.67 -10.758 -14.93 1 92.25 218 ASP B O 1
ATOM 3665 N N . PHE B 1 219 ? -4.664 -9.922 -15.484 1 93.12 219 PHE B N 1
ATOM 3666 C CA . PHE B 1 219 ? -5.156 -11.211 -15.953 1 93.12 219 PHE B CA 1
ATOM 3667 C C . PHE B 1 219 ? -4.48 -11.602 -17.266 1 93.12 219 PHE B C 1
ATOM 3669 O O . PHE B 1 219 ? -3.955 -10.75 -17.984 1 93.12 219 PHE B O 1
ATOM 3676 N N . LEU B 1 220 ? -4.469 -12.93 -17.438 1 92.12 220 LEU B N 1
ATOM 3677 C CA . LEU B 1 220 ? -3.982 -13.406 -18.734 1 92.12 220 LEU B CA 1
ATOM 3678 C C . LEU B 1 220 ? -4.773 -12.789 -19.875 1 92.12 220 LEU B C 1
ATOM 3680 O O . LEU B 1 220 ? -5.953 -12.461 -19.719 1 92.12 220 LEU B O 1
ATOM 3684 N N . GLN B 1 221 ? -4.078 -12.555 -20.938 1 86.94 221 GLN B N 1
ATOM 3685 C CA . GLN B 1 221 ? -4.703 -11.938 -22.109 1 86.94 221 GLN B CA 1
ATOM 3686 C C . GLN B 1 221 ? -6.012 -12.633 -22.469 1 86.94 221 GLN B C 1
ATOM 3688 O O . GLN B 1 221 ? -6.094 -13.859 -22.453 1 86.94 221 GLN B O 1
ATOM 3693 N N . GLY B 1 222 ? -7.043 -11.812 -22.75 1 85.62 222 GLY B N 1
ATOM 3694 C CA . GLY B 1 222 ? -8.328 -12.32 -23.203 1 85.62 222 GLY B CA 1
ATOM 3695 C C . GLY B 1 222 ? -9.297 -12.586 -22.062 1 85.62 222 GLY B C 1
ATOM 3696 O O . GLY B 1 222 ? -10.477 -12.859 -22.312 1 85.62 222 GLY B O 1
ATOM 3697 N N . TYR B 1 223 ? -8.734 -12.516 -20.844 1 90 223 TYR B N 1
ATOM 3698 C CA . TYR B 1 223 ? -9.617 -12.781 -19.719 1 90 223 TYR B CA 1
ATOM 3699 C C . TYR B 1 223 ? -10.023 -11.484 -19.031 1 90 223 TYR B C 1
ATOM 3701 O O . TYR B 1 223 ? -9.188 -10.609 -18.797 1 90 223 TYR B O 1
ATOM 3709 N N . ALA B 1 224 ? -11.328 -11.352 -18.812 1 87.62 224 ALA B N 1
ATOM 3710 C CA . ALA B 1 224 ? -11.898 -10.242 -18.047 1 87.62 224 ALA B CA 1
ATOM 3711 C C . ALA B 1 224 ? -12.859 -10.75 -16.984 1 87.62 224 ALA B C 1
ATOM 3713 O O . ALA B 1 224 ? -13.625 -11.688 -17.219 1 87.62 224 ALA B O 1
ATOM 3714 N N . PHE B 1 225 ? -12.781 -10.203 -15.812 1 87.56 225 PHE B N 1
ATOM 3715 C CA . PHE B 1 225 ? -13.625 -10.617 -14.703 1 87.56 225 PHE B CA 1
ATOM 3716 C C . PHE B 1 225 ? -14.602 -9.508 -14.32 1 87.56 225 PHE B C 1
ATOM 3718 O O . PHE B 1 225 ? -14.266 -8.328 -14.414 1 87.56 225 PHE B O 1
ATOM 3725 N N . ASN B 1 226 ? -15.805 -9.93 -14.008 1 81.75 226 ASN B N 1
ATOM 3726 C CA . ASN B 1 226 ? -16.828 -9.016 -13.5 1 81.75 226 ASN B CA 1
ATOM 3727 C C . ASN B 1 226 ? -17.672 -9.672 -12.414 1 81.75 226 ASN B C 1
ATOM 3729 O O . ASN B 1 226 ? -18.109 -10.812 -12.57 1 81.75 226 ASN B O 1
ATOM 3733 N N . PHE B 1 227 ? -17.734 -9.031 -11.25 1 76.81 227 PHE B N 1
ATOM 3734 C CA . PHE B 1 227 ? -18.594 -9.578 -10.203 1 76.81 227 PHE B CA 1
ATOM 3735 C C . PHE B 1 227 ? -20.031 -9.695 -10.688 1 76.81 227 PHE B C 1
ATOM 3737 O O . PHE B 1 227 ? -20.781 -10.578 -10.242 1 76.81 227 PHE B O 1
ATOM 3744 N N . PHE B 1 228 ? -20.453 -8.57 -11.578 1 63.81 228 PHE B N 1
ATOM 3745 C CA . PHE B 1 228 ? -21.844 -8.508 -12 1 63.81 228 PHE B CA 1
ATOM 3746 C C . PHE B 1 228 ? -21.984 -8.953 -13.453 1 63.81 228 PHE B C 1
ATOM 3748 O O . PHE B 1 228 ? -21.672 -8.195 -14.375 1 63.81 228 PHE B O 1
ATOM 3755 N N . ASN B 1 229 ? -21.422 -9.984 -13.844 1 52.62 229 ASN B N 1
ATOM 3756 C CA . ASN B 1 229 ? -21.734 -10.352 -15.227 1 52.62 229 ASN B CA 1
ATOM 3757 C C . ASN B 1 229 ? -23.203 -10.125 -15.539 1 52.62 229 ASN B C 1
ATOM 3759 O O . ASN B 1 229 ? -23.688 -10.562 -16.594 1 52.62 229 ASN B O 1
ATOM 3763 N N . GLN B 1 230 ? -24.172 -10.047 -14.594 1 42.5 230 GLN B N 1
ATOM 3764 C CA . GLN B 1 230 ? -25.516 -10.094 -15.164 1 42.5 230 GLN B CA 1
ATOM 3765 C C . GLN B 1 230 ? -25.75 -8.938 -16.125 1 42.5 230 GLN B C 1
ATOM 3767 O O . GLN B 1 230 ? -25.109 -7.891 -16.016 1 42.5 230 GLN B O 1
ATOM 3772 N N . GLN B 1 231 ? -26.562 -9.25 -17.234 1 37.56 231 GLN B N 1
ATOM 3773 C CA . GLN B 1 231 ? -27.281 -8.617 -18.328 1 37.56 231 GLN B CA 1
ATOM 3774 C C . GLN B 1 231 ? -27.922 -7.301 -17.891 1 37.56 231 GLN B C 1
ATOM 3776 O O . GLN B 1 231 ? -29.016 -7.289 -17.344 1 37.56 231 GLN B O 1
ATOM 3781 N N . ASN B 1 232 ? -27.516 -6.535 -17.016 1 35.78 232 ASN B N 1
ATOM 3782 C CA . ASN B 1 232 ? -28.375 -5.371 -17.188 1 35.78 232 ASN B CA 1
ATOM 3783 C C . ASN B 1 232 ? -28.297 -4.824 -18.609 1 35.78 232 ASN B C 1
ATOM 3785 O O . ASN B 1 232 ? -27.375 -4.078 -18.938 1 35.78 232 ASN B O 1
ATOM 3789 N N . GLU B 1 233 ? -28.531 -5.48 -19.688 1 35.75 233 GLU B N 1
ATOM 3790 C CA . GLU B 1 233 ? -29.125 -4.93 -20.906 1 35.75 233 GLU B CA 1
ATOM 3791 C C . GLU B 1 233 ? -30.125 -3.828 -20.578 1 35.75 233 GLU B C 1
ATOM 3793 O O . GLU B 1 233 ? -30.75 -3.254 -21.469 1 35.75 233 GLU B O 1
ATOM 3798 N N . GLN B 1 234 ? -30.906 -3.779 -19.5 1 32.84 234 GLN B N 1
ATOM 3799 C CA . GLN B 1 234 ? -32 -2.852 -19.734 1 32.84 234 GLN B CA 1
ATOM 3800 C C . GLN B 1 234 ? -31.484 -1.447 -20.031 1 32.84 234 GLN B C 1
ATOM 3802 O O . GLN B 1 234 ? -31.828 -0.853 -21.062 1 32.84 234 GLN B O 1
ATOM 3807 N N . ASN B 1 235 ? -32 -0.264 -19.188 1 31.47 235 ASN B N 1
ATOM 3808 C CA . ASN B 1 235 ? -32.594 1.045 -19.484 1 31.47 235 ASN B CA 1
ATOM 3809 C C . ASN B 1 235 ? -31.5 2.104 -19.656 1 31.47 235 ASN B C 1
ATOM 3811 O O . ASN B 1 235 ? -30.906 2.566 -18.688 1 31.47 235 ASN B O 1
ATOM 3815 N N . HIS B 1 236 ? -30.594 1.877 -20.609 1 31.2 236 HIS B N 1
ATOM 3816 C CA . HIS B 1 236 ? -30.172 3.117 -21.266 1 31.2 236 HIS B CA 1
ATOM 3817 C C . HIS B 1 236 ? -31.375 3.975 -21.625 1 31.2 236 HIS B C 1
ATOM 3819 O O . HIS B 1 236 ? -31.391 4.613 -22.688 1 31.2 236 HIS B O 1
ATOM 3825 N N . ALA B 1 237 ? -32.656 4 -21.141 1 24.2 237 ALA B N 1
ATOM 3826 C CA . ALA B 1 237 ? -33.594 5.078 -21.516 1 24.2 237 ALA B CA 1
ATOM 3827 C C . ALA B 1 237 ? -33 6.441 -21.156 1 24.2 237 ALA B C 1
ATOM 3829 O O . ALA B 1 237 ? -33.594 7.477 -21.438 1 24.2 237 ALA B O 1
ATOM 3830 N N . ALA B 1 238 ? -31.859 7.086 -21.062 1 22.45 238 ALA B N 1
ATOM 3831 C CA . ALA B 1 238 ? -32.062 8.414 -21.641 1 22.45 238 ALA B CA 1
ATOM 3832 C C . ALA B 1 238 ? -31.922 8.391 -23.156 1 22.45 238 ALA B C 1
ATOM 3834 O O . ALA B 1 238 ? -31.062 7.684 -23.688 1 22.45 238 ALA B O 1
#

Organism: Flavobacterium johnsoniae (strain ATCC 17061 / DSM 2064 / JCM 8514 / BCRC 14874 / CCUG 350202 / NBRC 14942 / NCIMB 11054 / UW101) (NCBI:txid376686)

Radius of gyration: 31.35 Å; Cα contacts (8 Å, |Δi|>4): 551; chains: 2; bounding box: 118×66×55 Å

Secondary structure (DSSP, 8-state):
----------TTS-GGGS-HHHHHHHHHHHHHHHHHHHHHHHHHHHHHHHHHHHHHHHHHHHHHHHHHHHHHHHHHHHHHHHHHH-PPTT--EEEEE-SSEEEEEEEEEE--B-THHHHHHHHHHHHHHHT--SHHHHHHHHHHHHHT---TT-PPPHHHHHHHHHHHHHH--HHHHHHHHHHHHTB--EEEEEEEEEEEE-TT--EEE---BTTTSPPPTT----S--S--------/----------TTS-GGGS-HHHHHHHHHHHHHHHHHHHHHHHHHHHHHHHHHHHHHHHHHHHHHHHHHHHHHHHHHHHHHHHHHH-PPTT--EEEEE-SSEEEEEEEEEE--B-THHHHHHHHHHHHHHHT--SHHHHHHHHHHHHHT---TT-PPPHHHHHHHHHHHHHH--HHHHHHHHHHHHTB--EEEEEEEEEEEE-TT--EEE---BTTTSPPPTT----S--S--------

Sequence (476 aa):
MNNALTNTINPSMDLSQFSAQQLKEALNRIENKKNEERDAYKKLVAETIPKALSRLHETSEMMRNAKTETFQLFETILDLKNQVYGFKEKQMSHTFSNDKEEITIGYRINEGWDDTVTIGIEKVQNYISSLSTSKETASLVKIVFNLLKKDAKGNLKGSRVLELQKLTKEFNNEEFTDGVEIIASSFKPIRSSWFIEASRINENGVRTNIPLSMSSVDFLQGYAFNFFNQQNEQNHAAMNNALTNTINPSMDLSQFSAQQLKEALNRIENKKNEERDAYKKLVAETIPKALSRLHETSEMMRNAKTETFQLFETILDLKNQVYGFKEKQMSHTFSNDKEEITIGYRINEGWDDTVTIGIEKVQNYISSLSTSKETASLVKIVFNLLKKDAKGNLKGSRVLELQKLTKEFNNEEFTDGVEIIASSFKPIRSSWFIEASRINENGVRTNIPLSMSSVDFLQGYAFNFFNQQNEQNHAA

Nearest PDB structures (foldseek):
  2i7p-assembly1_C  TM=3.948E-01  e=2.864E+00  Homo sapiens
  3mk6-assembly1_A  TM=4.192E-01  e=3.242E+00  Homo sapiens
  2i7p-assembly2_B  TM=4.009E-01  e=3.450E+00  Homo sapiens
  5k27-assembly2_B  TM=2.040E-01  e=2.099E+00  synthetic construct
  2i7p-assembly2_D  TM=4.216E-01  e=7.738E+00  Homo sapiens